Protein AF-0000000082832881 (afdb_homodimer)

Solvent-accessible surface area (backbone atoms only — not comparable to full-atom values): 31888 Å² total; per-residue (Å²): 130,83,64,66,64,83,44,44,61,34,40,45,51,42,44,39,23,59,73,52,47,21,56,64,55,22,14,63,74,67,73,42,55,43,70,56,51,51,48,43,40,51,47,45,24,59,74,68,71,44,64,37,58,49,84,86,52,101,51,66,38,67,27,77,62,18,51,54,48,44,30,50,29,45,29,49,47,45,52,51,48,46,53,49,47,44,61,63,42,73,48,96,60,48,50,48,76,44,34,30,34,22,32,51,56,52,32,40,75,48,42,16,48,53,52,20,56,49,30,71,76,30,75,51,34,29,42,38,45,36,47,39,64,61,91,70,59,48,61,53,69,48,40,59,35,32,46,40,75,39,78,66,83,82,81,54,81,63,44,42,74,42,79,50,40,78,37,55,42,40,38,32,22,12,45,77,62,49,73,74,49,56,90,46,76,80,53,50,74,81,45,50,33,40,37,84,36,91,61,99,58,76,41,75,51,56,34,34,36,84,87,65,50,76,48,75,47,73,45,70,53,50,31,32,16,49,37,66,51,26,46,50,34,20,12,44,60,55,55,23,35,29,76,39,50,46,70,81,41,47,66,42,43,74,72,55,50,27,33,78,47,49,84,64,47,39,42,77,52,32,30,33,29,43,35,26,63,64,61,93,72,71,43,60,39,57,52,52,47,50,55,49,46,50,66,47,47,54,66,72,58,101,133,78,68,64,65,84,42,45,62,34,40,44,52,43,43,38,23,60,74,52,45,20,57,63,55,23,14,62,74,66,72,44,56,44,69,54,50,52,48,43,40,50,47,45,24,59,74,67,71,42,65,38,58,48,82,86,52,100,50,63,38,66,27,77,61,17,51,54,49,43,29,50,30,47,29,49,47,43,52,50,46,44,52,50,46,43,61,62,42,72,49,98,59,49,50,48,76,47,34,33,34,22,31,51,56,52,32,39,75,49,42,16,46,52,51,22,59,49,30,71,75,29,77,52,35,29,44,38,46,36,48,40,64,60,93,71,58,48,60,52,71,49,40,58,33,33,46,41,76,40,78,66,82,81,82,52,82,62,44,41,74,43,81,49,41,78,36,54,41,40,38,32,21,12,44,78,61,50,73,74,49,56,91,47,76,78,53,50,73,81,46,51,32,41,39,84,36,90,61,98,55,78,41,74,48,56,34,34,35,83,87,65,50,76,50,74,45,74,45,70,54,48,32,31,17,48,36,68,52,27,45,49,33,18,11,44,59,56,55,23,36,29,77,39,48,45,69,81,40,47,66,41,43,74,71,56,50,28,32,79,47,49,83,65,48,39,43,77,52,32,31,35,29,45,35,26,64,64,59,94,73,72,43,61,40,57,52,51,46,51,53,49,47,49,66,47,46,54,65,71,60,101

Nearest PDB structures (foldseek):
  7trw-assembly1_A-2  TM=8.965E-01  e=2.542E-22  Yersinia pestis CO92
  3hhg-assembly1_D  TM=6.348E-01  e=1.518E-25  Neisseria meningitidis serogroup B
  3hhf-assembly1_A  TM=8.604E-01  e=1.642E-17  Neisseria meningitidis serogroup B
  8sbf-assembly1_D  TM=5.783E-01  e=1.456E-17  Acinetobacter baylyi ADP1
  5y2v-assembly1_C  TM=5.279E-01  e=1.251E-18  Synechocystis sp. PCC 6803 substr. Kazusa

Secondary structure (DSSP, 8-state):
--TTGGGHHHHHHHHHHHHTTSHHHHHHHHT--HHHHHHHHHHHHHHHTS--B-SS-SS--B-HHHHHHHHHHHHHHHHHHHHHHHHHTTSSS--EEEEEEE-HHHIIIIIHHHHHHHHHH-TTEEEEEEE-SS---TTTTT-SEEEEEESS----TTEEEEEEEEE-EEEEE-HHHHHT--SSGGGGGGS-BEEE-SS---EEEEEE-TTS-EEEEEE--SEEES-HHHHHHHHHTTS-BEEEEHHHHHHHHHHTSSEEE-TT-EEPPEEEEEEEE--SS--HHHHHHHHHHHHHHHHHH-/--TTGGGHHHHHHHHHHHHTTSHHHHHHHHT--HHHHHHHHHHHHHHHTS--B-SS-SS--B-HHHHHHHHHHHHHHHHHHHHHHHHHTTSSS--EEEEEEE-HHHIIIIIHHHHHHHHHH-TTEEEEEEE-SS---HHHHT-SEEEEEESS----TTEEEEEEEEE-EEEEE-HHHHHT--SSGGGGGGS-BEEE-SS---EEEEEE-TTS-EEEEEE--SEEES-HHHHHHHHHTTS-BEEEEHHHHHHHHHHTSSEEE-TT-EEPPEEEEEEEE--SS--HHHHHHHHHHHHHHHHHH-

Radius of gyration: 25.41 Å; Cα contacts (8 Å, |Δi|>4): 1128; chains: 2; bounding box: 63×68×72 Å

pLDDT: mean 82.54, std 15.26, range [25.16, 98.19]

Structure (mmCIF, N/CA/C/O backbone):
data_AF-0000000082832881-model_v1
#
loop_
_entity.id
_entity.type
_entity.pdbx_description
1 polymer 'HTH-type transcriptional regulator DmlR'
#
loop_
_atom_site.group_PDB
_atom_site.id
_atom_site.type_symbol
_atom_site.label_atom_id
_atom_site.label_alt_id
_atom_site.label_comp_id
_atom_site.label_asym_id
_atom_site.label_entity_id
_atom_site.label_seq_id
_atom_site.pdbx_PDB_ins_code
_atom_site.Cartn_x
_atom_site.Cartn_y
_atom_site.Cartn_z
_atom_site.occupancy
_atom_site.B_iso_or_equiv
_atom_site.auth_seq_id
_atom_site.auth_comp_id
_atom_site.auth_asym_id
_atom_site.auth_atom_id
_atom_site.pdbx_PDB_model_num
ATOM 1 N N . MET A 1 1 ? -5.125 5.594 45.656 1 25.16 1 MET A N 1
ATOM 2 C CA . MET A 1 1 ? -5.488 6.617 44.688 1 25.16 1 MET A CA 1
ATOM 3 C C . MET A 1 1 ? -4.582 6.551 43.469 1 25.16 1 MET A C 1
ATOM 5 O O . MET A 1 1 ? -3.449 6.074 43.562 1 25.16 1 MET A O 1
ATOM 9 N N . HIS A 1 2 ? -5.027 6.746 42.062 1 34.84 2 HIS A N 1
ATOM 10 C CA . HIS A 1 2 ? -4.781 6.141 40.75 1 34.84 2 HIS A CA 1
ATOM 11 C C . HIS A 1 2 ? -3.443 6.59 40.188 1 34.84 2 HIS A C 1
ATOM 13 O O . HIS A 1 2 ? -3.318 7.719 39.688 1 34.84 2 HIS A O 1
ATOM 19 N N . SER A 1 3 ? -2.314 6.215 40.75 1 40.16 3 SER A N 1
ATOM 20 C CA . SER A 1 3 ? -0.871 6.43 40.719 1 40.16 3 SER A CA 1
ATOM 21 C C . SER A 1 3 ? -0.35 6.426 39.281 1 40.16 3 SER A C 1
ATOM 23 O O . SER A 1 3 ? 0.758 6.895 39 1 40.16 3 SER A O 1
ATOM 25 N N . TYR A 1 4 ? -0.994 5.883 38.469 1 42.03 4 TYR A N 1
ATOM 26 C CA . TYR A 1 4 ? -0.517 5.852 37.094 1 42.03 4 TYR A CA 1
ATOM 27 C C . TYR A 1 4 ? -0.489 7.254 36.5 1 42.03 4 TYR A C 1
ATOM 29 O O . TYR A 1 4 ? 0.299 7.531 35.594 1 42.03 4 TYR A O 1
ATOM 37 N N . ILE A 1 5 ? -1.268 8.156 37.125 1 43.47 5 ILE A N 1
ATOM 38 C CA . ILE A 1 5 ? -1.474 9.5 36.625 1 43.47 5 ILE A CA 1
ATOM 39 C C . ILE A 1 5 ? -0.167 10.289 36.688 1 43.47 5 ILE A C 1
ATOM 41 O O . ILE A 1 5 ? 0.138 11.086 35.812 1 43.47 5 ILE A O 1
ATOM 45 N N . HIS A 1 6 ? 0.423 10.102 37.875 1 43.16 6 HIS A N 1
ATOM 46 C CA . HIS A 1 6 ? 1.567 10.953 38.188 1 43.16 6 HIS A CA 1
ATOM 47 C C . HIS A 1 6 ? 2.752 10.625 37.281 1 43.16 6 HIS A C 1
ATOM 49 O O . HIS A 1 6 ? 3.746 11.359 37.281 1 43.16 6 HIS A O 1
ATOM 55 N N . HIS A 1 7 ? 2.535 9.578 36.531 1 50.06 7 HIS A N 1
ATOM 56 C CA . HIS A 1 7 ? 3.756 9.211 35.812 1 50.06 7 HIS A CA 1
ATOM 57 C C . HIS A 1 7 ? 3.49 9.008 34.312 1 50.06 7 HIS A C 1
ATOM 59 O O . HIS A 1 7 ? 4.266 8.344 33.625 1 50.06 7 HIS A O 1
ATOM 65 N N . LEU A 1 8 ? 2.35 9.617 34 1 56.5 8 LEU A N 1
ATOM 66 C CA . LEU A 1 8 ? 2.021 9.508 32.594 1 56.5 8 LEU A CA 1
ATOM 67 C C . LEU A 1 8 ? 3.066 10.219 31.734 1 56.5 8 LEU A C 1
ATOM 69 O O . LEU A 1 8 ? 3.35 9.797 30.609 1 56.5 8 LEU A O 1
ATOM 73 N N . ASP A 1 9 ? 3.609 11.25 32.406 1 64.06 9 ASP A N 1
ATOM 74 C CA . ASP A 1 9 ? 4.652 12 31.703 1 64.06 9 ASP A CA 1
ATOM 75 C C . ASP A 1 9 ? 5.836 11.102 31.359 1 64.06 9 ASP A C 1
ATOM 77 O O . ASP A 1 9 ? 6.484 11.297 30.328 1 64.06 9 ASP A O 1
ATOM 81 N N . ASP A 1 10 ? 5.977 10.148 32.281 1 71.69 10 ASP A N 1
ATOM 82 C CA . ASP A 1 10 ? 7.121 9.273 32.031 1 71.69 10 ASP A CA 1
ATOM 83 C C . ASP A 1 10 ? 6.891 8.406 30.797 1 71.69 10 ASP A C 1
ATOM 85 O O . ASP A 1 10 ? 7.832 8.109 30.047 1 71.69 10 ASP A O 1
ATOM 89 N N . LEU A 1 11 ? 5.637 8.047 30.672 1 70.62 11 LEU A N 1
ATOM 90 C CA . LEU A 1 11 ? 5.316 7.297 29.453 1 70.62 11 LEU A CA 1
ATOM 91 C C . LEU A 1 11 ? 5.562 8.148 28.219 1 70.62 11 LEU A C 1
ATOM 93 O O . LEU A 1 11 ? 6.062 7.648 27.203 1 70.62 11 LEU A O 1
ATOM 97 N N . LEU A 1 12 ? 5.234 9.398 28.375 1 72.12 12 LEU A N 1
ATOM 98 C CA . LEU A 1 12 ? 5.461 10.312 27.25 1 72.12 12 LEU A CA 1
ATOM 99 C C . LEU A 1 12 ? 6.949 10.531 27.031 1 72.12 12 LEU A C 1
ATOM 101 O O . LEU A 1 12 ? 7.402 10.617 25.875 1 72.12 12 LEU A O 1
ATOM 105 N N . LEU A 1 13 ? 7.707 10.617 28.078 1 76.94 13 LEU A N 1
ATOM 106 C CA . LEU A 1 13 ? 9.156 10.727 27.969 1 76.94 13 LEU A CA 1
ATOM 107 C C . LEU A 1 13 ? 9.75 9.508 27.281 1 76.94 13 LEU A C 1
ATOM 109 O O . LEU A 1 13 ? 10.609 9.641 26.406 1 76.94 13 LEU A O 1
ATOM 113 N N . PHE A 1 14 ? 9.203 8.359 27.672 1 80.31 14 PHE A N 1
ATOM 114 C CA . PHE A 1 14 ? 9.602 7.105 27.047 1 80.31 14 PHE A CA 1
ATOM 115 C C . PHE A 1 14 ? 9.336 7.129 25.547 1 80.31 14 PHE A C 1
ATOM 117 O O . PHE A 1 14 ? 10.203 6.766 24.75 1 80.31 14 PHE A O 1
ATOM 124 N N . THR A 1 15 ? 8.172 7.555 25.281 1 77.38 15 THR A N 1
ATOM 125 C CA . THR A 1 15 ? 7.824 7.617 23.859 1 77.38 15 THR A CA 1
ATOM 126 C C . THR A 1 15 ? 8.781 8.539 23.109 1 77.38 15 THR A C 1
ATOM 128 O O . THR A 1 15 ? 9.156 8.25 21.969 1 77.38 15 THR A O 1
ATOM 131 N N . GLU A 1 16 ? 9.148 9.633 23.656 1 77.12 16 GLU A N 1
ATOM 132 C CA . GLU A 1 16 ? 10.07 10.578 23.031 1 77.12 16 GLU A CA 1
ATOM 133 C C . GLU A 1 16 ? 11.438 9.945 22.812 1 77.12 16 GLU A C 1
ATOM 135 O O . GLU A 1 16 ? 12.078 10.18 21.781 1 77.12 16 GLU A O 1
ATOM 140 N N . VAL A 1 17 ? 11.875 9.195 23.75 1 81.12 17 VAL A N 1
ATOM 141 C CA . VAL A 1 17 ? 13.164 8.523 23.625 1 81.12 17 VAL A CA 1
ATOM 142 C C . VAL A 1 17 ? 13.141 7.551 22.453 1 81.12 17 VAL A C 1
ATOM 144 O O . VAL A 1 17 ? 14.094 7.484 21.672 1 81.12 17 VAL A O 1
ATOM 147 N N . VAL A 1 18 ? 12.078 6.879 22.375 1 77.62 18 VAL A N 1
ATOM 148 C CA . VAL A 1 18 ? 11.945 5.895 21.312 1 77.62 18 VAL A CA 1
ATOM 149 C C . VAL A 1 18 ? 11.852 6.602 19.953 1 77.62 18 VAL A C 1
ATOM 151 O O . VAL A 1 18 ? 12.547 6.227 19 1 77.62 18 VAL A O 1
ATOM 154 N N . GLU A 1 19 ? 11.031 7.57 19.984 1 70.75 19 GLU A N 1
ATOM 155 C CA . GLU A 1 19 ? 10.773 8.305 18.75 1 70.75 19 GLU A CA 1
ATOM 156 C C . GLU A 1 19 ? 12.047 8.992 18.25 1 70.75 19 GLU A C 1
ATOM 158 O O . GLU A 1 19 ? 12.281 9.055 17.031 1 70.75 19 GLU A O 1
ATOM 163 N N . LYS A 1 20 ? 12.812 9.484 19.156 1 71.62 20 LYS A N 1
ATOM 164 C CA . LYS A 1 20 ? 14.016 10.234 18.797 1 71.62 20 LYS A CA 1
ATOM 165 C C . LYS A 1 20 ? 15.227 9.312 18.672 1 71.62 20 LYS A C 1
ATOM 167 O O . LYS A 1 20 ? 16.328 9.758 18.328 1 71.62 20 LYS A O 1
ATOM 172 N N . GLY A 1 21 ? 14.883 8.039 18.922 1 75.25 21 GLY A N 1
ATOM 173 C CA . GLY A 1 21 ? 15.891 7.008 18.719 1 75.25 21 GLY A CA 1
ATOM 174 C C . GLY A 1 21 ? 16.984 7.031 19.766 1 75.25 21 GLY A C 1
ATOM 175 O O . GLY A 1 21 ? 18.078 6.496 19.531 1 75.25 21 GLY A O 1
ATOM 176 N N . GLY A 1 22 ? 16.812 7.805 20.797 1 81 22 GLY A N 1
ATOM 177 C CA . GLY A 1 22 ? 17.844 7.848 21.812 1 81 22 GLY A CA 1
ATOM 178 C C . GLY A 1 22 ? 17.578 8.859 22.906 1 81 22 GLY A C 1
ATOM 179 O O . GLY A 1 22 ? 16.75 9.75 22.734 1 81 22 GLY A O 1
ATOM 180 N N . PHE A 1 23 ? 18.375 8.734 24 1 84.88 23 PHE A N 1
ATOM 181 C CA . PHE A 1 23 ? 18.172 9.562 25.188 1 84.88 23 PHE A CA 1
ATOM 182 C C . PHE A 1 23 ? 18.703 10.977 24.953 1 84.88 23 PHE A C 1
ATOM 184 O O . PHE A 1 23 ? 18.062 11.953 25.344 1 84.88 23 PHE A O 1
ATOM 191 N N . SER A 1 24 ? 19.797 10.961 24.234 1 84.56 24 SER A N 1
ATOM 192 C CA . SER A 1 24 ? 20.375 12.281 24.016 1 84.56 24 SER A CA 1
ATOM 193 C C . SER A 1 24 ? 19.516 13.133 23.094 1 84.56 24 SER A C 1
ATOM 195 O O . SER A 1 24 ? 19.25 14.297 23.391 1 84.56 24 SER A O 1
ATOM 197 N N . ALA A 1 25 ? 19.109 12.547 22.156 1 80.25 25 ALA A N 1
ATOM 198 C CA . ALA A 1 25 ? 18.266 13.258 21.188 1 80.25 25 ALA A CA 1
ATOM 199 C C . ALA A 1 25 ? 16.938 13.672 21.828 1 80.25 25 ALA A C 1
ATOM 201 O O . ALA A 1 25 ? 16.469 14.797 21.625 1 80.25 25 ALA A O 1
ATOM 202 N N . ALA A 1 26 ? 16.406 12.82 22.531 1 80.94 26 ALA A N 1
ATOM 203 C CA . ALA A 1 26 ? 15.141 13.102 23.203 1 80.94 26 ALA A CA 1
ATOM 204 C C . ALA A 1 26 ? 15.305 14.203 24.25 1 80.94 26 ALA A C 1
ATOM 206 O O . ALA A 1 26 ? 14.453 15.086 24.375 1 80.94 26 ALA A O 1
ATOM 207 N N . ALA A 1 27 ? 16.344 14.156 24.906 1 81.5 27 ALA A N 1
ATOM 208 C CA . ALA A 1 27 ? 16.594 15.148 25.953 1 81.5 27 ALA A CA 1
ATOM 209 C C . ALA A 1 27 ? 16.703 16.547 25.359 1 81.5 27 ALA A C 1
ATOM 211 O O . ALA A 1 27 ? 16.188 17.516 25.938 1 81.5 27 ALA A O 1
ATOM 212 N N . ARG A 1 28 ? 17.234 16.625 24.297 1 77.88 28 ARG A N 1
ATOM 213 C CA . ARG A 1 28 ? 17.359 17.906 23.625 1 77.88 28 ARG A CA 1
ATOM 214 C C . ARG A 1 28 ? 16 18.469 23.234 1 77.88 28 ARG A C 1
ATOM 216 O O . ARG A 1 28 ? 15.719 19.656 23.484 1 77.88 28 ARG A O 1
ATOM 223 N N . VAL A 1 29 ? 15.211 17.609 22.859 1 71.94 29 VAL A N 1
ATOM 224 C CA . VAL A 1 29 ? 13.891 18.016 22.391 1 71.94 29 VAL A CA 1
ATOM 225 C C . VAL A 1 29 ? 13.008 18.391 23.578 1 71.94 29 VAL A C 1
ATOM 227 O O . VAL A 1 29 ? 12.219 19.328 23.5 1 71.94 29 VAL A O 1
ATOM 230 N N . LEU A 1 30 ? 13.188 17.719 24.547 1 70.62 30 LEU A N 1
ATOM 231 C CA . LEU A 1 30 ? 12.359 17.891 25.734 1 70.62 30 LEU A CA 1
ATOM 232 C C . LEU A 1 30 ? 12.93 18.969 26.641 1 70.62 30 LEU A C 1
ATOM 234 O O . LEU A 1 30 ? 12.305 19.328 27.641 1 70.62 30 LEU A O 1
ATOM 238 N N . ASN A 1 31 ? 14.117 19.453 26.219 1 76.12 31 ASN A N 1
ATOM 239 C CA . ASN A 1 31 ? 14.828 20.406 27.062 1 76.12 31 ASN A CA 1
ATOM 240 C C . ASN A 1 31 ? 15.016 19.875 28.484 1 76.12 31 ASN A C 1
ATOM 242 O O . ASN A 1 31 ? 14.688 20.562 2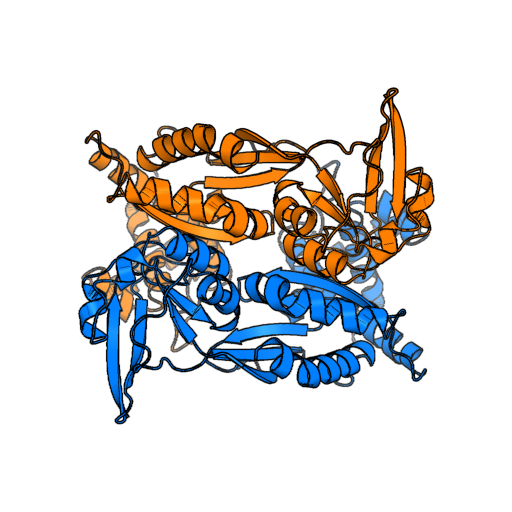9.453 1 76.12 31 ASN A O 1
ATOM 246 N N . MET A 1 32 ? 15.438 18.656 28.5 1 79.44 32 MET A N 1
ATOM 247 C CA . MET A 1 32 ? 15.719 17.969 29.766 1 79.44 32 MET A CA 1
ATOM 248 C C . MET A 1 32 ? 17.156 17.453 29.797 1 79.44 32 MET A C 1
ATOM 250 O O . MET A 1 32 ? 17.766 17.25 28.75 1 79.44 32 MET A O 1
ATOM 254 N N . GLN A 1 33 ? 17.719 17.422 30.953 1 83.25 33 GLN A N 1
ATOM 255 C CA . GLN A 1 33 ? 19 16.75 31.109 1 83.25 33 GLN A CA 1
ATOM 256 C C . GLN A 1 33 ? 18.891 15.266 30.797 1 83.25 33 GLN A C 1
ATOM 258 O O . GLN A 1 33 ? 17.922 14.609 31.188 1 83.25 33 GLN A O 1
ATOM 263 N N . ARG A 1 34 ? 19.812 14.844 30.016 1 87.62 34 ARG A N 1
ATOM 264 C CA . ARG A 1 34 ? 19.828 13.438 29.625 1 87.62 34 ARG A CA 1
ATOM 265 C C . ARG A 1 34 ? 19.781 12.523 30.844 1 87.62 34 ARG A C 1
ATOM 267 O O . ARG A 1 34 ? 19.094 11.5 30.828 1 87.62 34 ARG A O 1
ATOM 274 N N . SER A 1 35 ? 20.547 12.898 31.859 1 88.62 35 SER A N 1
ATOM 275 C CA . SER A 1 35 ? 20.594 12.109 33.094 1 88.62 35 SER A CA 1
ATOM 276 C C . SER A 1 35 ? 19.203 12.023 33.719 1 88.62 35 SER A C 1
ATOM 278 O O . SER A 1 35 ? 18.812 10.969 34.219 1 88.62 35 SER A O 1
ATOM 280 N N . LYS A 1 36 ? 18.516 13.094 33.688 1 83.56 36 LYS A N 1
ATOM 281 C CA . LYS A 1 36 ? 17.172 13.125 34.219 1 83.56 36 LYS A CA 1
ATOM 282 C C . LYS A 1 36 ? 16.219 12.258 33.406 1 83.56 36 LYS A C 1
ATOM 284 O O . LYS A 1 36 ? 15.422 11.5 33.969 1 83.56 36 LYS A O 1
ATOM 289 N N . LEU A 1 37 ? 16.312 12.461 32.156 1 85.62 37 LEU A N 1
ATOM 290 C CA . LEU A 1 37 ? 15.469 11.68 31.25 1 85.62 37 LEU A CA 1
ATOM 291 C C . LEU A 1 37 ? 15.719 10.188 31.438 1 85.62 37 LEU A C 1
ATOM 293 O O . LEU A 1 37 ? 14.781 9.398 31.5 1 85.62 37 LEU A O 1
ATOM 297 N N . SER A 1 38 ? 16.969 9.812 31.469 1 87.38 38 SER A N 1
ATOM 298 C CA . SER A 1 38 ? 17.344 8.414 31.656 1 87.38 38 SER A CA 1
ATOM 299 C C . SER A 1 38 ? 16.797 7.875 32.969 1 87.38 38 SER A C 1
ATOM 301 O O . SER A 1 38 ? 16.266 6.766 33.031 1 87.38 38 SER A O 1
ATOM 303 N N . ARG A 1 39 ? 16.922 8.641 33.969 1 84.44 39 ARG A N 1
ATOM 304 C CA . ARG A 1 39 ? 16.422 8.25 35.312 1 84.44 39 ARG A CA 1
ATOM 305 C C . ARG A 1 39 ? 14.914 8.062 35.281 1 84.44 39 ARG A C 1
ATOM 307 O O . ARG A 1 39 ? 14.406 7.094 35.844 1 84.44 39 ARG A O 1
ATOM 314 N N . ARG A 1 40 ? 14.281 8.992 34.656 1 81.88 40 ARG A N 1
ATOM 315 C CA . ARG A 1 40 ? 12.828 8.945 34.594 1 81.88 40 ARG A CA 1
ATOM 316 C C . ARG A 1 40 ? 12.352 7.711 33.844 1 81.88 40 ARG A C 1
ATOM 318 O O . ARG A 1 40 ? 11.383 7.062 34.25 1 81.88 40 ARG A O 1
ATOM 325 N N . VAL A 1 41 ? 13.016 7.41 32.781 1 84.44 41 VAL A N 1
ATOM 326 C CA . VAL A 1 41 ? 12.664 6.227 32 1 84.44 41 VAL A CA 1
ATOM 327 C C . VAL A 1 41 ? 12.961 4.969 32.812 1 84.44 41 VAL A C 1
ATOM 329 O O . VAL A 1 41 ? 12.18 4.016 32.781 1 84.44 41 VAL A O 1
ATOM 332 N N . ALA A 1 42 ? 14.102 4.977 33.5 1 84.12 42 ALA A N 1
ATOM 333 C CA . ALA A 1 42 ? 14.445 3.861 34.375 1 84.12 42 ALA A CA 1
ATOM 334 C C . ALA A 1 42 ? 13.414 3.689 35.469 1 84.12 42 ALA A C 1
ATOM 336 O O . ALA A 1 42 ? 13.039 2.562 35.812 1 84.12 42 ALA A O 1
ATOM 337 N N . GLU A 1 43 ? 13 4.758 36 1 79.81 43 GLU A N 1
ATOM 338 C CA . GLU A 1 43 ? 11.961 4.73 37.031 1 79.81 43 GLU A CA 1
ATOM 339 C C . GLU A 1 43 ? 10.656 4.164 36.469 1 79.81 43 GLU A C 1
ATOM 341 O O . GLU A 1 43 ? 9.961 3.416 37.156 1 79.81 43 GLU A O 1
ATOM 346 N N . LEU A 1 44 ? 10.32 4.625 35.281 1 79.06 44 LEU A N 1
ATOM 347 C CA . LEU A 1 44 ? 9.148 4.07 34.594 1 79.06 44 LEU A CA 1
ATOM 348 C C . LEU A 1 44 ? 9.25 2.555 34.5 1 79.06 44 LEU A C 1
ATOM 350 O O . LEU A 1 44 ? 8.297 1.838 34.812 1 79.06 44 LEU A O 1
ATOM 354 N N . GLU A 1 45 ? 10.43 2.053 34 1 81.56 45 GLU A N 1
ATOM 355 C CA . GLU A 1 45 ? 10.664 0.618 33.875 1 81.56 45 GLU A CA 1
ATOM 356 C C . GLU A 1 45 ? 10.539 -0.088 35.219 1 81.56 45 GLU A C 1
ATOM 358 O O . GLU A 1 45 ? 9.945 -1.166 35.312 1 81.56 45 GLU A O 1
ATOM 363 N N . THR A 1 46 ? 11.078 0.531 36.281 1 77.44 46 THR A N 1
ATOM 364 C CA . THR A 1 46 ? 11 -0.012 37.625 1 77.44 46 THR A CA 1
ATOM 365 C C . THR A 1 46 ? 9.555 -0.085 38.094 1 77.44 46 THR A C 1
ATOM 367 O O . THR A 1 46 ? 9.125 -1.104 38.656 1 77.44 46 THR A O 1
ATOM 370 N N . ARG A 1 47 ? 8.875 0.945 37.844 1 70.88 47 ARG A N 1
ATOM 371 C CA . ARG A 1 47 ? 7.484 1.001 38.281 1 70.88 47 ARG A CA 1
ATOM 372 C C . ARG A 1 47 ? 6.645 -0.045 37.562 1 70.88 47 ARG A C 1
ATOM 374 O O . ARG A 1 47 ? 5.734 -0.634 38.156 1 70.88 47 ARG A O 1
ATOM 381 N N . LEU A 1 48 ? 6.996 -0.137 36.25 1 69.81 48 LEU A N 1
ATOM 382 C CA . LEU A 1 48 ? 6.258 -1.092 35.438 1 69.81 48 LEU A CA 1
ATOM 383 C C . LEU A 1 48 ? 6.742 -2.516 35.688 1 69.81 48 LEU A C 1
ATOM 385 O O . LEU A 1 48 ? 6.055 -3.48 35.344 1 69.81 48 LEU A O 1
ATOM 389 N N . GLY A 1 49 ? 7.914 -2.637 36.312 1 71 49 GLY A N 1
ATOM 390 C CA . GLY A 1 49 ? 8.5 -3.936 36.594 1 71 49 GLY A CA 1
ATOM 391 C C . GLY A 1 49 ? 9.039 -4.625 35.375 1 71 49 GLY A C 1
ATOM 392 O O . GLY A 1 49 ? 9.141 -5.852 35.312 1 71 49 GLY A O 1
ATOM 393 N N . LEU A 1 50 ? 9.125 -3.895 34.312 1 72.44 50 LEU A N 1
ATOM 394 C CA . LEU A 1 50 ? 9.641 -4.469 33.062 1 72.44 50 LEU A CA 1
ATOM 395 C C . LEU A 1 50 ? 10.602 -3.504 32.375 1 72.44 50 LEU A C 1
ATOM 397 O O . LEU A 1 50 ? 10.547 -2.295 32.625 1 72.44 50 LEU A O 1
ATOM 401 N N . ARG A 1 51 ? 11.484 -4.102 31.594 1 78.12 51 ARG A N 1
ATOM 402 C CA . ARG A 1 51 ? 12.375 -3.305 30.766 1 78.12 51 ARG A CA 1
ATOM 403 C C . ARG A 1 51 ? 11.703 -2.945 29.438 1 78.12 51 ARG A C 1
ATOM 405 O O . ARG A 1 51 ? 11.062 -3.791 28.812 1 78.12 51 ARG A O 1
ATOM 412 N N . LEU A 1 52 ? 11.75 -1.646 29.203 1 80.38 52 LEU A N 1
ATOM 413 C CA . LEU A 1 52 ? 11.156 -1.173 27.953 1 80.38 52 LEU A CA 1
ATOM 414 C C . LEU A 1 52 ? 12.203 -1.069 26.859 1 80.38 52 LEU A C 1
ATOM 416 O O . LEU A 1 52 ? 11.898 -1.289 25.672 1 80.38 52 LEU A O 1
ATOM 420 N N . LEU A 1 53 ? 13.453 -0.701 27.203 1 81.81 53 LEU A N 1
ATOM 421 C CA . LEU A 1 53 ? 14.539 -0.463 26.266 1 81.81 53 LEU A CA 1
ATOM 422 C C . LEU A 1 53 ? 15.672 -1.463 26.469 1 81.81 53 LEU A C 1
ATOM 424 O O . LEU A 1 53 ? 15.945 -1.874 27.594 1 81.81 53 LEU A O 1
ATOM 428 N N . GLN A 1 54 ? 16.234 -1.924 25.328 1 76 54 GLN A N 1
ATOM 429 C CA . GLN A 1 54 ? 17.344 -2.855 25.422 1 76 54 GLN A CA 1
ATOM 430 C C . GLN A 1 54 ? 18.594 -2.164 25.969 1 76 54 GLN A C 1
ATOM 432 O O . GLN A 1 54 ? 18.859 -1.001 25.656 1 76 54 GLN A O 1
ATOM 437 N N . ARG A 1 55 ? 19.359 -2.801 26.922 1 62.31 55 ARG A N 1
ATOM 438 C CA . ARG A 1 55 ? 20.484 -2.256 27.656 1 62.31 55 ARG A CA 1
ATOM 439 C C . ARG A 1 55 ? 21.734 -2.193 26.781 1 62.31 55 ARG A C 1
ATOM 441 O O . ARG A 1 55 ? 22.625 -1.37 27.016 1 62.31 55 ARG A O 1
ATOM 448 N N . ASN A 1 56 ? 21.969 -3.076 25.984 1 55.38 56 ASN A N 1
ATOM 449 C CA . ASN A 1 56 ? 23.344 -3.311 25.531 1 55.38 56 ASN A CA 1
ATOM 450 C C . ASN A 1 56 ? 23.656 -2.545 24.25 1 55.38 56 ASN A C 1
ATOM 452 O O . ASN A 1 56 ? 24.766 -2.641 23.719 1 55.38 56 ASN A O 1
ATOM 456 N N . THR A 1 57 ? 22.688 -1.853 23.594 1 53.31 57 THR A N 1
ATOM 457 C CA . THR A 1 57 ? 23.109 -1.455 22.266 1 53.31 57 THR A CA 1
ATOM 458 C C . THR A 1 57 ? 23.312 0.057 22.188 1 53.31 57 THR A C 1
ATOM 460 O O . THR A 1 57 ? 22.797 0.799 23.016 1 53.31 57 THR A O 1
ATOM 463 N N . ARG A 1 58 ? 24.219 0.532 21.359 1 55.75 58 ARG A N 1
ATOM 464 C CA . ARG A 1 58 ? 24.516 1.915 21 1 55.75 58 ARG A CA 1
ATOM 465 C C . ARG A 1 58 ? 23.281 2.637 20.469 1 55.75 58 ARG A C 1
ATOM 467 O O . ARG A 1 58 ? 23.281 3.865 20.375 1 55.75 58 ARG A O 1
ATOM 474 N N . ARG A 1 59 ? 22.312 1.914 20.094 1 58.66 59 ARG A N 1
ATOM 475 C CA . ARG A 1 59 ? 21.047 2.482 19.641 1 58.66 59 ARG A CA 1
ATOM 476 C C . ARG A 1 59 ? 19.891 2.016 20.5 1 58.66 59 ARG A C 1
ATOM 478 O O . ARG A 1 59 ? 19.891 0.888 21 1 58.66 59 ARG A O 1
ATOM 485 N N . VAL A 1 60 ? 19.016 2.893 20.969 1 67.62 60 VAL A N 1
ATOM 486 C CA . VAL A 1 60 ? 17.844 2.596 21.781 1 67.62 60 VAL A CA 1
ATOM 487 C C . VAL A 1 60 ? 16.875 1.707 21.016 1 67.62 60 VAL A C 1
ATOM 489 O O . VAL A 1 60 ? 16.469 2.049 19.891 1 67.62 60 VAL A O 1
ATOM 492 N N . SER A 1 61 ? 16.844 0.416 21.438 1 75.88 61 SER A N 1
ATOM 493 C CA . SER A 1 61 ? 15.859 -0.495 20.859 1 75.88 61 SER A CA 1
ATOM 494 C C . SER A 1 61 ? 14.852 -0.958 21.906 1 75.88 61 SER A C 1
ATOM 496 O O . SER A 1 61 ? 15.164 -1.001 23.094 1 75.88 61 SER A O 1
ATOM 498 N N . LEU A 1 62 ? 13.648 -1.196 21.438 1 76.38 62 LEU A N 1
ATOM 499 C CA . LEU A 1 62 ? 12.555 -1.582 22.328 1 76.38 62 LEU A CA 1
ATOM 500 C C . LEU A 1 62 ? 12.617 -3.068 22.656 1 76.38 62 LEU A C 1
ATOM 502 O O . LEU A 1 62 ? 12.977 -3.885 21.812 1 76.38 62 LEU A O 1
ATOM 506 N N . THR A 1 63 ? 12.422 -3.404 23.953 1 70.31 63 THR A N 1
ATOM 507 C CA . THR A 1 63 ? 12.086 -4.777 24.312 1 70.31 63 THR A CA 1
ATOM 508 C C . THR A 1 63 ? 10.719 -5.164 23.75 1 70.31 63 THR A C 1
ATOM 510 O O . THR A 1 63 ? 9.945 -4.297 23.344 1 70.31 63 THR A O 1
ATOM 513 N N . PRO A 1 64 ? 10.453 -6.41 23.656 1 60.56 64 PRO A N 1
ATOM 514 C CA . PRO A 1 64 ? 9.117 -6.809 23.203 1 60.56 64 PRO A CA 1
ATOM 515 C C . PRO A 1 64 ? 8 -6.152 24.016 1 60.56 64 PRO A C 1
ATOM 517 O O . PRO A 1 64 ? 7.012 -5.676 23.453 1 60.56 64 PRO A O 1
ATOM 520 N N . MET A 1 65 ? 8.148 -6.113 25.312 1 63.31 65 MET A N 1
ATOM 521 C CA . MET A 1 65 ? 7.184 -5.422 26.156 1 63.31 65 MET A CA 1
ATOM 522 C C . MET A 1 65 ? 7.23 -3.914 25.922 1 63.31 65 MET A C 1
ATOM 524 O O . MET A 1 65 ? 6.195 -3.244 25.953 1 63.31 65 MET A O 1
ATOM 528 N N . GLY A 1 66 ? 8.406 -3.471 25.625 1 73.44 66 GLY A N 1
ATOM 529 C CA . GLY A 1 66 ? 8.562 -2.068 25.281 1 73.44 66 GLY A CA 1
ATOM 530 C C . GLY A 1 66 ? 7.777 -1.67 24.047 1 73.44 66 GLY A C 1
ATOM 531 O O . GLY A 1 66 ? 7.184 -0.592 24 1 73.44 66 GLY A O 1
ATOM 532 N N . GLU A 1 67 ? 7.715 -2.531 23.141 1 68.69 67 GLU A N 1
ATOM 533 C CA . GLU A 1 67 ? 6.957 -2.277 21.922 1 68.69 67 GLU A CA 1
ATOM 534 C C . GLU A 1 67 ? 5.465 -2.168 22.219 1 68.69 67 GLU A C 1
ATOM 536 O O . GLU A 1 67 ? 4.785 -1.285 21.688 1 68.69 67 GLU A O 1
ATOM 541 N N . GLN A 1 68 ? 5.055 -3.016 23.078 1 61.41 68 GLN A N 1
ATOM 542 C CA . GLN A 1 68 ? 3.641 -3.012 23.438 1 61.41 68 GLN A CA 1
ATOM 543 C C . GLN A 1 68 ? 3.275 -1.757 24.219 1 61.41 68 GLN A C 1
ATOM 545 O O . GLN A 1 68 ? 2.25 -1.127 23.953 1 61.41 68 GLN A O 1
ATOM 550 N N . ILE A 1 69 ? 4.125 -1.496 25.156 1 66.12 69 ILE A N 1
ATOM 551 C CA . ILE A 1 69 ? 3.861 -0.331 26 1 66.12 69 ILE A CA 1
ATOM 552 C C . ILE A 1 69 ? 3.965 0.941 25.156 1 66.12 69 ILE A C 1
ATOM 554 O O . ILE A 1 69 ? 3.203 1.89 25.359 1 66.12 69 ILE A O 1
ATOM 558 N N . TYR A 1 70 ? 4.883 0.897 24.266 1 74.31 70 TYR A N 1
ATOM 559 C CA . TYR A 1 70 ? 5.07 2.041 23.375 1 74.31 70 TYR A CA 1
ATOM 560 C C . TYR A 1 70 ? 3.797 2.336 22.594 1 74.31 70 TYR A C 1
ATOM 562 O O . TYR A 1 70 ? 3.396 3.494 22.453 1 74.31 70 TYR A O 1
ATOM 570 N N . VAL A 1 71 ? 3.162 1.379 22.281 1 63.09 71 VAL A N 1
ATOM 571 C CA . VAL A 1 71 ? 1.91 1.529 21.547 1 63.09 71 VAL A CA 1
ATOM 572 C C . VAL A 1 71 ? 0.871 2.213 22.422 1 63.09 71 VAL A C 1
ATOM 574 O O . VAL A 1 71 ? 0.195 3.148 21.984 1 63.09 71 VAL A O 1
ATOM 577 N N . HIS A 1 72 ? 0.816 1.778 23.594 1 61.38 72 HIS A N 1
ATOM 578 C CA . HIS A 1 72 ? -0.139 2.359 24.531 1 61.38 72 HIS A CA 1
ATOM 579 C C . HIS A 1 72 ? 0.256 3.781 24.906 1 61.38 72 HIS A C 1
ATOM 581 O O . HIS A 1 72 ? -0.605 4.652 25.047 1 61.38 72 HIS A O 1
ATOM 587 N N . ALA A 1 73 ? 1.535 3.955 25.078 1 66.81 73 ALA A N 1
ATOM 588 C CA . ALA A 1 73 ? 2.021 5.289 25.422 1 66.81 73 ALA A CA 1
ATOM 589 C C . ALA A 1 73 ? 1.737 6.281 24.297 1 66.81 73 ALA A C 1
ATOM 591 O O . ALA A 1 73 ? 1.357 7.426 24.547 1 66.81 73 ALA A O 1
ATOM 592 N N . LEU A 1 74 ? 1.85 5.797 23.188 1 64.69 74 LEU A N 1
ATOM 593 C CA . LEU A 1 74 ? 1.541 6.637 22.047 1 64.69 74 LEU A CA 1
ATOM 594 C C . LEU A 1 74 ? 0.061 7.004 22.016 1 64.69 74 LEU A C 1
ATOM 596 O O . LEU A 1 74 ? -0.295 8.148 21.719 1 64.69 74 LEU A O 1
ATOM 600 N N . ALA A 1 75 ? -0.686 6.102 22.375 1 60.5 75 ALA A N 1
ATOM 601 C CA . ALA A 1 75 ? -2.123 6.352 22.438 1 60.5 75 ALA A CA 1
ATOM 602 C C . ALA A 1 75 ? -2.453 7.391 23.5 1 60.5 75 ALA A C 1
ATOM 604 O O . ALA A 1 75 ? -3.283 8.273 23.281 1 60.5 75 ALA A O 1
ATOM 605 N N . MET A 1 76 ? -1.799 7.203 24.578 1 57.31 76 MET A N 1
ATOM 606 C CA . MET A 1 76 ? -1.979 8.164 25.656 1 57.31 76 MET A CA 1
ATOM 607 C C . MET A 1 76 ? -1.553 9.562 25.219 1 57.31 76 MET A C 1
ATOM 609 O O . MET A 1 76 ? -2.25 10.539 25.5 1 57.31 76 MET A O 1
ATOM 613 N N . ALA A 1 77 ? -0.401 9.602 24.641 1 60.5 77 ALA A N 1
ATOM 614 C CA . ALA A 1 77 ? 0.095 10.891 24.172 1 60.5 77 ALA A CA 1
ATOM 615 C C . ALA A 1 77 ? -0.878 11.523 23.188 1 60.5 77 ALA A C 1
ATOM 617 O O . ALA A 1 77 ? -1.103 12.734 23.219 1 60.5 77 ALA A O 1
ATOM 618 N N . ARG A 1 78 ? -1.413 10.773 22.578 1 57.59 78 ARG A N 1
ATOM 619 C CA . ARG A 1 78 ? -2.387 11.234 21.594 1 57.59 78 ARG A CA 1
ATOM 620 C C . ARG A 1 78 ? -3.623 11.812 22.281 1 57.59 78 ARG A C 1
ATOM 622 O O . ARG A 1 78 ? -4.133 12.859 21.875 1 57.59 78 ARG A O 1
ATOM 629 N N . GLU A 1 79 ? -4.043 11.055 23.188 1 53.91 79 GLU A N 1
ATOM 630 C CA . GLU A 1 79 ? -5.199 11.539 23.938 1 53.91 79 GLU A CA 1
ATOM 631 C C . GLU A 1 79 ? -4.891 12.859 24.641 1 53.91 79 GLU A C 1
ATOM 633 O O . GLU A 1 79 ? -5.727 13.766 24.672 1 53.91 79 GLU A O 1
ATOM 638 N N . ALA A 1 80 ? -3.707 12.828 25.094 1 52.91 80 ALA A N 1
ATOM 639 C CA . ALA A 1 80 ? -3.297 14.07 25.75 1 52.91 80 ALA A CA 1
ATOM 640 C C . ALA A 1 80 ? -3.248 15.227 24.75 1 52.91 80 ALA A C 1
ATOM 642 O O . ALA A 1 80 ? -3.742 16.328 25.047 1 52.91 80 ALA A O 1
ATOM 643 N N . ARG A 1 81 ? -2.66 14.914 23.656 1 52.56 81 ARG A N 1
ATOM 644 C CA . ARG A 1 81 ? -2.58 15.945 22.625 1 52.56 81 ARG A CA 1
ATOM 645 C C . ARG A 1 81 ? -3.973 16.375 22.172 1 52.56 81 ARG A C 1
ATOM 647 O O . ARG A 1 81 ? -4.227 17.562 21.984 1 52.56 81 ARG A O 1
ATOM 654 N N . SER A 1 82 ? -4.719 15.422 22.016 1 52.72 82 SER A N 1
ATOM 655 C CA . SER A 1 82 ? -6.09 15.711 21.594 1 52.72 82 SER A CA 1
ATOM 656 C C . SER A 1 82 ? -6.789 16.609 22.609 1 52.72 82 SER A C 1
ATOM 658 O O . SER A 1 82 ? -7.543 17.516 22.219 1 52.72 82 SER A O 1
ATOM 660 N N . ALA A 1 83 ? -6.555 16.344 23.797 1 48.69 83 ALA A N 1
ATOM 661 C CA . ALA A 1 83 ? -7.133 17.188 24.844 1 48.69 83 ALA A CA 1
ATOM 662 C C . ALA A 1 83 ? -6.633 18.625 24.719 1 48.69 83 ALA A C 1
ATOM 664 O O . ALA A 1 83 ? -7.414 19.578 24.844 1 48.69 83 ALA A O 1
ATOM 665 N N . PHE A 1 84 ? -5.402 18.688 24.469 1 47.62 84 PHE A N 1
ATOM 666 C CA . PHE A 1 84 ? -4.84 20.031 24.344 1 47.62 84 PHE A CA 1
ATOM 667 C C . PHE A 1 84 ? -5.316 20.703 23.062 1 47.62 84 PHE A C 1
ATOM 669 O O . PHE A 1 84 ? -5.59 21.906 23.047 1 47.62 84 PHE A O 1
ATOM 676 N N . ASP A 1 85 ? -5.324 19.891 22.078 1 48.69 85 ASP A N 1
ATOM 677 C CA . ASP A 1 85 ? -5.805 20.438 20.812 1 48.69 85 ASP A CA 1
ATOM 678 C C . ASP A 1 85 ? -7.258 20.906 20.938 1 48.69 85 ASP A C 1
ATOM 680 O O . ASP A 1 85 ? -7.641 21.922 20.359 1 48.69 85 ASP A O 1
ATOM 684 N N . LEU A 1 86 ? -7.984 20.125 21.625 1 45.81 86 LEU A N 1
ATOM 685 C CA . LEU A 1 86 ? -9.352 20.547 21.891 1 45.81 86 LEU A CA 1
ATOM 686 C C . LEU A 1 86 ? -9.383 21.891 22.594 1 45.81 86 LEU A C 1
ATOM 688 O O . LEU A 1 86 ? -10.219 22.734 22.281 1 45.81 86 LEU A O 1
ATOM 692 N N . ALA A 1 87 ? -8.555 21.969 23.531 1 44.75 87 ALA A N 1
ATOM 693 C CA . ALA A 1 87 ? -8.5 23.234 24.234 1 44.75 87 ALA A CA 1
ATOM 694 C C . ALA A 1 87 ? -8.07 24.375 23.312 1 44.75 87 ALA A C 1
ATOM 696 O O . ALA A 1 87 ? -8.586 25.484 23.406 1 44.75 87 ALA A O 1
ATOM 697 N N . ALA A 1 88 ? -7.141 24.062 22.547 1 42.97 88 ALA A N 1
ATOM 698 C CA . ALA A 1 88 ? -6.707 25.094 21.609 1 42.97 88 ALA A CA 1
ATOM 699 C C . ALA A 1 88 ? -7.773 25.375 20.547 1 42.97 88 ALA A C 1
ATOM 701 O O . ALA A 1 88 ? -7.863 26.484 20.016 1 42.97 88 ALA A O 1
ATOM 702 N N . ALA A 1 89 ? -8.406 24.344 20.234 1 45.62 89 ALA A N 1
ATOM 703 C CA . ALA A 1 89 ? -9.445 24.453 19.219 1 45.62 89 ALA A CA 1
ATOM 704 C C . ALA A 1 89 ? -10.578 25.359 19.688 1 45.62 89 ALA A C 1
ATOM 706 O O . ALA A 1 89 ? -11.609 25.469 19.016 1 45.62 89 ALA A O 1
ATOM 707 N N . MET A 1 90 ? -10.484 25.844 20.828 1 44 90 MET A N 1
ATOM 708 C CA . MET A 1 90 ? -11.547 26.812 21.109 1 44 90 MET A CA 1
ATOM 709 C C . MET A 1 90 ? -11.68 27.812 19.969 1 44 90 MET A C 1
ATOM 711 O O . MET A 1 90 ? -12.633 28.594 19.938 1 44 90 MET A O 1
ATOM 715 N N . GLY A 1 91 ? -10.742 27.906 19.141 1 52.41 91 GLY A N 1
ATOM 716 C CA . GLY A 1 91 ? -11.016 28.766 18 1 52.41 91 GLY A CA 1
ATOM 717 C C . GLY A 1 91 ? -11.688 28.031 16.859 1 52.41 91 GLY A C 1
ATOM 718 O O . GLY A 1 91 ? -11.781 26.812 16.859 1 52.41 91 GLY A O 1
ATOM 719 N N . ASP A 1 92 ? -12.531 28.641 16.031 1 64.19 92 ASP A N 1
ATOM 720 C CA . ASP A 1 92 ? -13.383 28.219 14.93 1 64.19 92 ASP A CA 1
ATOM 721 C C . ASP A 1 92 ? -12.555 27.703 13.75 1 64.19 92 ASP A C 1
ATOM 723 O O . ASP A 1 92 ? -13.102 27.312 12.719 1 64.19 92 ASP A O 1
ATOM 727 N N . THR A 1 93 ? -11.164 27.672 13.969 1 79.19 93 THR A N 1
ATOM 728 C CA . THR A 1 93 ? -10.375 27.266 12.805 1 79.19 93 THR A CA 1
ATOM 729 C C . THR A 1 93 ? -9.672 25.938 13.062 1 79.19 93 THR A C 1
ATOM 731 O O . THR A 1 93 ? -8.922 25.812 14.031 1 79.19 93 THR A O 1
ATOM 734 N N . PRO A 1 94 ? -9.938 24.891 12.281 1 85.75 94 PRO A N 1
ATOM 735 C CA . PRO A 1 94 ? -9.297 23.594 12.461 1 85.75 94 PRO A CA 1
ATOM 736 C C . PRO A 1 94 ? -7.777 23.656 12.352 1 85.75 94 PRO A C 1
ATOM 738 O O . PRO A 1 94 ? -7.25 24.422 11.531 1 85.75 94 PRO A O 1
ATOM 741 N N . SER A 1 95 ? -7.098 22.984 13.25 1 85.25 95 SER A N 1
ATOM 742 C CA . SER A 1 95 ? -5.641 22.922 13.227 1 85.25 95 SER A CA 1
ATOM 743 C C . SER A 1 95 ? -5.141 21.609 13.836 1 85.25 95 SER A C 1
ATOM 745 O O . SER A 1 95 ? -5.914 20.859 14.438 1 85.25 95 SER A O 1
ATOM 747 N N . GLY A 1 96 ? -3.799 21.297 13.555 1 87.25 96 GLY A N 1
ATOM 748 C CA . GLY A 1 96 ? -3.176 20.125 14.141 1 87.25 96 GLY A CA 1
ATOM 749 C C . GLY A 1 96 ? -2.885 19.031 13.125 1 87.25 96 GLY A C 1
ATOM 750 O O . GLY A 1 96 ? -3.07 19.234 11.922 1 87.25 96 GLY A O 1
ATOM 751 N N . LEU A 1 97 ? -2.354 17.938 13.648 1 89.69 97 LEU A N 1
ATOM 752 C CA . LEU A 1 97 ? -1.982 16.812 12.797 1 89.69 97 LEU A CA 1
ATOM 753 C C . LEU A 1 97 ? -3.033 15.703 12.867 1 89.69 97 LEU A C 1
ATOM 755 O O . LEU A 1 97 ? -3.348 15.211 13.953 1 89.69 97 LEU A O 1
ATOM 759 N N . LEU A 1 98 ? -3.611 15.406 11.742 1 92.5 98 LEU A N 1
ATOM 760 C CA . LEU A 1 98 ? -4.508 14.258 11.633 1 92.5 98 LEU A CA 1
ATOM 761 C C . LEU A 1 98 ? -3.754 13.023 11.172 1 92.5 98 LEU A C 1
ATOM 763 O O . LEU A 1 98 ? -3.1 13.039 10.125 1 92.5 98 LEU A O 1
ATOM 767 N N . ARG A 1 99 ? -3.816 12.016 11.977 1 92.31 99 ARG A N 1
ATOM 768 C CA . ARG A 1 99 ? -3.211 10.742 11.609 1 92.31 99 ARG A CA 1
ATOM 769 C C . ARG A 1 99 ? -4.25 9.789 11.023 1 92.31 99 ARG A C 1
ATOM 771 O O . ARG A 1 99 ? -5.148 9.328 11.727 1 92.31 99 ARG A O 1
ATOM 778 N N . MET A 1 100 ? -4.016 9.516 9.758 1 95.12 100 MET A N 1
ATOM 779 C CA . MET A 1 100 ? -4.996 8.695 9.047 1 95.12 100 MET A CA 1
ATOM 780 C C . MET A 1 100 ? -4.332 7.473 8.422 1 95.12 100 MET A C 1
ATOM 782 O O . MET A 1 100 ? -3.139 7.496 8.125 1 95.12 100 MET A O 1
ATOM 786 N N . THR A 1 101 ? -5.121 6.438 8.273 1 93.44 101 THR A N 1
ATOM 787 C CA . THR A 1 101 ? -4.648 5.246 7.578 1 93.44 101 THR A CA 1
ATOM 788 C C . THR A 1 101 ? -5.695 4.742 6.59 1 93.44 101 THR A C 1
ATOM 790 O O . THR A 1 101 ? -6.887 5 6.758 1 93.44 101 THR A O 1
ATOM 793 N N . ALA A 1 102 ? -5.242 4.164 5.543 1 93.94 102 ALA A N 1
ATOM 794 C CA . ALA A 1 102 ? -6.098 3.602 4.5 1 93.94 102 ALA A CA 1
ATOM 795 C C . ALA A 1 102 ? -5.34 2.572 3.664 1 93.94 102 ALA A C 1
ATOM 797 O O . ALA A 1 102 ? -4.105 2.564 3.646 1 93.94 102 ALA A O 1
ATOM 798 N N . PRO A 1 103 ? -6.133 1.688 3.021 1 92.69 103 PRO A N 1
ATOM 799 C CA . PRO A 1 103 ? -5.461 0.891 1.995 1 92.69 103 PRO A CA 1
ATOM 800 C C . PRO A 1 103 ? -4.785 1.75 0.927 1 92.69 103 PRO A C 1
ATOM 802 O O . PRO A 1 103 ? -5.266 2.842 0.616 1 92.69 103 PRO A O 1
ATOM 805 N N . SER A 1 104 ? -3.697 1.225 0.387 1 93.44 104 SER A N 1
ATOM 806 C CA . SER A 1 104 ? -2.881 1.982 -0.556 1 93.44 104 SER A CA 1
ATOM 807 C C . SER A 1 104 ? -3.699 2.422 -1.765 1 93.44 104 SER A C 1
ATOM 809 O O . SER A 1 104 ? -3.566 3.557 -2.232 1 93.44 104 SER A O 1
ATOM 811 N N . ALA A 1 105 ? -4.492 1.565 -2.291 1 92.94 105 ALA A N 1
ATOM 812 C CA . ALA A 1 105 ? -5.266 1.888 -3.486 1 92.94 105 ALA A CA 1
ATOM 813 C C . ALA A 1 105 ? -6.191 3.076 -3.238 1 92.94 105 ALA A C 1
ATOM 815 O O . ALA A 1 105 ? -6.324 3.957 -4.09 1 92.94 105 ALA A O 1
ATOM 816 N N . LEU A 1 106 ? -6.809 3.141 -2.102 1 92.88 106 LEU A N 1
ATOM 817 C CA . LEU A 1 106 ? -7.688 4.246 -1.74 1 92.88 106 LEU A CA 1
ATOM 818 C C . LEU A 1 106 ? -6.891 5.527 -1.522 1 92.88 106 LEU A C 1
ATOM 820 O O . LEU A 1 106 ? -7.297 6.602 -1.972 1 92.88 106 LEU A O 1
ATOM 824 N N . ALA A 1 107 ? -5.832 5.375 -0.814 1 94.75 107 ALA A N 1
ATOM 825 C CA . ALA A 1 107 ? -4.98 6.523 -0.503 1 94.75 107 ALA A CA 1
ATOM 826 C C . ALA A 1 107 ? -4.5 7.207 -1.778 1 94.75 107 ALA A C 1
ATOM 828 O O . ALA A 1 107 ? -4.566 8.438 -1.894 1 94.75 107 ALA A O 1
ATOM 829 N N . VAL A 1 108 ? -4.086 6.422 -2.73 1 94.38 108 VAL A N 1
ATOM 830 C CA . VAL A 1 108 ? -3.463 6.953 -3.939 1 94.38 108 VAL A CA 1
ATOM 831 C C . VAL A 1 108 ? -4.539 7.465 -4.895 1 94.38 108 VAL A C 1
ATOM 833 O O . VAL A 1 108 ? -4.41 8.555 -5.457 1 94.38 108 VAL A O 1
ATOM 836 N N . SER A 1 109 ? -5.598 6.801 -4.996 1 92.5 109 SER A N 1
ATOM 837 C CA . SER A 1 109 ? -6.582 7.109 -6.031 1 92.5 109 SER A CA 1
ATOM 838 C C . SER A 1 109 ? -7.539 8.211 -5.574 1 92.5 109 SER A C 1
ATOM 840 O O . SER A 1 109 ? -8.07 8.953 -6.395 1 92.5 109 SER A O 1
ATOM 842 N N . LEU A 1 110 ? -7.766 8.289 -4.242 1 92.56 110 LEU A N 1
ATOM 843 C CA . LEU A 1 110 ? -8.836 9.18 -3.801 1 92.56 110 LEU A CA 1
ATOM 844 C C . LEU A 1 110 ? -8.344 10.109 -2.695 1 92.56 110 LEU A C 1
ATOM 846 O O . LEU A 1 110 ? -8.516 11.32 -2.783 1 92.56 110 LEU A O 1
ATOM 850 N N . LEU A 1 111 ? -7.664 9.594 -1.714 1 94.81 111 LEU A N 1
ATOM 851 C CA . LEU A 1 111 ? -7.43 10.336 -0.481 1 94.81 111 LEU A CA 1
ATOM 852 C C . LEU A 1 111 ? -6.328 11.375 -0.673 1 94.81 111 LEU A C 1
ATOM 854 O O . LEU A 1 111 ? -6.336 12.422 -0.024 1 94.81 111 LEU A O 1
ATOM 858 N N . GLY A 1 112 ? -5.355 11.078 -1.519 1 94.06 112 GLY A N 1
ATOM 859 C CA . GLY A 1 112 ? -4.328 12.07 -1.784 1 94.06 112 GLY A CA 1
ATOM 860 C C . GLY A 1 112 ? -4.887 13.422 -2.186 1 94.06 112 GLY A C 1
ATOM 861 O O . GLY A 1 112 ? -4.52 14.445 -1.61 1 94.06 112 GLY A O 1
ATOM 862 N N . GLU A 1 113 ? -5.766 13.367 -3.113 1 92.62 113 GLU A N 1
ATOM 863 C CA . GLU A 1 113 ? -6.414 14.586 -3.596 1 92.62 113 GLU A CA 1
ATOM 864 C C . GLU A 1 113 ? -7.324 15.188 -2.531 1 92.62 113 GLU A C 1
ATOM 866 O O . GLU A 1 113 ? -7.32 16.406 -2.318 1 92.62 113 GLU A O 1
ATOM 871 N N . LEU A 1 114 ? -8.055 14.344 -1.919 1 94.69 114 LEU A N 1
ATOM 872 C CA . LEU A 1 114 ? -8.992 14.789 -0.896 1 94.69 114 LEU A CA 1
ATOM 873 C C . LEU A 1 114 ? -8.258 15.5 0.24 1 94.69 114 LEU A C 1
ATOM 875 O O . LEU A 1 114 ? -8.656 16.578 0.664 1 94.69 114 LEU A O 1
ATOM 879 N N . VAL A 1 115 ? -7.195 14.898 0.726 1 96.88 115 VAL A N 1
ATOM 880 C CA . VAL A 1 115 ? -6.375 15.461 1.794 1 96.88 115 VAL A CA 1
ATOM 881 C C . VAL A 1 115 ? -5.797 16.797 1.349 1 96.88 115 VAL A C 1
ATOM 883 O O . VAL A 1 115 ? -5.805 17.766 2.111 1 96.88 115 VAL A O 1
ATOM 886 N N . SER A 1 116 ? -5.336 16.844 0.135 1 96.19 116 SER A N 1
ATOM 887 C CA . SER A 1 116 ? -4.727 18.062 -0.386 1 96.19 116 SER A CA 1
ATOM 888 C C . SER A 1 116 ? -5.73 19.219 -0.413 1 96.19 116 SER A C 1
ATOM 890 O O . SER A 1 116 ? -5.445 20.312 0.088 1 96.19 116 SER A O 1
ATOM 892 N N . ARG A 1 117 ? -6.918 18.969 -0.954 1 95.38 117 ARG A N 1
ATOM 893 C CA . ARG A 1 117 ? -7.957 19.984 -1.033 1 95.38 117 ARG A CA 1
ATOM 894 C C . ARG A 1 117 ? -8.336 20.484 0.355 1 95.38 117 ARG A C 1
ATOM 896 O O . ARG A 1 117 ? -8.523 21.688 0.555 1 95.38 117 ARG A O 1
ATOM 903 N N . PHE A 1 118 ? -8.43 19.625 1.271 1 97 118 PHE A N 1
ATOM 904 C CA . PHE A 1 118 ? -8.812 20 2.629 1 97 118 PHE A CA 1
ATOM 905 C C . PHE A 1 118 ? -7.719 20.844 3.285 1 97 118 PHE A C 1
ATOM 907 O O . PHE A 1 118 ? -8 21.891 3.873 1 97 118 PHE A O 1
ATOM 914 N N . CYS A 1 119 ? -6.449 20.359 3.162 1 96.25 119 CYS A N 1
ATOM 915 C CA . CYS A 1 119 ? -5.332 21.031 3.803 1 96.25 119 CYS A CA 1
ATOM 916 C C . CYS A 1 119 ? -5.102 22.406 3.184 1 96.25 119 CYS A C 1
ATOM 918 O O . CYS A 1 119 ? -4.668 23.344 3.867 1 96.25 119 CYS A O 1
ATOM 920 N N . LEU A 1 120 ? -5.316 22.547 1.904 1 94.81 120 LEU A N 1
ATOM 921 C CA . LEU A 1 120 ? -5.184 23.844 1.246 1 94.81 120 LEU A CA 1
ATOM 922 C C . LEU A 1 120 ? -6.238 24.812 1.757 1 94.81 120 LEU A C 1
ATOM 924 O O . LEU A 1 120 ? -5.973 26.016 1.886 1 94.81 120 LEU A O 1
ATOM 928 N N . LYS A 1 121 ? -7.473 24.312 2.102 1 94 121 LYS A N 1
ATOM 929 C CA . LYS A 1 121 ? -8.555 25.125 2.66 1 94 121 LYS A CA 1
ATOM 930 C C . LYS A 1 121 ? -8.312 25.422 4.137 1 94 121 LYS A C 1
ATOM 932 O O . LYS A 1 121 ? -8.812 26.422 4.664 1 94 121 LYS A O 1
ATOM 937 N N . HIS A 1 122 ? -7.605 24.547 4.77 1 94.06 122 HIS A N 1
ATOM 938 C CA . HIS A 1 122 ? -7.309 24.672 6.191 1 94.06 122 HIS A CA 1
ATOM 939 C C . HIS A 1 122 ? -5.809 24.609 6.449 1 94.06 122 HIS A C 1
ATOM 941 O O . HIS A 1 122 ? -5.305 23.594 6.941 1 94.06 122 HIS A O 1
ATOM 947 N N . PRO A 1 123 ? -5.109 25.672 6.301 1 92 123 PRO A N 1
ATOM 948 C CA . PRO A 1 123 ? -3.645 25.672 6.34 1 92 123 PRO A CA 1
ATOM 949 C C . PRO A 1 123 ? -3.086 25.234 7.691 1 92 123 PRO A C 1
ATOM 951 O O . PRO A 1 123 ? -1.913 24.875 7.789 1 92 123 PRO A O 1
ATOM 954 N N . GLY A 1 124 ? -3.889 25.266 8.688 1 90.62 124 GLY A N 1
ATOM 955 C CA . GLY A 1 124 ? -3.438 24.859 10.008 1 90.62 124 GLY A CA 1
ATOM 956 C C . GLY A 1 124 ? -3.469 23.359 10.219 1 90.62 124 GLY A C 1
ATOM 957 O O . GLY A 1 124 ? -2.975 22.859 11.227 1 90.62 124 GLY A O 1
ATOM 958 N N . VAL A 1 125 ? -4.051 22.672 9.297 1 92.69 125 VAL A N 1
ATOM 959 C CA . VAL A 1 125 ? -4.199 21.219 9.43 1 92.69 125 VAL A CA 1
ATOM 960 C C . VAL A 1 125 ? -3.107 20.516 8.625 1 92.69 125 VAL A C 1
ATOM 962 O O . VAL A 1 125 ? -2.85 20.859 7.473 1 92.69 125 VAL A O 1
ATOM 965 N N . ARG A 1 126 ? -2.426 19.625 9.273 1 95.44 126 ARG A N 1
ATOM 966 C CA . ARG A 1 126 ? -1.5 18.703 8.617 1 95.44 126 ARG A CA 1
ATOM 967 C C . ARG A 1 126 ? -2.018 17.266 8.68 1 95.44 126 ARG A C 1
ATOM 969 O O . ARG A 1 126 ? -2.852 16.938 9.523 1 95.44 126 ARG A O 1
ATOM 976 N N . VAL A 1 127 ? -1.532 16.453 7.711 1 96.5 127 VAL A N 1
ATOM 977 C CA . VAL A 1 127 ? -2.025 15.078 7.664 1 96.5 127 VAL A CA 1
ATOM 978 C C . VAL A 1 127 ? -0.853 14.109 7.531 1 96.5 127 VAL A C 1
ATOM 980 O O . VAL A 1 127 ? 0.079 14.359 6.762 1 96.5 127 VAL A O 1
ATOM 983 N N . LEU A 1 128 ? -0.845 13.125 8.352 1 95.38 128 LEU A N 1
ATOM 984 C CA . LEU A 1 128 ? -0.082 11.906 8.125 1 95.38 128 LEU A CA 1
ATOM 985 C C . LEU A 1 128 ? -0.971 10.812 7.543 1 95.38 128 LEU A C 1
ATOM 987 O O . LEU A 1 128 ? -1.87 10.312 8.219 1 95.38 128 LEU A O 1
ATOM 991 N N . LEU A 1 129 ? -0.74 10.477 6.32 1 96.12 129 LEU A N 1
ATOM 992 C CA . LEU A 1 129 ? -1.48 9.414 5.648 1 96.12 129 LEU A CA 1
ATOM 993 C C . LEU A 1 129 ? -0.639 8.148 5.543 1 96.12 129 LEU A C 1
ATOM 995 O O . LEU A 1 129 ? 0.194 8.016 4.645 1 96.12 129 LEU A O 1
ATOM 999 N N . ASP A 1 130 ? -0.911 7.23 6.402 1 93.5 130 ASP A N 1
ATOM 1000 C CA . ASP A 1 130 ? -0.207 5.953 6.441 1 93.5 130 ASP A CA 1
ATOM 1001 C C . ASP A 1 130 ? -1.007 4.859 5.734 1 93.5 130 ASP A C 1
ATOM 1003 O O . ASP A 1 130 ? -2.166 4.617 6.07 1 93.5 130 ASP A O 1
ATOM 1007 N N . THR A 1 131 ? -0.395 4.219 4.766 1 92.5 131 THR A N 1
ATOM 1008 C CA . THR A 1 131 ? -1.127 3.205 4.016 1 92.5 131 THR A CA 1
ATOM 1009 C C . THR A 1 131 ? -0.869 1.815 4.594 1 92.5 131 THR A C 1
ATOM 1011 O O . THR A 1 131 ? 0.284 1.419 4.777 1 92.5 131 THR A O 1
ATOM 1014 N N . ARG A 1 132 ? -1.956 1.167 4.879 1 85.56 132 ARG A N 1
ATOM 1015 C CA . ARG A 1 132 ? -1.959 -0.203 5.383 1 85.56 132 ARG A CA 1
ATOM 1016 C C . ARG A 1 132 ? -3.008 -1.047 4.668 1 85.56 132 ARG A C 1
ATOM 1018 O O . ARG A 1 132 ? -4.203 -0.748 4.73 1 85.56 132 ARG A O 1
ATOM 1025 N N . ASP A 1 133 ? -2.498 -2.059 4.062 1 81 133 ASP A N 1
ATOM 1026 C CA . ASP A 1 133 ? -3.455 -2.92 3.375 1 81 133 ASP A CA 1
ATOM 1027 C C . ASP A 1 133 ? -4.027 -3.971 4.324 1 81 133 ASP A C 1
ATOM 1029 O O . ASP A 1 133 ? -4.996 -4.656 3.986 1 81 133 ASP A O 1
ATOM 1033 N N . GLN A 1 134 ? -3.506 -3.992 5.531 1 72 134 GLN A N 1
ATOM 1034 C CA . GLN A 1 134 ? -3.961 -4.922 6.559 1 72 134 GLN A CA 1
ATOM 1035 C C . GLN A 1 134 ? -4.867 -4.227 7.57 1 72 134 GLN A C 1
ATOM 1037 O O . GLN A 1 134 ? -4.871 -3 7.664 1 72 134 GLN A O 1
ATOM 1042 N N . ILE A 1 135 ? -5.703 -5.051 8.172 1 66.81 135 ILE A N 1
ATOM 1043 C CA . ILE A 1 135 ? -6.48 -4.523 9.289 1 66.81 135 ILE A CA 1
ATOM 1044 C C . ILE A 1 135 ? -5.562 -4.289 10.492 1 66.81 135 ILE A C 1
ATOM 1046 O O . ILE A 1 135 ? -4.738 -5.141 10.828 1 66.81 135 ILE A O 1
ATOM 1050 N N . ILE A 1 136 ? -5.727 -3.098 11.031 1 68.31 136 ILE A N 1
ATOM 1051 C CA . ILE A 1 136 ? -4.801 -2.758 12.109 1 68.31 136 ILE A CA 1
ATOM 1052 C C . ILE A 1 136 ? -5.582 -2.344 13.352 1 68.31 136 ILE A C 1
ATOM 1054 O O . ILE A 1 136 ? -6.797 -2.148 13.297 1 68.31 136 ILE A O 1
ATOM 1058 N N . ASP A 1 137 ? -4.824 -2.287 14.43 1 67.88 137 ASP A N 1
ATOM 1059 C CA . ASP A 1 137 ? -5.375 -1.727 15.656 1 67.88 137 ASP A CA 1
ATOM 1060 C C . ASP A 1 137 ? -5.332 -0.201 15.633 1 67.88 137 ASP A C 1
ATOM 1062 O O . ASP A 1 137 ? -4.344 0.404 16.047 1 67.88 137 ASP A O 1
ATOM 1066 N N . LEU A 1 138 ? -6.461 0.33 15.258 1 74.19 138 LEU A N 1
ATOM 1067 C CA . LEU A 1 138 ? -6.543 1.771 15.047 1 74.19 138 LEU A CA 1
ATOM 1068 C C . LEU A 1 138 ? -6.211 2.527 16.328 1 74.19 138 LEU A C 1
ATOM 1070 O O . LEU A 1 138 ? -5.465 3.51 16.297 1 74.19 138 LEU A O 1
ATOM 1074 N N . VAL A 1 139 ? -6.836 2.035 17.375 1 65.56 139 VAL A N 1
ATOM 1075 C CA . VAL A 1 139 ? -6.676 2.715 18.656 1 65.56 139 VAL A CA 1
ATOM 1076 C C . VAL A 1 139 ? -5.254 2.514 19.172 1 65.56 139 VAL A C 1
ATOM 1078 O O . VAL A 1 139 ? -4.574 3.477 19.531 1 65.56 139 VAL A O 1
ATOM 1081 N N . GLY A 1 140 ? -4.836 1.305 19.094 1 67.5 140 GLY A N 1
ATOM 1082 C CA . GLY A 1 140 ? -3.518 0.972 19.625 1 67.5 140 GLY A CA 1
ATOM 1083 C C . GLY A 1 140 ? -2.389 1.627 18.844 1 67.5 140 GLY A C 1
ATOM 1084 O O . GLY A 1 140 ? -1.347 1.954 19.422 1 67.5 140 GLY A O 1
ATOM 1085 N N . GLU A 1 141 ? -2.635 1.874 17.625 1 73.81 141 GLU A N 1
ATOM 1086 C CA . GLU A 1 141 ? -1.564 2.4 16.781 1 73.81 141 GLU A CA 1
ATOM 1087 C C . GLU A 1 141 ? -1.67 3.916 16.641 1 73.81 141 GLU A C 1
ATOM 1089 O O . GLU A 1 141 ? -0.837 4.543 15.977 1 73.81 141 GLU A O 1
ATOM 1094 N N . GLY A 1 142 ? -2.678 4.523 17.203 1 76.94 142 GLY A N 1
ATOM 1095 C CA . GLY A 1 142 ? -2.738 5.969 17.359 1 76.94 142 GLY A CA 1
ATOM 1096 C C . GLY A 1 142 ? -3.277 6.688 16.141 1 76.94 142 GLY A C 1
ATOM 1097 O O . GLY A 1 142 ? -2.908 7.832 15.875 1 76.94 142 GLY A O 1
ATOM 1098 N N . TYR A 1 143 ? -4.016 6.031 15.414 1 87.38 143 TYR A N 1
ATOM 1099 C CA . TYR A 1 143 ? -4.648 6.688 14.281 1 87.38 143 TYR A CA 1
ATOM 1100 C C . TYR A 1 143 ? -5.934 7.391 14.703 1 87.38 143 TYR A C 1
ATOM 1102 O O . TYR A 1 143 ? -6.66 6.898 15.57 1 87.38 143 TYR A O 1
ATOM 1110 N N . ASP A 1 144 ? -6.148 8.555 14.094 1 87.38 144 ASP A N 1
ATOM 1111 C CA . ASP A 1 144 ? -7.379 9.305 14.352 1 87.38 144 ASP A CA 1
ATOM 1112 C C . ASP A 1 144 ? -8.523 8.797 13.477 1 87.38 144 ASP A C 1
ATOM 1114 O O . ASP A 1 144 ? -9.688 8.883 13.859 1 87.38 144 ASP A O 1
ATOM 1118 N N . LEU A 1 145 ? -8.156 8.312 12.328 1 91.56 145 LEU A N 1
ATOM 1119 C CA . LEU A 1 145 ? -9.156 7.957 11.328 1 91.56 145 LEU A CA 1
ATOM 1120 C C . LEU A 1 145 ? -8.625 6.875 10.391 1 91.56 145 LEU A C 1
ATOM 1122 O O . LEU A 1 145 ? -7.473 6.941 9.945 1 91.56 145 LEU A O 1
ATOM 1126 N N . ALA A 1 146 ? -9.398 5.902 10.18 1 92.62 146 ALA A N 1
ATOM 1127 C CA . ALA A 1 146 ? -9.086 4.879 9.18 1 92.62 146 ALA A CA 1
ATOM 1128 C C . ALA A 1 146 ? -10.164 4.824 8.102 1 92.62 146 ALA A C 1
ATOM 1130 O O . ALA A 1 146 ? -11.359 4.871 8.406 1 92.62 146 ALA A O 1
ATOM 1131 N N . PHE A 1 147 ? -9.688 4.824 6.867 1 92.69 147 PHE A N 1
ATOM 1132 C CA . PHE A 1 147 ? -10.594 4.484 5.777 1 92.69 147 PHE A CA 1
ATOM 1133 C C . PHE A 1 147 ? -10.516 2.996 5.453 1 92.69 147 PHE A C 1
ATOM 1135 O O . PHE A 1 147 ? -9.422 2.428 5.379 1 92.69 147 PHE A O 1
ATOM 1142 N N . ARG A 1 148 ? -11.695 2.451 5.301 1 87.88 148 ARG A N 1
ATOM 1143 C CA . ARG A 1 148 ? -11.773 1.029 4.98 1 87.88 148 ARG A CA 1
ATOM 1144 C C . ARG A 1 148 ? -12.836 0.766 3.914 1 87.88 148 ARG A C 1
ATOM 1146 O O . ARG A 1 148 ? -13.852 1.457 3.859 1 87.88 148 ARG A O 1
ATOM 1153 N N . ALA A 1 149 ? -12.414 -0.113 3.055 1 82.5 149 ALA A N 1
ATOM 1154 C CA . ALA A 1 149 ? -13.398 -0.581 2.08 1 82.5 149 ALA A CA 1
ATOM 1155 C C . ALA A 1 149 ? -13.805 -2.025 2.361 1 82.5 149 ALA A C 1
ATOM 1157 O O . ALA A 1 149 ? -12.992 -2.943 2.217 1 82.5 149 ALA A O 1
ATOM 1158 N N . GLN A 1 150 ? -14.844 -2.252 2.988 1 70.69 150 GLN A N 1
ATOM 1159 C CA . GLN A 1 150 ? -15.227 -3.613 3.354 1 70.69 150 GLN A CA 1
ATOM 1160 C C . GLN A 1 150 ? -16.719 -3.846 3.123 1 70.69 150 GLN A C 1
ATOM 1162 O O . GLN A 1 150 ? -17.484 -2.893 2.949 1 70.69 150 GLN A O 1
ATOM 1167 N N . GLY A 1 151 ? -16.969 -5.109 2.855 1 58.97 151 GLY A N 1
ATOM 1168 C CA . GLY A 1 151 ? -18.375 -5.492 2.707 1 58.97 151 GLY A CA 1
ATOM 1169 C C . GLY A 1 151 ? -19.156 -5.375 3.994 1 58.97 151 GLY A C 1
ATOM 1170 O O . GLY A 1 151 ? -20.344 -5.043 3.971 1 58.97 151 GLY A O 1
ATOM 1171 N N . ALA A 1 152 ? -18.562 -5.801 5.125 1 55.06 152 ALA A N 1
ATOM 1172 C CA . ALA A 1 152 ? -19.344 -5.801 6.359 1 55.06 152 ALA A CA 1
ATOM 1173 C C . ALA A 1 152 ? -18.766 -4.828 7.379 1 55.06 152 ALA A C 1
ATOM 1175 O O . ALA A 1 152 ? -17.562 -4.539 7.355 1 55.06 152 ALA A O 1
ATOM 1176 N N . SER A 1 153 ? -19.688 -4.199 8.133 1 56.25 153 SER A N 1
ATOM 1177 C CA . SER A 1 153 ? -19.328 -3.189 9.125 1 56.25 153 SER A CA 1
ATOM 1178 C C . SER A 1 153 ? -18.438 -3.768 10.211 1 56.25 153 SER A C 1
ATOM 1180 O O . SER A 1 153 ? -18.516 -4.961 10.516 1 56.25 153 SER A O 1
ATOM 1182 N N . LEU A 1 154 ? -17.438 -2.994 10.641 1 57.75 154 LEU A N 1
ATOM 1183 C CA . LEU A 1 154 ? -16.547 -3.338 11.742 1 57.75 154 LEU A CA 1
ATOM 1184 C C . LEU A 1 154 ? -17.312 -3.377 13.062 1 57.75 154 LEU A C 1
ATOM 1186 O O . LEU A 1 154 ? -18.109 -2.48 13.352 1 57.75 154 LEU A O 1
ATOM 1190 N N . THR A 1 155 ? -17.344 -4.527 13.758 1 55.72 155 THR A N 1
ATOM 1191 C CA . THR A 1 155 ? -18.156 -4.742 14.953 1 55.72 155 THR A CA 1
ATOM 1192 C C . THR A 1 155 ? -17.359 -4.379 16.203 1 55.72 155 THR A C 1
ATOM 1194 O O . THR A 1 155 ? -17.781 -4.672 17.328 1 55.72 155 THR A O 1
ATOM 1197 N N . ASP A 1 156 ? -16.328 -3.76 16.078 1 60.56 156 ASP A N 1
ATOM 1198 C CA . ASP A 1 156 ? -15.609 -3.436 17.297 1 60.56 156 ASP A CA 1
ATOM 1199 C C . ASP A 1 156 ? -16.234 -2.234 18 1 60.56 156 ASP A C 1
ATOM 1201 O O . ASP A 1 156 ? -16.344 -1.151 17.422 1 60.56 156 ASP A O 1
ATOM 1205 N N . SER A 1 157 ? -16.844 -2.375 19.188 1 58.97 157 SER A N 1
ATOM 1206 C CA . SER A 1 157 ? -17.547 -1.357 19.953 1 58.97 157 SER A CA 1
ATOM 1207 C C . SER A 1 157 ? -16.656 -0.146 20.219 1 58.97 157 SER A C 1
ATOM 1209 O O . SER A 1 157 ? -17.156 0.94 20.531 1 58.97 157 SER A O 1
ATOM 1211 N N . ARG A 1 158 ? -15.461 -0.324 20.219 1 69.62 158 ARG A N 1
ATOM 1212 C CA . ARG A 1 158 ? -14.547 0.777 20.5 1 69.62 158 ARG A CA 1
ATOM 1213 C C . ARG A 1 158 ? -14.398 1.688 19.297 1 69.62 158 ARG A C 1
ATOM 1215 O O . ARG A 1 158 ? -13.75 2.734 19.375 1 69.62 158 ARG A O 1
ATOM 1222 N N . LEU A 1 159 ? -15.078 1.256 18.234 1 75.5 159 LEU A N 1
ATOM 1223 C CA . LEU A 1 159 ? -14.938 1.983 16.969 1 75.5 159 LEU A CA 1
ATOM 1224 C C . LEU A 1 159 ? -16.297 2.443 16.453 1 75.5 159 LEU A C 1
ATOM 1226 O O . LEU A 1 159 ? -17.312 1.799 16.719 1 75.5 159 LEU A O 1
ATOM 1230 N N . VAL A 1 160 ? -16.297 3.633 15.977 1 82.06 160 VAL A N 1
ATOM 1231 C CA . VAL A 1 160 ? -17.453 4.16 15.258 1 82.06 160 VAL A CA 1
ATOM 1232 C C . VAL A 1 160 ? -17.156 4.207 13.758 1 82.06 160 VAL A C 1
ATOM 1234 O O . VAL A 1 160 ? -16.078 4.641 13.352 1 82.06 160 VAL A O 1
ATOM 1237 N N . ALA A 1 161 ? -18.078 3.684 13.031 1 87.75 161 ALA A N 1
ATOM 1238 C CA . ALA A 1 161 ? -17.922 3.658 11.578 1 87.75 161 ALA A CA 1
ATOM 1239 C C . ALA A 1 161 ? -18.984 4.5 10.891 1 87.75 161 ALA A C 1
ATOM 1241 O O . ALA A 1 161 ? -20.172 4.438 11.258 1 87.75 161 ALA A O 1
ATOM 1242 N N . ARG A 1 162 ? -18.562 5.355 9.984 1 87.94 162 ARG A N 1
ATOM 1243 C CA . ARG A 1 162 ? -19.453 6.121 9.125 1 87.94 162 ARG A CA 1
ATOM 1244 C C . ARG A 1 162 ? -19.312 5.707 7.668 1 87.94 162 ARG A C 1
ATOM 1246 O O . ARG A 1 162 ? -18.203 5.727 7.117 1 87.94 162 ARG A O 1
ATOM 1253 N N . GLU A 1 163 ? -20.438 5.32 7.109 1 89.25 163 GLU A N 1
ATOM 1254 C CA . GLU A 1 163 ? -20.406 4.988 5.688 1 89.25 163 GLU A CA 1
ATOM 1255 C C . GLU A 1 163 ? -20.281 6.242 4.828 1 89.25 163 GLU A C 1
ATOM 1257 O O . GLU A 1 163 ? -20.969 7.234 5.059 1 89.25 163 GLU A O 1
ATOM 1262 N N . LEU A 1 164 ? -19.391 6.168 3.887 1 91.56 164 LEU A N 1
ATOM 1263 C CA . LEU A 1 164 ? -19.156 7.348 3.062 1 91.56 164 LEU A CA 1
ATOM 1264 C C . LEU A 1 164 ? -19.734 7.16 1.664 1 91.56 164 LEU A C 1
ATOM 1266 O O . LEU A 1 164 ? -20.312 8.086 1.103 1 91.56 164 LEU A O 1
ATOM 1270 N N . ALA A 1 165 ? -19.562 5.957 1.085 1 90.56 165 ALA A N 1
ATOM 1271 C CA . ALA A 1 165 ? -20.016 5.758 -0.29 1 90.56 165 ALA A CA 1
ATOM 1272 C C . ALA A 1 165 ? -19.969 4.281 -0.671 1 90.56 165 ALA A C 1
ATOM 1274 O O . ALA A 1 165 ? -19.078 3.543 -0.215 1 90.56 165 ALA A O 1
ATOM 1275 N N . PRO A 1 166 ? -20.906 3.863 -1.523 1 89.94 166 PRO A N 1
ATOM 1276 C CA . PRO A 1 166 ? -20.781 2.533 -2.125 1 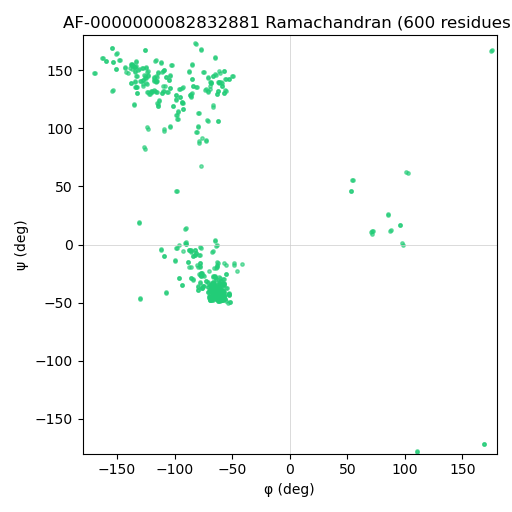89.94 166 PRO A CA 1
ATOM 1277 C C . PRO A 1 166 ? -19.703 2.48 -3.217 1 89.94 166 PRO A C 1
ATOM 1279 O O . PRO A 1 166 ? -19.453 3.488 -3.881 1 89.94 166 PRO A O 1
ATOM 1282 N N . VAL A 1 167 ? -19.109 1.366 -3.328 1 92.19 167 VAL A N 1
ATOM 1283 C CA . VAL A 1 167 ? -18.078 1.154 -4.336 1 92.19 167 VAL A CA 1
ATOM 1284 C C . VAL A 1 167 ? -18.453 -0.035 -5.215 1 92.19 167 VAL A C 1
ATOM 1286 O O . VAL A 1 167 ? -18.203 -1.188 -4.855 1 92.19 167 VAL A O 1
ATOM 1289 N N . PRO A 1 168 ? -18.984 0.257 -6.418 1 93.06 168 PRO A N 1
ATOM 1290 C CA . PRO A 1 168 ? -19.281 -0.854 -7.32 1 93.06 168 PRO A CA 1
ATOM 1291 C C . PRO A 1 168 ? -18.047 -1.656 -7.711 1 93.06 168 PRO A C 1
ATOM 1293 O O . PRO A 1 168 ? -16.969 -1.081 -7.918 1 93.06 168 PRO A O 1
ATOM 1296 N N . LEU A 1 169 ? -18.25 -2.975 -7.738 1 95.81 169 LEU A N 1
ATOM 1297 C CA . LEU A 1 169 ? -17.203 -3.883 -8.195 1 95.81 169 LEU A CA 1
ATOM 1298 C C . LEU A 1 169 ? -17.516 -4.406 -9.594 1 95.81 169 LEU A C 1
ATOM 1300 O O . LEU A 1 169 ? -18.672 -4.703 -9.914 1 95.81 169 LEU A O 1
ATOM 1304 N N . ILE A 1 170 ? -16.469 -4.512 -10.359 1 96.69 170 ILE A N 1
ATOM 1305 C CA . ILE A 1 170 ? -16.641 -4.996 -11.727 1 96.69 170 ILE A CA 1
ATOM 1306 C C . ILE A 1 170 ? -15.586 -6.047 -12.039 1 96.69 170 ILE A C 1
ATOM 1308 O O . ILE A 1 170 ? -14.484 -6.016 -11.477 1 96.69 170 ILE A O 1
ATOM 1312 N N . LEU A 1 171 ? -15.93 -6.91 -12.945 1 97.62 171 LEU A N 1
ATOM 1313 C CA . LEU A 1 171 ? -14.969 -7.863 -13.484 1 97.62 171 LEU A CA 1
ATOM 1314 C C . LEU A 1 171 ? -14.188 -7.25 -14.641 1 97.62 171 LEU A C 1
ATOM 1316 O O . LEU A 1 171 ? -14.773 -6.719 -15.586 1 97.62 171 LEU A O 1
ATOM 1320 N N . VAL A 1 172 ? -12.836 -7.375 -14.555 1 97.94 172 VAL A N 1
ATOM 1321 C CA . VAL A 1 172 ? -12.023 -6.781 -15.617 1 97.94 172 VAL A CA 1
ATOM 1322 C C . VAL A 1 172 ? -10.945 -7.77 -16.062 1 97.94 172 VAL A C 1
ATOM 1324 O O . VAL A 1 172 ? -10.531 -8.625 -15.281 1 97.94 172 VAL A O 1
ATOM 1327 N N . ALA A 1 173 ? -10.531 -7.656 -17.25 1 97.75 173 ALA A N 1
ATOM 1328 C CA . ALA A 1 173 ? -9.445 -8.414 -17.859 1 97.75 173 ALA A CA 1
ATOM 1329 C C . ALA A 1 173 ? -8.812 -7.645 -19.016 1 97.75 173 ALA A C 1
ATOM 1331 O O . ALA A 1 173 ? -9.312 -6.586 -19.406 1 97.75 173 ALA A O 1
ATOM 1332 N N . ALA A 1 174 ? -7.672 -8.156 -19.484 1 97.19 174 ALA A N 1
ATOM 1333 C CA . ALA A 1 174 ? -7.09 -7.59 -20.688 1 97.19 174 ALA A CA 1
ATOM 1334 C C . ALA A 1 174 ? -8.039 -7.738 -21.875 1 97.19 174 ALA A C 1
ATOM 1336 O O . ALA A 1 174 ? -8.805 -8.703 -21.953 1 97.19 174 ALA A O 1
ATOM 1337 N N . PRO A 1 175 ? -8.016 -6.828 -22.812 1 95.56 175 PRO A N 1
ATOM 1338 C CA . PRO A 1 175 ? -8.93 -6.844 -23.953 1 95.56 175 PRO A CA 1
ATOM 1339 C C . PRO A 1 175 ? -8.875 -8.156 -24.734 1 95.56 175 PRO A C 1
ATOM 1341 O O . PRO A 1 175 ? -9.914 -8.648 -25.188 1 95.56 175 PRO A O 1
ATOM 1344 N N . GLU A 1 176 ? -7.738 -8.711 -24.859 1 91.94 176 GLU A N 1
ATOM 1345 C CA . GLU A 1 176 ? -7.59 -9.961 -25.594 1 91.94 176 GLU A CA 1
ATOM 1346 C C . GLU A 1 176 ? -8.383 -11.094 -24.938 1 91.94 176 GLU A C 1
ATOM 1348 O O . GLU A 1 176 ? -8.953 -11.938 -25.625 1 91.94 176 GLU A O 1
ATOM 1353 N N . MET A 1 177 ? -8.398 -11.078 -23.703 1 90.75 177 MET A N 1
ATOM 1354 C CA . MET A 1 177 ? -9.141 -12.086 -22.953 1 90.75 177 MET A CA 1
ATOM 1355 C C . MET A 1 177 ? -10.641 -11.828 -23.016 1 90.75 177 MET A C 1
ATOM 1357 O O . MET A 1 177 ? -11.438 -12.758 -22.953 1 90.75 177 MET A O 1
ATOM 1361 N N . ALA A 1 178 ? -11.031 -10.641 -23.188 1 88.06 178 ALA A N 1
ATOM 1362 C CA . ALA A 1 178 ? -12.43 -10.234 -23.219 1 88.06 178 ALA A CA 1
ATOM 1363 C C . ALA A 1 178 ? -13.078 -10.594 -24.562 1 88.06 178 ALA A C 1
ATOM 1365 O O . ALA A 1 178 ? -14.305 -10.695 -24.656 1 88.06 178 ALA A O 1
ATOM 1366 N N . ARG A 1 179 ? -12.281 -10.719 -25.578 1 83.81 179 ARG A N 1
ATOM 1367 C CA . ARG A 1 179 ? -12.797 -11.047 -26.891 1 83.81 179 ARG A CA 1
ATOM 1368 C C . ARG A 1 179 ? -13.539 -12.383 -26.875 1 83.81 179 ARG A C 1
ATOM 1370 O O . ARG A 1 179 ? -14.547 -12.555 -27.562 1 83.81 179 ARG A O 1
ATOM 1377 N N . ALA A 1 180 ? -13.047 -13.344 -26.172 1 79.75 180 ALA A N 1
ATOM 1378 C CA . ALA A 1 180 ? -13.734 -14.617 -26 1 79.75 180 ALA A CA 1
ATOM 1379 C C . ALA A 1 180 ? -14.484 -14.648 -24.672 1 79.75 180 ALA A C 1
ATOM 1381 O O . ALA A 1 180 ? -14.523 -15.688 -24 1 79.75 180 ALA A O 1
ATOM 1382 N N . ALA A 1 181 ? -15.164 -13.664 -24.375 1 75.56 181 ALA A N 1
ATOM 1383 C CA . ALA A 1 181 ? -15.672 -13.367 -23.047 1 75.56 181 ALA A CA 1
ATOM 1384 C C . ALA A 1 181 ? -16.781 -14.336 -22.656 1 75.56 181 ALA A C 1
ATOM 1386 O O . ALA A 1 181 ? -17.594 -14.742 -23.5 1 75.56 181 ALA A O 1
ATOM 1387 N N . PRO A 1 182 ? -16.781 -14.648 -21.438 1 87.12 182 PRO A N 1
ATOM 1388 C CA . PRO A 1 182 ? -17.859 -15.469 -20.891 1 87.12 182 PRO A CA 1
ATOM 1389 C C . PRO A 1 182 ? -19.219 -14.75 -20.938 1 87.12 182 PRO A C 1
ATOM 1391 O O . PRO A 1 182 ? -19.266 -13.523 -20.875 1 87.12 182 PRO A O 1
ATOM 1394 N N . ARG A 1 183 ? -20.266 -15.539 -21.141 1 88.38 183 ARG A N 1
ATOM 1395 C CA . ARG A 1 183 ? -21.609 -14.977 -21.141 1 88.38 183 ARG A CA 1
ATOM 1396 C C . ARG A 1 183 ? -22.312 -15.211 -19.812 1 88.38 183 ARG A C 1
ATOM 1398 O O . ARG A 1 183 ? -23.344 -14.594 -19.531 1 88.38 183 ARG A O 1
ATOM 1405 N N . HIS A 1 184 ? -21.703 -16.094 -19.094 1 93.81 184 HIS A N 1
ATOM 1406 C CA . HIS A 1 184 ? -22.234 -16.453 -17.797 1 93.81 184 HIS A CA 1
ATOM 1407 C C . HIS A 1 184 ? -21.125 -16.641 -16.766 1 93.81 184 HIS A C 1
ATOM 1409 O O . HIS A 1 184 ? -20.047 -17.109 -17.094 1 93.81 184 HIS A O 1
ATOM 1415 N N . PRO A 1 185 ? -21.422 -16.297 -15.445 1 95.06 185 PRO A N 1
ATOM 1416 C CA . PRO A 1 185 ? -20.391 -16.406 -14.414 1 95.06 185 PRO A CA 1
ATOM 1417 C C . PRO A 1 185 ? -19.812 -17.812 -14.297 1 95.06 185 PRO A C 1
ATOM 1419 O O . PRO A 1 185 ? -18.641 -17.984 -13.953 1 95.06 185 PRO A O 1
ATOM 1422 N N . ARG A 1 186 ? -20.531 -18.781 -14.586 1 92.25 186 ARG A N 1
ATOM 1423 C CA . ARG A 1 186 ? -20.078 -20.172 -14.492 1 92.25 186 ARG A CA 1
ATOM 1424 C C . ARG A 1 186 ? -18.891 -20.406 -15.414 1 92.25 186 ARG A C 1
ATOM 1426 O O . ARG A 1 186 ? -18.062 -21.281 -15.156 1 92.25 186 ARG A O 1
ATOM 1433 N N . GLU A 1 187 ? -18.812 -19.672 -16.484 1 93.62 187 GLU A N 1
ATOM 1434 C CA . GLU A 1 187 ? -17.766 -19.844 -17.469 1 93.62 187 GLU A CA 1
ATOM 1435 C C . GLU A 1 187 ? -16.453 -19.219 -17 1 93.62 187 GLU A C 1
ATOM 1437 O O . GLU A 1 187 ? -15.398 -19.438 -17.609 1 93.62 187 GLU A O 1
ATOM 1442 N N . LEU A 1 188 ? -16.469 -18.453 -15.891 1 94.25 188 LEU A N 1
ATOM 1443 C CA . LEU A 1 188 ? -15.266 -17.828 -15.352 1 94.25 188 LEU A CA 1
ATOM 1444 C C . LEU A 1 188 ? -14.273 -18.875 -14.859 1 94.25 188 LEU A C 1
ATOM 1446 O O . LEU A 1 188 ? -13.062 -18.641 -14.844 1 94.25 188 LEU A O 1
ATOM 1450 N N . SER A 1 189 ? -14.805 -19.984 -14.484 1 89.06 189 SER A N 1
ATOM 1451 C CA . SER A 1 189 ? -13.969 -21.031 -13.914 1 89.06 189 SER A CA 1
ATOM 1452 C C . SER A 1 189 ? -12.953 -21.547 -14.938 1 89.06 189 SER A C 1
ATOM 1454 O O . SER A 1 189 ? -11.961 -22.172 -14.57 1 89.06 189 SER A O 1
ATOM 1456 N N . ALA A 1 190 ? -13.219 -21.312 -16.219 1 90.31 190 ALA A N 1
ATOM 1457 C CA . ALA A 1 190 ? -12.336 -21.781 -17.281 1 90.31 190 ALA A CA 1
ATOM 1458 C C . ALA A 1 190 ? -11.203 -20.781 -17.531 1 90.31 190 ALA A C 1
ATOM 1460 O O . ALA A 1 190 ? -10.297 -21.047 -18.312 1 90.31 190 ALA A O 1
ATOM 1461 N N . LEU A 1 191 ? -11.273 -19.641 -16.859 1 93.75 191 LEU A N 1
ATOM 1462 C CA . LEU A 1 191 ? -10.289 -18.578 -17.031 1 93.75 191 LEU A CA 1
ATOM 1463 C C . LEU A 1 191 ? -9.391 -18.453 -15.797 1 93.75 191 LEU A C 1
ATOM 1465 O O . LEU A 1 191 ? -9.797 -18.828 -14.695 1 93.75 191 LEU A O 1
ATOM 1469 N N . PRO A 1 192 ? -8.117 -18 -16.016 1 95.94 192 PRO A N 1
ATOM 1470 C CA . PRO A 1 192 ? -7.348 -17.641 -14.82 1 95.94 192 PRO A CA 1
ATOM 1471 C C . PRO A 1 192 ? -7.965 -16.484 -14.047 1 95.94 192 PRO A C 1
ATOM 1473 O O . PRO A 1 192 ? -8.352 -15.469 -14.648 1 95.94 192 PRO A O 1
ATOM 1476 N N . LEU A 1 193 ? -8.117 -16.703 -12.773 1 97.44 193 LEU A N 1
ATOM 1477 C CA . LEU A 1 193 ? -8.727 -15.68 -11.93 1 97.44 193 LEU A CA 1
ATOM 1478 C C . LEU A 1 193 ? -7.738 -15.164 -10.898 1 97.44 193 LEU A C 1
ATOM 1480 O O . LEU A 1 193 ? -6.918 -15.922 -10.383 1 97.44 193 LEU A O 1
ATOM 1484 N N . LEU A 1 194 ? -7.797 -13.867 -10.672 1 98.19 194 LEU A N 1
ATOM 1485 C CA . LEU A 1 194 ? -6.957 -13.188 -9.695 1 98.19 194 LEU A CA 1
ATOM 1486 C C . LEU A 1 194 ? -7.754 -12.852 -8.438 1 98.19 194 LEU A C 1
ATOM 1488 O O . LEU A 1 194 ? -8.938 -12.508 -8.516 1 98.19 194 LEU A O 1
ATOM 1492 N N . ALA A 1 195 ? -7.074 -12.914 -7.27 1 96.69 195 ALA A N 1
ATOM 1493 C CA . ALA A 1 195 ? -7.832 -12.711 -6.039 1 96.69 195 ALA A CA 1
ATOM 1494 C C . ALA A 1 195 ? -7.164 -11.68 -5.141 1 96.69 195 ALA A C 1
ATOM 1496 O O . ALA A 1 195 ? -5.934 -11.641 -5.035 1 96.69 195 ALA A O 1
ATOM 1497 N N . HIS A 1 196 ? -7.988 -10.883 -4.547 1 94.81 196 HIS A N 1
ATOM 1498 C CA . HIS A 1 196 ? -7.559 -10.039 -3.441 1 94.81 196 HIS A CA 1
ATOM 1499 C C . HIS A 1 196 ? -7.484 -10.828 -2.139 1 94.81 196 HIS A C 1
ATOM 1501 O O . HIS A 1 196 ? -8.508 -11.07 -1.494 1 94.81 196 HIS A O 1
ATOM 1507 N N . ALA A 1 197 ? -6.289 -11.188 -1.754 1 90.62 197 ALA A N 1
ATOM 1508 C CA . ALA A 1 197 ? -6.098 -12.031 -0.579 1 90.62 197 ALA A CA 1
ATOM 1509 C C . ALA A 1 197 ? -4.656 -11.969 -0.087 1 90.62 197 ALA A C 1
ATOM 1511 O O . ALA A 1 197 ? -3.76 -11.539 -0.819 1 90.62 197 ALA A O 1
ATOM 1512 N N . THR A 1 198 ? -4.477 -12.367 1.187 1 85.31 198 THR A N 1
ATOM 1513 C CA . THR A 1 198 ? -3.141 -12.422 1.769 1 85.31 198 THR A CA 1
ATOM 1514 C C . THR A 1 198 ? -2.73 -13.867 2.033 1 85.31 198 THR A C 1
ATOM 1516 O O . THR A 1 198 ? -1.614 -14.133 2.484 1 85.31 198 THR A O 1
ATOM 1519 N N . GLN A 1 199 ? -3.627 -14.703 1.796 1 80.62 199 GLN A N 1
ATOM 1520 C CA . GLN A 1 199 ? -3.373 -16.125 1.982 1 80.62 199 GLN A CA 1
ATOM 1521 C C . GLN A 1 199 ? -3.846 -16.938 0.775 1 80.62 199 GLN A C 1
ATOM 1523 O O . GLN A 1 199 ? -4.852 -16.594 0.148 1 80.62 199 GLN A O 1
ATOM 1528 N N . ASP A 1 200 ? -3.08 -17.906 0.565 1 83.75 200 ASP A N 1
ATOM 1529 C CA . ASP A 1 200 ? -3.432 -18.781 -0.551 1 83.75 200 ASP A CA 1
ATOM 1530 C C . ASP A 1 200 ? -4.547 -19.75 -0.16 1 83.75 200 ASP A C 1
ATOM 1532 O O . ASP A 1 200 ? -4.273 -20.875 0.285 1 83.75 200 ASP A O 1
ATOM 1536 N N . SER A 1 201 ? -5.734 -19.406 -0.291 1 82.06 201 SER A N 1
ATOM 1537 C CA . SER A 1 201 ? -6.918 -20.219 -0.006 1 82.06 201 SER A CA 1
ATOM 1538 C C . SER A 1 201 ? -7.969 -20.062 -1.103 1 82.06 201 SER A C 1
ATOM 1540 O O . SER A 1 201 ? -7.922 -19.109 -1.886 1 82.06 201 SER A O 1
ATOM 1542 N N . PRO A 1 202 ? -8.797 -21.062 -1.229 1 87.12 202 PRO A N 1
ATOM 1543 C CA . PRO A 1 202 ? -9.891 -20.906 -2.199 1 87.12 202 PRO A CA 1
ATOM 1544 C C . PRO A 1 202 ? -10.695 -19.625 -1.982 1 87.12 202 PRO A C 1
ATOM 1546 O O . PRO A 1 202 ? -10.922 -19.234 -0.839 1 87.12 202 PRO A O 1
ATOM 1549 N N . GLN A 1 203 ? -11.047 -19.109 -3.104 1 92.12 203 GLN A N 1
ATOM 1550 C CA . GLN A 1 203 ? -11.812 -17.859 -3.094 1 92.12 203 GLN A CA 1
ATOM 1551 C C . GLN A 1 203 ? -13.195 -18.078 -3.699 1 92.12 203 GLN A C 1
ATOM 1553 O O . GLN A 1 203 ? -13.43 -19.047 -4.418 1 92.12 203 GLN A O 1
ATOM 1558 N N . SER A 1 204 ? -14.086 -17.156 -3.32 1 93.75 204 SER A N 1
ATOM 1559 C CA . SER A 1 204 ? -15.438 -17.219 -3.875 1 93.75 204 SER A CA 1
ATOM 1560 C C . SER A 1 204 ? -15.914 -15.844 -4.324 1 93.75 204 SER A C 1
ATOM 1562 O O . SER A 1 204 ? -15.633 -14.836 -3.672 1 93.75 204 SER A O 1
ATOM 1564 N N . TRP A 1 205 ? -16.594 -15.812 -5.426 1 95.62 205 TRP A N 1
ATOM 1565 C CA . TRP A 1 205 ? -17.312 -14.633 -5.902 1 95.62 205 TRP A CA 1
ATOM 1566 C C . TRP A 1 205 ? -18.797 -14.914 -6 1 95.62 205 TRP A C 1
ATOM 1568 O O . TRP A 1 205 ? -19.219 -16.031 -6.316 1 95.62 205 TRP A O 1
ATOM 1578 N N . HIS A 1 206 ? -19.578 -13.883 -5.676 1 95.38 206 HIS A N 1
ATOM 1579 C CA . HIS A 1 206 ? -21.031 -13.977 -5.742 1 95.38 206 HIS A CA 1
ATOM 1580 C C . HIS A 1 206 ? -21.609 -12.891 -6.652 1 95.38 206 HIS A C 1
ATOM 1582 O O . HIS A 1 206 ? -21.266 -11.719 -6.52 1 95.38 206 HIS A O 1
ATOM 1588 N N . PHE A 1 207 ? -22.469 -13.352 -7.535 1 96.38 207 PHE A N 1
ATOM 1589 C CA . PHE A 1 207 ? -23.047 -12.422 -8.5 1 96.38 207 PHE A CA 1
ATOM 1590 C C . PHE A 1 207 ? -24.578 -12.531 -8.5 1 96.38 207 PHE A C 1
ATOM 1592 O O . PHE A 1 207 ? -25.125 -13.57 -8.156 1 96.38 207 PHE A O 1
ATOM 1599 N N . THR A 1 208 ? -25.156 -11.406 -8.852 1 96 208 THR A N 1
ATOM 1600 C CA . THR A 1 208 ? -26.594 -11.344 -9.094 1 96 208 THR A CA 1
ATOM 1601 C C . THR A 1 208 ? -26.875 -10.859 -10.508 1 96 208 THR A C 1
ATOM 1603 O O . THR A 1 208 ? -26.359 -9.836 -10.945 1 96 208 THR A O 1
ATOM 1606 N N . GLY A 1 209 ? -27.734 -11.648 -11.188 1 94.19 209 GLY A N 1
ATOM 1607 C CA . GLY A 1 209 ? -28.125 -11.289 -12.547 1 94.19 209 GLY A CA 1
ATOM 1608 C C . GLY A 1 209 ? -29.234 -10.25 -12.594 1 94.19 209 GLY A C 1
ATOM 1609 O O . GLY A 1 209 ? -29.766 -9.852 -11.555 1 94.19 209 GLY A O 1
ATOM 1610 N N . THR A 1 210 ? -29.484 -9.812 -13.852 1 90.44 210 THR A N 1
ATOM 1611 C CA . THR A 1 210 ? -30.469 -8.758 -14.07 1 90.44 210 THR A CA 1
ATOM 1612 C C . THR A 1 210 ? -31.844 -9.203 -13.602 1 90.44 210 THR A C 1
ATOM 1614 O O . THR A 1 210 ? -32.656 -8.383 -13.172 1 90.44 210 THR A O 1
ATOM 1617 N N . ALA A 1 211 ? -32.094 -10.414 -13.727 1 91.25 211 ALA A N 1
ATOM 1618 C CA . ALA A 1 211 ? -33.406 -10.945 -13.336 1 91.25 211 ALA A CA 1
ATOM 1619 C C . ALA A 1 211 ? -33.406 -11.375 -11.875 1 91.25 211 ALA A C 1
ATOM 1621 O O . ALA A 1 211 ? -34.375 -11.961 -11.398 1 91.25 211 ALA A O 1
ATOM 1622 N N . GLY A 1 212 ? -32.344 -11.211 -11.156 1 90.62 212 GLY A N 1
ATOM 1623 C CA . GLY A 1 212 ? -32.281 -11.539 -9.734 1 90.62 212 GLY A CA 1
ATOM 1624 C C . GLY A 1 212 ? -31.641 -12.898 -9.469 1 90.62 212 GLY A C 1
ATOM 1625 O O . GLY A 1 212 ? -31.547 -13.328 -8.32 1 90.62 212 GLY A O 1
ATOM 1626 N N . GLU A 1 213 ? -31.234 -13.609 -10.484 1 92.12 213 GLU A N 1
ATOM 1627 C CA . GLU A 1 213 ? -30.625 -14.914 -10.32 1 92.12 213 GLU A CA 1
ATOM 1628 C C . GLU A 1 213 ? -29.25 -14.797 -9.656 1 92.12 213 GLU A C 1
ATOM 1630 O O . GLU A 1 213 ? -28.516 -13.836 -9.906 1 92.12 213 GLU A O 1
ATOM 1635 N N . ALA A 1 214 ? -29.016 -15.75 -8.75 1 94.31 214 ALA A N 1
ATOM 1636 C CA . ALA A 1 214 ? -27.75 -15.75 -8.008 1 94.31 214 ALA A CA 1
ATOM 1637 C C . ALA A 1 214 ? -26.812 -16.812 -8.539 1 94.31 214 ALA A C 1
ATOM 1639 O O . ALA A 1 214 ? -27.234 -17.938 -8.859 1 94.31 214 ALA A O 1
ATOM 1640 N N . GLU A 1 215 ? -25.547 -16.391 -8.711 1 94.94 215 GLU A N 1
ATOM 1641 C CA . GLU A 1 215 ? -24.484 -17.328 -9.117 1 94.94 215 GLU A CA 1
ATOM 1642 C C . GLU A 1 215 ? -23.234 -17.141 -8.273 1 94.94 215 GLU A C 1
ATOM 1644 O O . GLU A 1 215 ? -22.844 -16 -7.961 1 94.94 215 GLU A O 1
ATOM 1649 N N . SER A 1 216 ? -22.703 -18.266 -7.879 1 95.44 216 SER A N 1
ATOM 1650 C CA . SER A 1 216 ? -21.453 -18.234 -7.125 1 95.44 216 SER A CA 1
ATOM 1651 C C . SER A 1 216 ? -20.391 -19.094 -7.785 1 95.44 216 SER A C 1
ATOM 1653 O O . SER A 1 216 ? -20.688 -20.172 -8.305 1 95.44 216 SER A O 1
ATOM 1655 N N . ILE A 1 217 ? -19.203 -18.594 -7.695 1 93.44 217 ILE A N 1
ATOM 1656 C CA . ILE A 1 217 ? -18.094 -19.391 -8.211 1 93.44 217 ILE A CA 1
ATOM 1657 C C . ILE A 1 217 ? -17.016 -19.516 -7.137 1 93.44 217 ILE A C 1
ATOM 1659 O O . ILE A 1 217 ? -16.75 -18.562 -6.395 1 93.44 217 ILE A O 1
ATOM 1663 N N . GLU A 1 218 ? -16.484 -20.703 -7.02 1 93.94 218 GLU A N 1
ATOM 1664 C CA . GLU A 1 218 ? -15.305 -20.984 -6.203 1 93.94 218 GLU A CA 1
ATOM 1665 C C . GLU A 1 218 ? -14.094 -21.312 -7.07 1 93.94 218 GLU A C 1
ATOM 1667 O O . GLU A 1 218 ? -14.219 -22.016 -8.078 1 93.94 218 GLU A O 1
ATOM 1672 N N . PHE A 1 219 ? -12.992 -20.734 -6.676 1 92.94 219 PHE A N 1
ATOM 1673 C CA . PHE A 1 219 ? -11.828 -20.938 -7.531 1 92.94 219 PHE A CA 1
ATOM 1674 C C . PHE A 1 219 ? -10.539 -20.828 -6.723 1 92.94 219 PHE A C 1
ATOM 1676 O O . PHE A 1 219 ? -10.531 -20.266 -5.629 1 92.94 219 PHE A O 1
ATOM 1683 N N . ARG A 1 220 ? -9.531 -21.438 -7.258 1 91.06 220 ARG A N 1
ATOM 1684 C CA . ARG A 1 220 ? -8.164 -21.188 -6.809 1 91.06 220 ARG A CA 1
ATOM 1685 C C . ARG A 1 220 ? -7.496 -20.109 -7.652 1 91.06 220 ARG A C 1
ATOM 1687 O O . ARG A 1 220 ? -7.387 -20.234 -8.875 1 91.06 220 ARG A O 1
ATOM 1694 N N . PRO A 1 221 ? -7.051 -19.062 -7.012 1 95.56 221 PRO A N 1
ATOM 1695 C CA . PRO A 1 221 ? -6.527 -17.938 -7.801 1 95.56 221 PRO A CA 1
ATOM 1696 C C . PRO A 1 221 ? -5.219 -18.281 -8.508 1 95.56 221 PRO A C 1
ATOM 1698 O O . PRO A 1 221 ? -4.375 -18.984 -7.953 1 95.56 221 PRO A O 1
ATOM 1701 N N . ARG A 1 222 ? -5.105 -17.812 -9.766 1 96 222 ARG A N 1
ATOM 1702 C CA . ARG A 1 222 ? -3.85 -17.859 -10.508 1 96 222 ARG A CA 1
ATOM 1703 C C . ARG A 1 222 ? -2.754 -17.078 -9.781 1 96 222 ARG A C 1
ATOM 1705 O O . ARG A 1 222 ? -1.621 -17.562 -9.672 1 96 222 ARG A O 1
ATOM 1712 N N . CYS A 1 223 ? -3.066 -15.938 -9.32 1 96.94 223 CYS A N 1
ATOM 1713 C CA . CYS A 1 223 ? -2.236 -15.078 -8.484 1 96.94 223 CYS A CA 1
ATOM 1714 C C . CYS A 1 223 ? -3.092 -14.266 -7.523 1 96.94 223 CYS A C 1
ATOM 1716 O O . CYS A 1 223 ? -4.309 -14.156 -7.703 1 96.94 223 CYS A O 1
ATOM 1718 N N . LEU A 1 224 ? -2.445 -13.828 -6.496 1 96.12 224 LEU A N 1
ATOM 1719 C CA . LEU A 1 224 ? -3.148 -13.086 -5.461 1 96.12 224 LEU A CA 1
ATOM 1720 C C . LEU A 1 224 ? -2.324 -11.883 -5 1 96.12 224 LEU A C 1
ATOM 1722 O O . LEU A 1 224 ? -1.097 -11.891 -5.109 1 96.12 224 LEU A O 1
A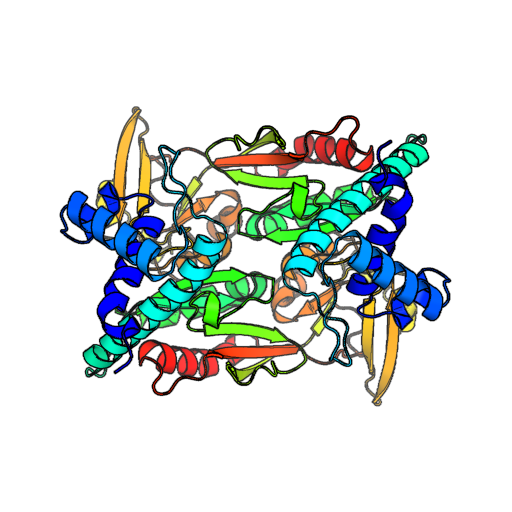TOM 1726 N N . SER A 1 225 ? -3.01 -10.906 -4.512 1 96.69 225 SER A N 1
ATOM 1727 C CA . SER A 1 225 ? -2.359 -9.734 -3.934 1 96.69 225 SER A CA 1
ATOM 1728 C C . SER A 1 225 ? -3.225 -9.102 -2.848 1 96.69 225 SER A C 1
ATOM 1730 O O . SER A 1 225 ? -4.453 -9.164 -2.912 1 96.69 225 SER A O 1
ATOM 1732 N N . SER A 1 226 ? -2.561 -8.484 -1.916 1 93.12 226 SER A N 1
ATOM 1733 C CA . SER A 1 226 ? -3.26 -7.691 -0.909 1 93.12 226 SER A CA 1
ATOM 1734 C C . SER A 1 226 ? -3.607 -6.305 -1.439 1 93.12 226 SER A C 1
ATOM 1736 O O . SER A 1 226 ? -4.328 -5.547 -0.787 1 93.12 226 SER A O 1
ATOM 1738 N N . ASN A 1 227 ? -3.125 -6.008 -2.58 1 94.56 227 ASN A N 1
ATOM 1739 C CA . ASN A 1 227 ? -3.279 -4.684 -3.176 1 94.56 227 ASN A CA 1
ATOM 1740 C C . ASN A 1 227 ? -4.125 -4.738 -4.445 1 94.56 227 ASN A C 1
ATOM 1742 O O . ASN A 1 227 ? -3.721 -5.336 -5.441 1 94.56 227 ASN A O 1
ATOM 1746 N N . LEU A 1 228 ? -5.215 -3.998 -4.441 1 95.81 228 LEU A N 1
ATOM 1747 C CA . LEU A 1 228 ? -6.172 -4.059 -5.543 1 95.81 228 LEU A CA 1
ATOM 1748 C C . LEU A 1 228 ? -5.594 -3.42 -6.801 1 95.81 228 LEU A C 1
ATOM 1750 O O . LEU A 1 228 ? -5.891 -3.854 -7.918 1 95.81 228 LEU A O 1
ATOM 1754 N N . ALA A 1 229 ? -4.797 -2.436 -6.609 1 96.5 229 ALA A N 1
ATOM 1755 C CA . ALA A 1 229 ? -4.195 -1.788 -7.77 1 96.5 229 ALA A CA 1
ATOM 1756 C C . ALA A 1 229 ? -3.16 -2.697 -8.43 1 96.5 229 ALA A C 1
ATOM 1758 O O . ALA A 1 229 ? -3 -2.68 -9.648 1 96.5 229 ALA A O 1
ATOM 1759 N N . ALA A 1 230 ? -2.463 -3.426 -7.625 1 96.38 230 ALA A N 1
ATOM 1760 C CA . ALA A 1 230 ? -1.549 -4.414 -8.195 1 96.38 230 ALA A CA 1
ATOM 1761 C C . ALA A 1 230 ? -2.307 -5.453 -9.016 1 96.38 230 ALA A C 1
ATOM 1763 O O . ALA A 1 230 ? -1.854 -5.852 -10.094 1 96.38 230 ALA A O 1
ATOM 1764 N N . LEU A 1 231 ? -3.41 -5.863 -8.531 1 97.75 231 LEU A N 1
ATOM 1765 C CA . LEU A 1 231 ? -4.246 -6.809 -9.266 1 97.75 231 LEU A CA 1
ATOM 1766 C C . LEU A 1 231 ? -4.703 -6.215 -10.594 1 97.75 231 LEU A C 1
ATOM 1768 O O . LEU A 1 231 ? -4.781 -6.922 -11.602 1 97.75 231 LEU A O 1
ATOM 1772 N N . ARG A 1 232 ? -5.043 -4.941 -10.523 1 97.75 232 ARG A N 1
ATOM 1773 C CA . ARG A 1 232 ? -5.43 -4.27 -11.766 1 97.75 232 ARG A CA 1
ATOM 1774 C C . ARG A 1 232 ? -4.324 -4.371 -12.805 1 97.75 232 ARG A C 1
ATOM 1776 O O . ARG A 1 232 ? -4.586 -4.691 -13.969 1 97.75 232 ARG A O 1
ATOM 1783 N N . GLU A 1 233 ? -3.104 -4.145 -12.383 1 96.69 233 GLU A N 1
ATOM 1784 C CA . GLU A 1 233 ? -1.975 -4.203 -13.312 1 96.69 233 GLU A CA 1
ATOM 1785 C C . GLU A 1 233 ? -1.758 -5.621 -13.828 1 96.69 233 GLU A C 1
ATOM 1787 O O . GLU A 1 233 ? -1.42 -5.812 -15 1 96.69 233 GLU A O 1
ATOM 1792 N N . MET A 1 234 ? -1.957 -6.59 -12.977 1 97.62 234 MET A N 1
ATOM 1793 C CA . MET A 1 234 ? -1.831 -7.984 -13.391 1 97.62 234 MET A CA 1
ATOM 1794 C C . MET A 1 234 ? -2.895 -8.344 -14.43 1 97.62 234 MET A C 1
ATOM 1796 O O . MET A 1 234 ? -2.604 -9.016 -15.414 1 97.62 234 MET A O 1
ATOM 1800 N N . ALA A 1 235 ? -4.109 -7.867 -14.18 1 97.88 235 ALA A N 1
ATOM 1801 C CA . ALA A 1 235 ? -5.195 -8.117 -15.117 1 97.88 235 ALA A CA 1
ATOM 1802 C C . ALA A 1 235 ? -4.918 -7.445 -16.469 1 97.88 235 ALA A C 1
ATOM 1804 O O . ALA A 1 235 ? -5.098 -8.062 -17.516 1 97.88 235 ALA A O 1
ATOM 1805 N N . ARG A 1 236 ? -4.496 -6.23 -16.406 1 96.81 236 ARG A N 1
ATOM 1806 C CA . ARG A 1 236 ? -4.168 -5.469 -17.609 1 96.81 236 ARG A CA 1
ATOM 1807 C C . ARG A 1 236 ? -3.1 -6.18 -18.438 1 96.81 236 ARG A C 1
ATOM 1809 O O . ARG A 1 236 ? -3.139 -6.156 -19.656 1 96.81 236 ARG A O 1
ATOM 1816 N N . ALA A 1 237 ? -2.221 -6.832 -17.734 1 95.44 237 ALA A N 1
ATOM 1817 C CA . ALA A 1 237 ? -1.099 -7.508 -18.391 1 95.44 237 ALA A CA 1
ATOM 1818 C C . ALA A 1 237 ? -1.515 -8.875 -18.922 1 95.44 237 ALA A C 1
ATOM 1820 O O . ALA A 1 237 ? -0.698 -9.602 -19.5 1 95.44 237 ALA A O 1
ATOM 1821 N N . GLY A 1 238 ? -2.697 -9.234 -18.641 1 95.5 238 GLY A N 1
ATOM 1822 C CA . GLY A 1 238 ? -3.24 -10.438 -19.25 1 95.5 238 GLY A CA 1
ATOM 1823 C C . GLY A 1 238 ? -3.098 -11.672 -18.375 1 95.5 238 GLY A C 1
ATOM 1824 O O . GLY A 1 238 ? -3.229 -12.797 -18.859 1 95.5 238 GLY A O 1
ATOM 1825 N N . LEU A 1 239 ? -2.838 -11.5 -17.109 1 97.19 239 LEU A N 1
ATOM 1826 C CA . LEU A 1 239 ? -2.574 -12.633 -16.234 1 97.19 239 LEU A CA 1
ATOM 1827 C C . LEU A 1 239 ? -3.873 -13.336 -15.844 1 97.19 239 LEU A C 1
ATOM 1829 O O . LEU A 1 239 ? -3.863 -14.523 -15.492 1 97.19 239 LEU A O 1
ATOM 1833 N N . GLY A 1 240 ? -4.953 -12.562 -15.875 1 97.12 240 GLY A N 1
ATOM 1834 C CA . GLY A 1 240 ? -6.23 -13.148 -15.508 1 97.12 240 GLY A CA 1
ATOM 1835 C C . GLY A 1 240 ? -7.332 -12.117 -15.32 1 97.12 240 GLY A C 1
ATOM 1836 O O . GLY A 1 240 ? -7.152 -10.945 -15.664 1 97.12 240 GLY A O 1
ATOM 1837 N N . VAL A 1 241 ? -8.477 -12.625 -14.812 1 97.62 241 VAL A N 1
ATOM 1838 C CA . VAL A 1 241 ? -9.656 -11.805 -14.539 1 97.62 241 VAL A CA 1
ATOM 1839 C C . VAL A 1 241 ? -9.656 -11.391 -13.07 1 97.62 241 VAL A C 1
ATOM 1841 O O . VAL A 1 241 ? -9.367 -12.195 -12.188 1 97.62 241 VAL A O 1
ATOM 1844 N N . ALA A 1 242 ? -9.914 -10.141 -12.859 1 98.12 242 ALA A N 1
ATOM 1845 C CA . ALA A 1 242 ? -9.977 -9.633 -11.492 1 98.12 242 ALA A CA 1
ATOM 1846 C C . ALA A 1 242 ? -11.32 -8.969 -11.211 1 98.12 242 ALA A C 1
ATOM 1848 O O . ALA A 1 242 ? -11.945 -8.414 -12.117 1 98.12 242 ALA A O 1
ATOM 1849 N N . LEU A 1 243 ? -11.828 -9.07 -10.008 1 97.62 243 LEU A N 1
ATOM 1850 C CA . LEU A 1 243 ? -12.977 -8.328 -9.5 1 97.62 243 LEU A CA 1
ATOM 1851 C C . LEU A 1 243 ? -12.516 -7.113 -8.695 1 97.62 243 LEU A C 1
ATOM 1853 O O . LEU A 1 243 ? -11.992 -7.258 -7.59 1 97.62 243 LEU A O 1
ATOM 1857 N N . LEU A 1 244 ? -12.719 -5.934 -9.289 1 97.25 244 LEU A N 1
ATOM 1858 C CA . LEU A 1 244 ? -12.102 -4.73 -8.734 1 97.25 244 LEU A CA 1
ATOM 1859 C C . LEU A 1 244 ? -13.109 -3.59 -8.656 1 97.25 244 LEU A C 1
ATOM 1861 O O . LEU A 1 244 ? -14.102 -3.578 -9.383 1 97.25 244 LEU A O 1
ATOM 1865 N N . PRO A 1 245 ? -12.836 -2.592 -7.746 1 95.62 245 PRO A N 1
ATOM 1866 C CA . PRO A 1 245 ? -13.648 -1.377 -7.75 1 95.62 245 PRO A CA 1
ATOM 1867 C C . PRO A 1 245 ? -13.602 -0.641 -9.086 1 95.62 245 PRO A C 1
ATOM 1869 O O . PRO A 1 245 ? -12.531 -0.484 -9.672 1 95.62 245 PRO A O 1
ATOM 1872 N N . HIS A 1 246 ? -14.766 -0.168 -9.484 1 94.94 246 HIS A N 1
ATOM 1873 C CA . HIS A 1 246 ? -14.875 0.536 -10.758 1 94.94 246 HIS A CA 1
ATOM 1874 C C . HIS A 1 246 ? -13.938 1.739 -10.805 1 94.94 246 HIS A C 1
ATOM 1876 O O . HIS A 1 246 ? -13.289 1.982 -11.82 1 94.94 246 HIS A O 1
ATOM 1882 N N . TYR A 1 247 ? -13.805 2.463 -9.719 1 92.06 247 TYR A N 1
ATOM 1883 C CA . TYR A 1 247 ? -13.031 3.699 -9.703 1 92.06 247 TYR A CA 1
ATOM 1884 C C . TYR A 1 247 ? -11.555 3.422 -9.977 1 92.06 247 TYR A C 1
ATOM 1886 O O . TYR A 1 247 ? -10.844 4.277 -10.508 1 92.06 247 TYR A O 1
ATOM 1894 N N . LEU A 1 248 ? -11.109 2.252 -9.633 1 94.56 248 LEU A N 1
ATOM 1895 C CA . LEU A 1 248 ? -9.711 1.888 -9.836 1 94.56 248 LEU A CA 1
ATOM 1896 C C . LEU A 1 248 ? -9.445 1.531 -11.297 1 94.56 248 LEU A C 1
ATOM 1898 O O . LEU A 1 248 ? -8.289 1.513 -11.734 1 94.56 248 LEU A O 1
ATOM 1902 N N . CYS A 1 249 ? -10.484 1.229 -12.023 1 96.62 249 CYS A N 1
ATOM 1903 C CA . CYS A 1 249 ? -10.344 0.699 -13.375 1 96.62 249 CYS A CA 1
ATOM 1904 C C . CYS A 1 249 ? -10.781 1.727 -14.406 1 96.62 249 CYS A C 1
ATOM 1906 O O . CYS A 1 249 ? -10.531 1.552 -15.602 1 96.62 249 CYS A O 1
ATOM 1908 N N . ALA A 1 250 ? -11.398 2.848 -14.023 1 94.06 250 ALA A N 1
ATOM 1909 C CA . ALA A 1 250 ? -12.055 3.795 -14.914 1 94.06 250 ALA A CA 1
ATOM 1910 C C . ALA A 1 250 ? -11.102 4.297 -15.992 1 94.06 250 ALA A C 1
ATOM 1912 O O . ALA A 1 250 ? -11.43 4.297 -17.172 1 94.06 250 ALA A O 1
ATOM 1913 N N . GLY A 1 251 ? -9.938 4.66 -15.586 1 91.94 251 GLY A N 1
ATOM 1914 C CA . GLY A 1 251 ? -8.969 5.164 -16.547 1 91.94 251 GLY A CA 1
ATOM 1915 C C . GLY A 1 251 ? -8.547 4.121 -17.562 1 91.94 251 GLY A C 1
ATOM 1916 O O . GLY A 1 251 ? -8.484 4.41 -18.766 1 91.94 251 GLY A O 1
ATOM 1917 N N . SER A 1 252 ? -8.242 2.967 -17.078 1 95.06 252 SER A N 1
ATOM 1918 C CA . SER A 1 252 ? -7.805 1.89 -17.969 1 95.06 252 SER A CA 1
ATOM 1919 C C . SER A 1 252 ? -8.922 1.443 -18.891 1 95.06 252 SER A C 1
ATOM 1921 O O . SER A 1 252 ? -8.672 1.044 -20.031 1 95.06 252 SER A O 1
ATOM 1923 N N . LEU A 1 253 ? -10.133 1.502 -18.391 1 96.38 253 LEU A N 1
ATOM 1924 C CA . LEU A 1 253 ? -11.281 1.173 -19.219 1 96.38 253 LEU A CA 1
ATOM 1925 C C . LEU A 1 253 ? -11.453 2.201 -20.344 1 96.38 253 LEU A C 1
ATOM 1927 O O . LEU A 1 253 ? -11.68 1.837 -21.5 1 96.38 253 LEU A O 1
ATOM 1931 N N . ALA A 1 254 ? -11.273 3.439 -20.047 1 94.62 254 ALA A N 1
ATOM 1932 C CA . ALA A 1 254 ? -11.438 4.531 -21 1 94.62 254 ALA A CA 1
ATOM 1933 C C . ALA A 1 254 ? -10.383 4.457 -22.094 1 94.62 254 ALA A C 1
ATOM 1935 O O . ALA A 1 254 ? -10.664 4.75 -23.266 1 94.62 254 ALA A O 1
ATOM 1936 N N . ARG A 1 255 ? -9.203 3.971 -21.766 1 94.31 255 ARG A N 1
ATOM 1937 C CA . ARG A 1 255 ? -8.094 3.898 -22.719 1 94.31 255 ARG A CA 1
ATOM 1938 C C . ARG A 1 255 ? -8.125 2.59 -23.5 1 94.31 255 ARG A C 1
ATOM 1940 O O . ARG A 1 255 ? -7.348 2.398 -24.422 1 94.31 255 ARG A O 1
ATOM 1947 N N . GLY A 1 256 ? -8.883 1.68 -23 1 95.06 256 GLY A N 1
ATOM 1948 C CA . GLY A 1 256 ? -9.016 0.407 -23.688 1 95.06 256 GLY A CA 1
ATOM 1949 C C . GLY A 1 256 ? -7.957 -0.603 -23.281 1 95.06 256 GLY A C 1
ATOM 1950 O O . GLY A 1 256 ? -7.785 -1.629 -23.938 1 95.06 256 GLY A O 1
ATOM 1951 N N . ASP A 1 257 ? -7.25 -0.28 -22.203 1 94.81 257 ASP A N 1
ATOM 1952 C CA . ASP A 1 257 ? -6.227 -1.187 -21.703 1 94.81 257 ASP A CA 1
ATOM 1953 C C . ASP A 1 257 ? -6.848 -2.307 -20.859 1 94.81 257 ASP A C 1
ATOM 1955 O O . ASP A 1 257 ? -6.195 -3.316 -20.594 1 94.81 257 ASP A O 1
ATOM 1959 N N . LEU A 1 258 ? -8.055 -2.088 -20.438 1 96.88 258 LEU A N 1
ATOM 1960 C CA . LEU A 1 258 ? -8.867 -3.041 -19.672 1 96.88 258 LEU A CA 1
ATOM 1961 C C . LEU A 1 258 ? -10.266 -3.15 -20.266 1 96.88 258 LEU A C 1
ATOM 1963 O O . LEU A 1 258 ? -10.773 -2.191 -20.859 1 96.88 258 LEU A O 1
ATOM 1967 N N . ALA A 1 259 ? -10.828 -4.266 -20.125 1 97.56 259 ALA A N 1
ATOM 1968 C CA . ALA A 1 259 ? -12.203 -4.488 -20.562 1 97.56 259 ALA A CA 1
ATOM 1969 C C . ALA A 1 259 ? -13.047 -5.066 -19.438 1 97.56 259 ALA A C 1
ATOM 1971 O O . ALA A 1 259 ? -12.586 -5.918 -18.672 1 97.56 259 ALA A O 1
ATOM 1972 N N . GLN A 1 260 ? -14.289 -4.613 -19.375 1 97.06 260 GLN A N 1
ATOM 1973 C CA . GLN A 1 260 ? -15.227 -5.152 -18.391 1 97.06 260 GLN A CA 1
ATOM 1974 C C . GLN A 1 260 ? -15.875 -6.434 -18.906 1 97.06 260 GLN A C 1
ATOM 1976 O O . GLN A 1 260 ? -16.25 -6.527 -20.078 1 97.06 260 GLN A O 1
ATOM 1981 N N . LEU A 1 261 ? -15.961 -7.395 -18.031 1 96.69 261 LEU A N 1
ATOM 1982 C CA . LEU A 1 261 ? -16.625 -8.648 -18.359 1 96.69 261 LEU A CA 1
ATOM 1983 C C . LEU A 1 261 ? -17.969 -8.75 -17.641 1 96.69 261 LEU A C 1
ATOM 1985 O O . LEU A 1 261 ? -18.141 -8.195 -16.562 1 96.69 261 LEU A O 1
ATOM 1989 N N . LEU A 1 262 ? -18.969 -9.375 -18.359 1 95.31 262 LEU A N 1
ATOM 1990 C CA . LEU A 1 262 ? -20.25 -9.742 -17.797 1 95.31 262 LEU A CA 1
ATOM 1991 C C . LEU A 1 262 ? -20.938 -8.531 -17.156 1 95.31 262 LEU A C 1
ATOM 1993 O O . LEU A 1 262 ? -21.344 -8.594 -15.992 1 95.31 262 LEU A O 1
ATOM 1997 N N . PRO A 1 263 ? -21.109 -7.508 -17.906 1 93.94 263 PRO A N 1
ATOM 1998 C CA . PRO A 1 263 ? -21.688 -6.293 -17.328 1 93.94 263 PRO A CA 1
ATOM 1999 C C . PRO A 1 263 ? -23.125 -6.504 -16.828 1 93.94 263 PRO A C 1
ATOM 2001 O O . PRO A 1 263 ? -23.609 -5.707 -16.016 1 93.94 263 PRO A O 1
ATOM 2004 N N . ALA A 1 264 ? -23.75 -7.598 -17.234 1 93.81 264 ALA A N 1
ATOM 2005 C CA . ALA A 1 264 ? -25.125 -7.863 -16.828 1 93.81 264 ALA A CA 1
ATOM 2006 C C . ALA A 1 264 ? -25.172 -8.539 -15.453 1 93.81 264 ALA A C 1
ATOM 2008 O O . ALA A 1 264 ? -26.25 -8.711 -14.875 1 93.81 264 ALA A O 1
ATOM 2009 N N . TRP A 1 265 ? -24.047 -8.93 -14.977 1 95.12 265 TRP A N 1
ATOM 2010 C CA . TRP A 1 265 ? -23.938 -9.578 -13.672 1 95.12 265 TRP A CA 1
A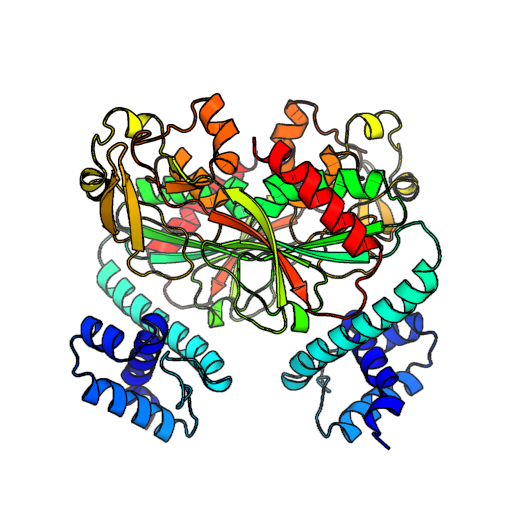TOM 2011 C C . TRP A 1 265 ? -23.25 -8.656 -12.664 1 95.12 265 TRP A C 1
ATOM 2013 O O . TRP A 1 265 ? -22.172 -8.102 -12.953 1 95.12 265 TRP A O 1
ATOM 2023 N N . ARG A 1 266 ? -23.891 -8.555 -11.469 1 94.19 266 ARG A N 1
ATOM 2024 C CA . ARG A 1 266 ? -23.375 -7.602 -10.484 1 94.19 266 ARG A CA 1
ATOM 2025 C C . ARG A 1 266 ? -22.906 -8.312 -9.219 1 94.19 266 ARG A C 1
ATOM 2027 O O . ARG A 1 266 ? -23.562 -9.242 -8.742 1 94.19 266 ARG A O 1
ATOM 2034 N N . ALA A 1 267 ? -21.703 -7.926 -8.789 1 94 267 ALA A N 1
ATOM 2035 C CA . ALA A 1 267 ? -21.297 -8.328 -7.445 1 94 267 ALA A CA 1
ATOM 2036 C C . ALA A 1 267 ? -21.828 -7.363 -6.395 1 94 267 ALA A C 1
ATOM 2038 O O . ALA A 1 267 ? -22.125 -6.207 -6.699 1 94 267 ALA A O 1
ATOM 2039 N N . ALA A 1 268 ? -21.984 -7.871 -5.117 1 89 268 ALA A N 1
ATOM 2040 C CA . ALA A 1 268 ? -22.328 -6.949 -4.039 1 89 268 ALA A CA 1
ATOM 2041 C C . ALA A 1 268 ? -21.297 -5.828 -3.92 1 89 268 ALA A C 1
ATOM 2043 O O . ALA A 1 268 ? -20.094 -6.086 -3.916 1 89 268 ALA A O 1
ATOM 2044 N N . PRO A 1 269 ? -21.844 -4.625 -3.883 1 88.94 269 PRO A N 1
ATOM 2045 C CA . PRO A 1 269 ? -20.891 -3.525 -3.785 1 88.94 269 PRO A CA 1
ATOM 2046 C C . PRO A 1 269 ? -20.141 -3.506 -2.449 1 88.94 269 PRO A C 1
ATOM 2048 O O . PRO A 1 269 ? -20.688 -3.939 -1.431 1 88.94 269 PRO A O 1
ATOM 2051 N N . ALA A 1 270 ? -18.906 -3.096 -2.561 1 90 270 ALA A N 1
ATOM 2052 C CA . ALA A 1 270 ? -18.219 -2.721 -1.329 1 90 270 ALA A CA 1
ATOM 2053 C C . ALA A 1 270 ? -18.672 -1.349 -0.841 1 90 270 ALA A C 1
ATOM 2055 O O . ALA A 1 270 ? -19.453 -0.672 -1.513 1 90 270 ALA A O 1
ATOM 2056 N N . ARG A 1 271 ? -18.297 -1.049 0.377 1 89.88 271 ARG A N 1
ATOM 2057 C CA . ARG A 1 271 ? -18.594 0.259 0.954 1 89.88 271 ARG A CA 1
ATOM 2058 C C . ARG A 1 271 ? -17.359 0.853 1.623 1 89.88 271 ARG A C 1
ATOM 2060 O O . ARG A 1 271 ? -16.609 0.144 2.297 1 89.88 271 ARG A O 1
ATOM 2067 N N . ILE A 1 272 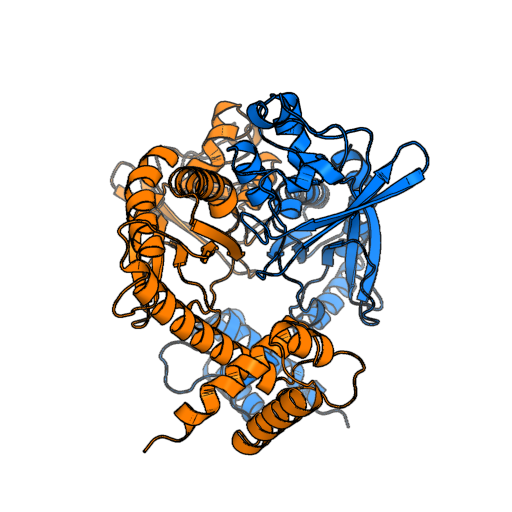? -17.188 2.1 1.34 1 92.25 272 ILE A N 1
ATOM 2068 C CA . ILE A 1 272 ? -16.109 2.799 2.029 1 92.25 272 ILE A CA 1
ATOM 2069 C C . ILE A 1 272 ? -16.609 3.336 3.367 1 92.25 272 ILE A C 1
ATOM 2071 O O . ILE A 1 272 ? -17.656 3.992 3.426 1 92.25 272 ILE A O 1
ATOM 2075 N N . TYR A 1 273 ? -15.867 3.01 4.383 1 90.81 273 TYR A N 1
ATOM 2076 C CA . TYR A 1 273 ? -16.188 3.496 5.723 1 90.81 273 TYR A CA 1
ATOM 2077 C C . TYR A 1 273 ? -15.055 4.363 6.266 1 90.81 273 TYR A C 1
ATOM 2079 O O . TYR A 1 273 ? -13.875 4.098 6.012 1 90.81 273 TYR A O 1
ATOM 2087 N N . ALA A 1 274 ? -15.438 5.391 6.934 1 92.38 274 ALA A N 1
ATOM 2088 C CA . ALA A 1 274 ? -14.547 6.082 7.859 1 92.38 274 ALA A CA 1
ATOM 2089 C C . ALA A 1 274 ? -14.695 5.535 9.281 1 92.38 274 ALA A C 1
ATOM 2091 O O . ALA A 1 274 ? -15.789 5.566 9.852 1 92.38 274 ALA A O 1
ATOM 2092 N N . VAL A 1 275 ? -13.633 4.957 9.781 1 90.12 275 VAL A N 1
ATOM 2093 C CA . VAL A 1 275 ? -13.648 4.332 11.094 1 90.12 275 VAL A CA 1
ATOM 2094 C C . VAL A 1 275 ? -12.789 5.141 12.062 1 90.12 275 VAL A C 1
ATOM 2096 O O . VAL A 1 275 ? -11.664 5.523 11.727 1 90.12 275 VAL A O 1
ATOM 2099 N N . MET A 1 276 ? -13.328 5.434 13.188 1 87.44 276 MET A N 1
ATOM 2100 C CA . MET A 1 276 ? -12.578 6.227 14.156 1 87.44 276 MET A CA 1
ATOM 2101 C C . MET A 1 276 ? -12.859 5.746 15.578 1 87.44 276 MET A C 1
ATOM 2103 O O . MET A 1 276 ? -13.875 5.105 15.836 1 87.44 276 MET A O 1
ATOM 2107 N N . PRO A 1 277 ? -11.906 5.934 16.453 1 77.81 277 PRO A N 1
ATOM 2108 C CA . PRO A 1 277 ? -12.18 5.59 17.859 1 77.81 277 PRO A CA 1
ATOM 2109 C C . PRO A 1 277 ? -13.414 6.293 18.406 1 77.81 277 PRO A C 1
ATOM 2111 O O . PRO A 1 277 ? -13.672 7.449 18.062 1 77.81 277 PRO A O 1
ATOM 2114 N N . ALA A 1 278 ? -14.109 5.434 19.25 1 73.62 278 ALA A N 1
ATOM 2115 C CA . ALA A 1 278 ? -15.273 6.004 19.922 1 73.62 278 ALA A CA 1
ATOM 2116 C C . ALA A 1 278 ? -14.852 6.965 21.031 1 73.62 278 ALA A C 1
ATOM 2118 O O . ALA A 1 278 ? -14.156 6.574 21.969 1 73.62 278 ALA A O 1
ATOM 2119 N N . ARG A 1 279 ? -14.703 8.141 20.75 1 63.34 279 ARG A N 1
ATOM 2120 C CA . ARG A 1 279 ? -14.336 9.07 21.812 1 63.34 279 ARG A CA 1
ATOM 2121 C C . ARG A 1 279 ? -15.305 10.25 21.875 1 63.34 279 ARG A C 1
ATOM 2123 O O . ARG A 1 279 ? -15.945 10.586 20.875 1 63.34 279 ARG A O 1
ATOM 2130 N N . ARG A 1 280 ? -15.461 10.656 23.203 1 54.69 280 ARG A N 1
ATOM 2131 C CA . ARG A 1 280 ? -16.188 11.906 23.422 1 54.69 280 ARG A CA 1
ATOM 2132 C C . ARG A 1 280 ? -15.359 13.109 23 1 54.69 280 ARG A C 1
ATOM 2134 O O . ARG A 1 280 ? -14.195 13.234 23.391 1 54.69 280 ARG A O 1
ATOM 2141 N N . GLY A 1 281 ? -15.727 13.773 21.844 1 62.72 281 GLY A N 1
ATOM 2142 C CA . GLY A 1 281 ? -15.156 15.055 21.469 1 62.72 281 GLY A CA 1
ATOM 2143 C C . GLY A 1 281 ? -14.086 14.945 20.406 1 62.72 281 GLY A C 1
ATOM 2144 O O . GLY A 1 281 ? -12.945 15.367 20.609 1 62.72 281 GLY A O 1
ATOM 2145 N N . ALA A 1 282 ? -14.312 14.547 19.391 1 74.69 282 ALA A N 1
ATOM 2146 C CA . ALA A 1 282 ? -13.367 14.508 18.266 1 74.69 282 ALA A CA 1
ATOM 2147 C C . ALA A 1 282 ? -12.812 15.906 17.984 1 74.69 282 ALA A C 1
ATOM 2149 O O . ALA A 1 282 ? -13.555 16.891 17.984 1 74.69 282 ALA A O 1
ATOM 2150 N N . PRO A 1 283 ? -11.43 15.992 17.828 1 75.38 283 PRO A N 1
ATOM 2151 C CA . PRO A 1 283 ? -10.859 17.281 17.453 1 75.38 283 PRO A CA 1
ATOM 2152 C C . PRO A 1 283 ? -11.57 17.922 16.25 1 75.38 283 PRO A C 1
ATOM 2154 O O . PRO A 1 283 ? -12.086 17.203 15.391 1 75.38 283 PRO A O 1
ATOM 2157 N N . LEU A 1 284 ? -11.672 19.203 16.266 1 80.31 284 LEU A N 1
ATOM 2158 C CA . LEU A 1 284 ? -12.367 19.953 15.219 1 80.31 284 LEU A CA 1
ATOM 2159 C C . LEU A 1 284 ? -11.844 19.578 13.836 1 80.31 284 LEU A C 1
ATOM 2161 O O . LEU A 1 284 ? -12.625 19.422 12.891 1 80.31 284 LEU A O 1
ATOM 2165 N N . ALA A 1 285 ? -10.508 19.453 13.711 1 88.81 285 ALA A N 1
ATOM 2166 C CA . ALA A 1 285 ? -9.906 19.094 12.43 1 88.81 285 ALA A CA 1
ATOM 2167 C C . ALA A 1 285 ? -10.461 17.766 11.914 1 88.81 285 ALA A C 1
ATOM 2169 O O . ALA A 1 285 ? -10.742 17.641 10.719 1 88.81 285 ALA A O 1
ATOM 2170 N N . LEU A 1 286 ? -10.625 16.844 12.805 1 90.12 286 LEU A N 1
ATOM 2171 C CA . LEU A 1 286 ? -11.133 15.531 12.43 1 90.12 286 LEU A CA 1
ATOM 2172 C C . LEU A 1 286 ? -12.594 15.625 12 1 90.12 286 LEU A C 1
ATOM 2174 O O . LEU A 1 286 ? -12.977 15.07 10.969 1 90.12 286 LEU A O 1
ATOM 2178 N N . ARG A 1 287 ? -13.391 16.344 12.75 1 87.31 287 ARG A N 1
ATOM 2179 C CA . ARG A 1 287 ? -14.805 16.5 12.43 1 87.31 287 ARG A CA 1
ATOM 2180 C C . ARG A 1 287 ? -14.984 17.203 11.078 1 87.31 287 ARG A C 1
ATOM 2182 O O . ARG A 1 287 ? -15.789 16.766 10.258 1 87.31 287 ARG A O 1
ATOM 2189 N N . ARG A 1 288 ? -14.227 18.219 10.914 1 91.75 288 ARG A N 1
ATOM 2190 C CA . ARG A 1 288 ? -14.328 18.969 9.664 1 91.75 288 ARG A CA 1
ATOM 2191 C C . ARG A 1 288 ? -13.844 18.125 8.484 1 91.75 288 ARG A C 1
ATOM 2193 O O . ARG A 1 288 ? -14.406 18.203 7.387 1 91.75 288 ARG A O 1
ATOM 2200 N N . PHE A 1 289 ? -12.805 17.375 8.742 1 95.06 289 PHE A N 1
ATOM 2201 C CA . PHE A 1 289 ? -12.312 16.531 7.66 1 95.06 289 PHE A CA 1
ATOM 2202 C C . PHE A 1 289 ? -13.344 15.469 7.297 1 95.06 289 PHE A C 1
ATOM 2204 O O . PHE A 1 289 ? -13.562 15.188 6.117 1 95.06 289 PHE A O 1
ATOM 2211 N N . LEU A 1 290 ? -13.953 14.906 8.273 1 92.88 290 LEU A N 1
ATOM 2212 C CA . LEU A 1 290 ? -14.945 13.867 8.031 1 92.88 290 LEU A CA 1
ATOM 2213 C C . LEU A 1 290 ? -16.125 14.422 7.242 1 92.88 290 LEU A C 1
ATOM 2215 O O . LEU A 1 290 ? -16.625 13.773 6.32 1 92.88 290 LEU A O 1
ATOM 2219 N N . ASP A 1 291 ? -16.578 15.602 7.633 1 92.88 291 ASP A N 1
ATOM 2220 C CA . ASP A 1 291 ? -17.656 16.25 6.902 1 92.88 291 ASP A CA 1
ATOM 2221 C C . ASP A 1 291 ? -17.25 16.531 5.457 1 92.88 291 ASP A C 1
ATOM 2223 O O . ASP A 1 291 ? -18.031 16.297 4.531 1 92.88 291 ASP A O 1
ATOM 2227 N N . PHE A 1 292 ? -16.078 16.984 5.312 1 95 292 PHE A N 1
ATOM 2228 C CA . PHE A 1 292 ? -15.547 17.297 3.988 1 95 292 PHE A CA 1
ATOM 2229 C C . PHE A 1 292 ? -15.469 16.031 3.139 1 95 292 PHE A C 1
ATOM 2231 O O . PHE A 1 292 ? -15.883 16.031 1.979 1 95 292 PHE A O 1
ATOM 2238 N N . ALA A 1 293 ? -14.93 14.945 3.686 1 94.81 293 ALA A N 1
ATOM 2239 C CA . ALA A 1 293 ? -14.797 13.672 2.988 1 94.81 293 ALA A CA 1
ATOM 2240 C C . ALA A 1 293 ? -16.156 13.117 2.584 1 94.81 293 ALA A C 1
ATOM 2242 O O . ALA A 1 293 ? -16.328 12.633 1.464 1 94.81 293 ALA A O 1
ATOM 2243 N N . ALA A 1 294 ? -17.078 13.195 3.467 1 92.94 294 ALA A N 1
ATOM 2244 C CA . ALA A 1 294 ? -18.438 12.695 3.191 1 92.94 294 ALA A CA 1
ATOM 2245 C C . ALA A 1 294 ? -19.078 13.453 2.033 1 92.94 294 ALA A C 1
ATOM 2247 O O . ALA A 1 294 ? -19.797 12.867 1.224 1 92.94 294 ALA A O 1
ATOM 2248 N N . ALA A 1 295 ? -18.766 14.68 1.931 1 93.19 295 ALA A N 1
ATOM 2249 C CA . ALA A 1 295 ? -19.359 15.531 0.906 1 93.19 295 ALA A CA 1
ATOM 2250 C C . ALA A 1 295 ? -18.688 15.32 -0.446 1 93.19 295 ALA A C 1
ATOM 2252 O O . ALA A 1 295 ? -19.359 15.312 -1.485 1 93.19 295 ALA A O 1
ATOM 2253 N N . GLU A 1 296 ? -17.391 15.102 -0.441 1 93.31 296 GLU A N 1
ATOM 2254 C CA . GLU A 1 296 ? -16.609 15.141 -1.676 1 93.31 296 GLU A CA 1
ATOM 2255 C C . GLU A 1 296 ? -16.406 13.742 -2.256 1 93.31 296 GLU A C 1
ATOM 2257 O O . GLU A 1 296 ? -16.266 13.586 -3.469 1 93.31 296 GLU A O 1
ATOM 2262 N N . MET A 1 297 ? -16.391 12.75 -1.466 1 90.19 297 MET A N 1
ATOM 2263 C CA . MET A 1 297 ? -15.977 11.414 -1.88 1 90.19 297 MET A CA 1
ATOM 2264 C C . MET A 1 297 ? -16.906 10.867 -2.955 1 90.19 297 MET A C 1
ATOM 2266 O O . MET A 1 297 ? -16.453 10.305 -3.953 1 90.19 297 MET A O 1
ATOM 2270 N N . PRO A 1 298 ? -18.266 11.039 -2.807 1 87.25 298 PRO A N 1
ATOM 2271 C CA . PRO A 1 298 ? -19.156 10.523 -3.854 1 87.25 298 PRO A CA 1
ATOM 2272 C C . PRO A 1 298 ? -18.844 11.102 -5.23 1 87.25 298 PRO A C 1
ATOM 2274 O O . PRO A 1 298 ? -18.891 10.383 -6.23 1 87.25 298 PRO A O 1
ATOM 2277 N N . ALA A 1 299 ? -18.453 12.312 -5.262 1 86.75 299 ALA A N 1
ATOM 2278 C CA . ALA A 1 299 ? -18.141 12.961 -6.531 1 86.75 299 ALA A CA 1
ATOM 2279 C C . ALA A 1 299 ? -16.828 12.438 -7.105 1 86.75 299 ALA A C 1
ATOM 2281 O O . ALA A 1 299 ? -16.672 12.328 -8.32 1 86.75 299 ALA A O 1
ATOM 2282 N N . LEU A 1 300 ? -15.922 12.07 -6.215 1 85.62 300 LEU A N 1
ATOM 2283 C CA . LEU A 1 300 ? -14.617 11.578 -6.652 1 85.62 300 LEU A CA 1
ATOM 2284 C C . LEU A 1 300 ? -14.734 10.141 -7.164 1 85.62 300 LEU A C 1
ATOM 2286 O O . LEU A 1 300 ? -13.898 9.695 -7.957 1 85.62 300 LEU A O 1
ATOM 2290 N N . LEU A 1 301 ? -15.734 9.453 -6.703 1 87 301 LEU A N 1
ATOM 2291 C CA . LEU A 1 301 ? -15.93 8.062 -7.098 1 87 301 LEU A CA 1
ATOM 2292 C C . LEU A 1 301 ? -16.75 7.969 -8.383 1 87 301 LEU A C 1
ATOM 2294 O O . LEU A 1 301 ? -16.781 6.918 -9.023 1 87 301 LEU A O 1
ATOM 2298 N N . ALA A 1 302 ? -17.531 9.016 -8.797 1 78.44 302 ALA A N 1
ATOM 2299 C CA . ALA A 1 302 ? -18.375 9.016 -9.984 1 78.44 302 ALA A CA 1
ATOM 2300 C C . ALA A 1 302 ? -17.531 9.094 -11.258 1 78.44 302 ALA A C 1
ATOM 2302 O O . ALA A 1 302 ? -16.453 9.68 -11.258 1 78.44 302 ALA A O 1
ATOM 2303 N N . MET B 1 1 ? 18.062 -37.188 21.016 1 27.22 1 MET B N 1
ATOM 2304 C CA . MET B 1 1 ? 17.719 -37.125 19.594 1 27.22 1 MET B CA 1
ATOM 2305 C C . MET B 1 1 ? 16.469 -36.312 19.359 1 27.22 1 MET B C 1
ATOM 2307 O O . MET B 1 1 ? 15.461 -36.469 20.047 1 27.22 1 MET B O 1
ATOM 2311 N N . HIS B 1 2 ? 16.406 -35.031 18.844 1 35.53 2 HIS B N 1
ATOM 2312 C CA . HIS B 1 2 ? 15.758 -33.75 19.156 1 35.53 2 HIS B CA 1
ATOM 2313 C C . HIS B 1 2 ? 14.281 -33.781 18.766 1 35.53 2 HIS B C 1
ATOM 2315 O O . HIS B 1 2 ? 13.945 -34.031 17.625 1 35.53 2 HIS B O 1
ATOM 2321 N N . SER B 1 3 ? 13.359 -34.156 19.672 1 40.66 3 SER B N 1
ATOM 2322 C CA . SER B 1 3 ? 11.938 -34.438 19.828 1 40.66 3 SER B CA 1
ATOM 2323 C C . SER B 1 3 ? 11.078 -33.438 19.094 1 40.66 3 SER B C 1
ATOM 2325 O O . SER B 1 3 ? 9.891 -33.656 18.875 1 40.66 3 SER B O 1
ATOM 2327 N N . TYR B 1 4 ? 11.578 -32.438 18.766 1 42.28 4 TYR B N 1
ATOM 2328 C CA . TYR B 1 4 ? 10.75 -31.438 18.094 1 42.28 4 TYR B CA 1
ATOM 2329 C C . TYR B 1 4 ? 10.375 -31.906 16.688 1 42.28 4 TYR B C 1
ATOM 2331 O O . TYR B 1 4 ? 9.344 -31.5 16.141 1 42.28 4 TYR B O 1
ATOM 2339 N N . ILE B 1 5 ? 11.172 -32.812 16.156 1 43.81 5 ILE B N 1
ATOM 2340 C CA . ILE B 1 5 ? 11.047 -33.281 14.773 1 43.81 5 ILE B CA 1
ATOM 2341 C C . ILE B 1 5 ? 9.727 -34.031 14.609 1 43.81 5 ILE B C 1
ATOM 2343 O O . ILE B 1 5 ? 9.078 -33.938 13.562 1 43.81 5 ILE B O 1
ATOM 2347 N N . HIS B 1 6 ? 9.547 -34.906 15.633 1 43.25 6 HIS B N 1
ATOM 2348 C CA . HIS B 1 6 ? 8.438 -35.844 15.508 1 43.25 6 HIS B CA 1
ATOM 2349 C C . HIS B 1 6 ? 7.098 -35.094 15.555 1 43.25 6 HIS B C 1
ATOM 2351 O O . HIS B 1 6 ? 6.051 -35.688 15.281 1 43.25 6 HIS B O 1
ATOM 2357 N N . HIS B 1 7 ? 7.215 -33.812 15.812 1 50.16 7 HIS B N 1
ATOM 2358 C CA . HIS B 1 7 ? 5.906 -33.188 16.016 1 50.16 7 HIS B CA 1
ATOM 2359 C C . HIS B 1 7 ? 5.754 -31.922 15.188 1 50.16 7 HIS B C 1
ATOM 2361 O O . HIS B 1 7 ? 4.898 -31.094 15.484 1 50.16 7 HIS B O 1
ATOM 2367 N N . LEU B 1 8 ? 6.66 -31.938 14.219 1 56.47 8 LEU B N 1
ATOM 2368 C CA . LEU B 1 8 ? 6.578 -30.781 13.352 1 56.47 8 LEU B CA 1
ATOM 2369 C C . LEU B 1 8 ? 5.25 -30.75 12.602 1 56.47 8 LEU B C 1
ATOM 2371 O O . LEU B 1 8 ? 4.711 -29.672 12.328 1 56.47 8 LEU B O 1
ATOM 2375 N N . ASP B 1 9 ? 4.789 -31.969 12.383 1 63.94 9 ASP B N 1
ATOM 2376 C CA . ASP B 1 9 ? 3.502 -32.094 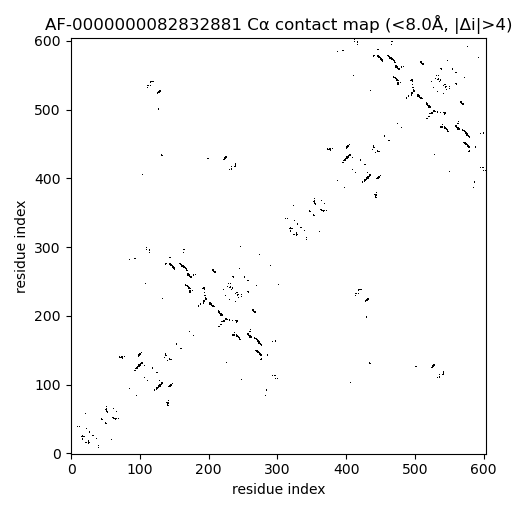11.703 1 63.94 9 ASP B CA 1
ATOM 2377 C C . ASP B 1 9 ? 2.396 -31.406 12.5 1 63.94 9 ASP B C 1
ATOM 2379 O O . ASP B 1 9 ? 1.458 -30.859 11.922 1 63.94 9 ASP B O 1
ATOM 2383 N N . ASP B 1 10 ? 2.662 -31.484 13.805 1 71.31 10 ASP B N 1
ATOM 2384 C CA . ASP B 1 10 ? 1.62 -30.891 14.633 1 71.31 10 ASP B CA 1
ATOM 2385 C C . ASP B 1 10 ? 1.595 -29.375 14.461 1 71.31 10 ASP B C 1
ATOM 2387 O O . ASP B 1 10 ? 0.528 -28.75 14.5 1 71.31 10 ASP B O 1
ATOM 2391 N N . LEU B 1 11 ? 2.791 -28.875 14.289 1 70.5 11 LEU B N 1
ATOM 2392 C CA . LEU B 1 11 ? 2.844 -27.438 14.016 1 70.5 11 LEU B CA 1
ATOM 2393 C C . LEU B 1 11 ? 2.137 -27.109 12.711 1 70.5 11 LEU B C 1
ATOM 2395 O O . LEU B 1 11 ? 1.437 -26.094 12.609 1 70.5 11 LEU B O 1
ATOM 2399 N N . LEU B 1 12 ? 2.326 -28 11.781 1 72.06 12 LEU B N 1
ATOM 2400 C CA . LEU B 1 12 ? 1.666 -27.812 10.492 1 72.06 12 LEU B CA 1
ATOM 2401 C C . LEU B 1 12 ? 0.157 -27.984 10.625 1 72.06 12 LEU B C 1
ATOM 2403 O O . LEU B 1 12 ? -0.615 -27.25 10 1 72.06 12 LEU B O 1
ATOM 2407 N N . LEU B 1 13 ? -0.264 -28.938 11.406 1 76.94 13 LEU B N 1
ATOM 2408 C CA . LEU B 1 13 ? -1.684 -29.125 11.68 1 76.94 13 LEU B CA 1
ATOM 2409 C C . LEU B 1 13 ? -2.283 -27.875 12.336 1 76.94 13 LEU B C 1
ATOM 2411 O O . LEU B 1 13 ? -3.373 -27.438 11.961 1 76.94 13 LEU B O 1
ATOM 2415 N N . PHE B 1 14 ? -1.501 -27.328 13.258 1 80 14 PHE B N 1
ATOM 2416 C CA . PHE B 1 14 ? -1.895 -26.094 13.93 1 80 14 PHE B CA 1
ATOM 2417 C C . PHE B 1 14 ? -2.078 -24.969 12.93 1 80 14 PHE B C 1
ATOM 2419 O O . PHE B 1 14 ? -3.084 -24.266 12.961 1 80 14 PHE B O 1
ATOM 2426 N N . THR B 1 15 ? -1.119 -24.906 12.117 1 77.44 15 THR B N 1
ATOM 2427 C CA . THR B 1 15 ? -1.204 -23.844 11.109 1 77.44 15 THR B CA 1
ATOM 2428 C C . THR B 1 15 ? -2.451 -24.016 10.25 1 77.44 15 THR B C 1
ATOM 2430 O O . THR B 1 15 ? -3.102 -23.031 9.883 1 77.44 15 THR B O 1
ATOM 2433 N N . GLU B 1 16 ? -2.779 -25.203 9.875 1 77 16 GLU B N 1
ATOM 2434 C CA . GLU B 1 16 ? -3.959 -25.484 9.062 1 77 16 GLU B CA 1
ATOM 2435 C C . GLU B 1 16 ? -5.238 -25.078 9.789 1 77 16 GLU B C 1
ATOM 2437 O O . GLU B 1 16 ? -6.176 -24.562 9.18 1 77 16 GLU B O 1
ATOM 2442 N N . VAL B 1 17 ? -5.277 -25.344 11.039 1 81 17 VAL B N 1
ATOM 2443 C CA . VAL B 1 17 ? -6.445 -25 11.836 1 81 17 VAL B CA 1
ATOM 2444 C C . VAL B 1 17 ? -6.637 -23.484 11.844 1 81 17 VAL B C 1
ATOM 2446 O O . VAL B 1 17 ? -7.762 -22.984 11.695 1 81 17 VAL B O 1
ATOM 2449 N N . VAL B 1 18 ? -5.562 -22.828 11.992 1 77.62 18 VAL B N 1
ATOM 2450 C CA . VAL B 1 18 ? -5.613 -21.375 12.039 1 77.62 18 VAL B CA 1
ATOM 2451 C C . VAL B 1 18 ? -6.02 -20.828 10.672 1 77.62 18 VAL B C 1
ATOM 2453 O O . VAL B 1 18 ? -6.902 -19.969 10.578 1 77.62 18 VAL B O 1
ATOM 2456 N N . GLU B 1 19 ? -5.367 -21.375 9.734 1 70.62 19 GLU B N 1
ATOM 2457 C CA . GLU B 1 19 ? -5.586 -20.891 8.375 1 70.62 19 GLU B CA 1
ATOM 2458 C C . GLU B 1 19 ? -7.023 -21.156 7.926 1 70.62 19 GLU B C 1
ATOM 2460 O O . GLU B 1 19 ? -7.609 -20.328 7.219 1 70.62 19 GLU B O 1
ATOM 2465 N N . LYS B 1 20 ? -7.543 -22.25 8.336 1 71.56 20 LYS B N 1
ATOM 2466 C CA . LYS B 1 20 ? -8.883 -22.641 7.906 1 71.56 20 LYS B CA 1
ATOM 2467 C C . LYS B 1 20 ? -9.945 -22.109 8.867 1 71.56 20 LYS B C 1
ATOM 2469 O O . LYS B 1 20 ? -11.141 -22.297 8.641 1 71.56 20 LYS B O 1
ATOM 2474 N N . GLY B 1 21 ? -9.383 -21.406 9.859 1 75 21 GLY B N 1
ATOM 2475 C CA . GLY B 1 21 ? -10.258 -20.719 10.797 1 75 21 GLY B CA 1
ATOM 2476 C C . GLY B 1 21 ? -11.008 -21.656 11.719 1 75 21 GLY B C 1
ATOM 2477 O O . GLY B 1 21 ? -12.039 -21.297 12.289 1 75 21 GLY B O 1
ATOM 2478 N N . GLY B 1 22 ? -10.633 -22.906 11.719 1 80.81 22 GLY B N 1
ATOM 2479 C CA . GLY B 1 22 ? -11.336 -23.828 12.602 1 80.81 22 GLY B CA 1
ATOM 2480 C C . GLY B 1 22 ? -10.891 -25.266 12.43 1 80.81 22 GLY B C 1
ATOM 2481 O O . GLY B 1 22 ? -10.266 -25.625 11.43 1 80.81 22 GLY B O 1
ATOM 2482 N N . PHE B 1 23 ? -11.312 -26.109 13.43 1 84.56 23 PHE B N 1
ATOM 2483 C CA . PHE B 1 23 ? -10.883 -27.516 13.469 1 84.56 23 PHE B CA 1
ATOM 2484 C C . PHE B 1 23 ? -11.641 -28.328 12.43 1 84.56 23 PHE B C 1
ATOM 2486 O O . PHE B 1 23 ? -11.055 -29.188 11.758 1 84.56 23 PHE B O 1
ATOM 2493 N N . SER B 1 24 ? -12.875 -27.938 12.32 1 84.31 24 SER B N 1
ATOM 2494 C CA . SER B 1 24 ? -13.672 -28.734 11.383 1 84.31 24 SER B CA 1
ATOM 2495 C C . SER B 1 24 ? -13.227 -28.484 9.945 1 84.31 24 SER B C 1
ATOM 2497 O O . SER B 1 24 ? -13.047 -29.438 9.18 1 84.31 24 SER B O 1
ATOM 2499 N N . ALA B 1 25 ? -13.055 -27.359 9.688 1 80.19 25 ALA B N 1
ATOM 2500 C CA . ALA B 1 25 ? -12.625 -26.984 8.336 1 80.19 25 ALA B CA 1
ATOM 2501 C C . ALA B 1 25 ? -11.242 -27.547 8.031 1 80.19 25 ALA B C 1
ATOM 2503 O O . ALA B 1 25 ? -11.008 -28.078 6.938 1 80.19 25 ALA B O 1
ATOM 2504 N N . ALA B 1 26 ? -10.406 -27.438 8.938 1 80.94 26 ALA B N 1
ATOM 2505 C CA . ALA B 1 26 ? -9.047 -27.953 8.766 1 80.94 26 ALA B CA 1
ATOM 2506 C C . ALA B 1 26 ? -9.047 -29.469 8.633 1 80.94 26 ALA B C 1
ATOM 2508 O O . ALA B 1 26 ? -8.32 -30.016 7.805 1 80.94 26 ALA B O 1
ATOM 2509 N N . ALA B 1 27 ? -9.82 -30.062 9.359 1 81.19 27 ALA B N 1
ATOM 2510 C CA . ALA B 1 27 ? -9.898 -31.531 9.328 1 81.19 27 ALA B CA 1
ATOM 2511 C C . ALA B 1 27 ? -10.344 -32.031 7.957 1 81.19 27 ALA B C 1
ATOM 2513 O O . ALA B 1 27 ? -9.82 -33.031 7.449 1 81.19 27 ALA B O 1
ATOM 2514 N N . ARG B 1 28 ? -11.164 -31.375 7.422 1 77.75 28 ARG B N 1
ATOM 2515 C CA . ARG B 1 28 ? -11.664 -31.719 6.098 1 77.75 28 ARG B CA 1
ATOM 2516 C C . ARG B 1 28 ? -10.555 -31.625 5.055 1 77.75 28 ARG B C 1
ATOM 2518 O O . ARG B 1 28 ? -10.375 -32.531 4.242 1 77.75 28 ARG B O 1
ATOM 2525 N N . VAL B 1 29 ? -9.812 -30.672 5.234 1 71.69 29 VAL B N 1
ATOM 2526 C CA . VAL B 1 29 ? -8.75 -30.406 4.266 1 71.69 29 VAL B CA 1
ATOM 2527 C C . VAL B 1 29 ? -7.617 -31.406 4.457 1 71.69 29 VAL B C 1
ATOM 2529 O O . VAL B 1 29 ? -7.012 -31.859 3.482 1 71.69 29 VAL B O 1
ATOM 2532 N N . LEU B 1 30 ? -7.41 -31.719 5.59 1 70.56 30 LEU B N 1
ATOM 2533 C CA . LEU B 1 30 ? -6.301 -32.594 5.941 1 70.56 30 LEU B CA 1
ATOM 2534 C C . LEU B 1 30 ? -6.723 -34.062 5.855 1 70.56 30 LEU B C 1
ATOM 2536 O O . LEU B 1 30 ? -5.891 -34.969 6.016 1 70.56 30 LEU B O 1
ATOM 2540 N N . ASN B 1 31 ? -8.039 -34.219 5.578 1 75.94 31 ASN B N 1
ATOM 2541 C CA . ASN B 1 31 ? -8.594 -35.562 5.582 1 75.94 31 ASN B CA 1
ATOM 2542 C C . ASN B 1 31 ? -8.289 -36.312 6.887 1 75.94 31 ASN B C 1
ATOM 2544 O O . ASN B 1 31 ? -7.789 -37.438 6.871 1 75.94 31 ASN B O 1
ATOM 2548 N N . MET B 1 32 ? -8.516 -35.562 7.918 1 79.44 32 MET B N 1
ATOM 2549 C CA . MET B 1 32 ? -8.328 -36.094 9.266 1 79.44 32 MET B CA 1
ATOM 2550 C C . MET B 1 32 ? -9.609 -35.969 10.086 1 79.44 32 MET B C 1
ATOM 2552 O O . MET B 1 32 ? -10.469 -35.156 9.773 1 79.44 32 MET B O 1
ATOM 2556 N N . GLN B 1 33 ? -9.797 -36.875 10.977 1 83 33 GLN B N 1
ATOM 2557 C CA . GLN B 1 33 ? -10.883 -36.75 11.938 1 83 33 GLN B CA 1
ATOM 2558 C C . GLN B 1 33 ? -10.68 -35.5 12.82 1 83 33 GLN B C 1
ATOM 2560 O O . GLN B 1 33 ? -9.562 -35.25 13.266 1 83 33 GLN B O 1
ATOM 2565 N N . ARG B 1 34 ? -11.727 -34.781 12.93 1 87.5 34 ARG B N 1
ATOM 2566 C CA . ARG B 1 34 ? -11.664 -33.562 13.742 1 87.5 34 ARG B CA 1
ATOM 2567 C C . ARG B 1 34 ? -11.141 -33.875 15.141 1 87.5 34 ARG B C 1
ATOM 2569 O O . ARG B 1 34 ? -10.367 -33.094 15.703 1 87.5 34 ARG B O 1
ATOM 2576 N N . SER B 1 35 ? -11.633 -34.969 15.695 1 88.62 35 SER B N 1
ATOM 2577 C CA . SER B 1 35 ? -11.211 -35.375 17.031 1 88.62 35 SER B CA 1
ATOM 2578 C C . SER B 1 35 ? -9.703 -35.594 17.094 1 88.62 35 SER B C 1
ATOM 2580 O O . SER B 1 35 ? -9.047 -35.219 18.062 1 88.62 35 SER B O 1
ATOM 2582 N N . LYS B 1 36 ? -9.195 -36.156 16.078 1 83.5 36 LYS B N 1
ATOM 2583 C CA . LYS B 1 36 ? -7.762 -36.406 16 1 83.5 36 LYS B CA 1
ATOM 2584 C C . LYS B 1 36 ? -6.984 -35.094 15.867 1 83.5 36 LYS B C 1
ATOM 2586 O O . LYS B 1 36 ? -5.965 -34.906 16.531 1 83.5 36 LYS B O 1
ATOM 2591 N N . LEU B 1 37 ? -7.465 -34.312 14.977 1 85.38 37 LEU B N 1
ATOM 2592 C CA . LEU B 1 37 ? -6.828 -33.031 14.773 1 85.38 37 LEU B CA 1
ATOM 2593 C C . LEU B 1 37 ? -6.816 -32.219 16.062 1 85.38 37 LEU B C 1
ATOM 2595 O O . LEU B 1 37 ? -5.801 -31.625 16.422 1 85.38 37 LEU B O 1
ATOM 2599 N N . SER B 1 38 ? -7.945 -32.156 16.719 1 87.19 38 SER B N 1
ATOM 2600 C CA . SER B 1 38 ? -8.055 -31.438 17.984 1 87.19 38 SER B CA 1
ATOM 2601 C C . SER B 1 38 ? -7.086 -31.984 19.031 1 87.19 38 SER B C 1
ATOM 2603 O O . SER B 1 38 ? -6.414 -31.219 19.719 1 87.19 38 SER B O 1
ATOM 2605 N N . ARG B 1 39 ? -7.004 -33.25 19.094 1 84.38 39 ARG B N 1
ATOM 2606 C CA . ARG B 1 39 ? -6.105 -33.906 20.047 1 84.38 39 ARG B CA 1
ATOM 2607 C C . ARG B 1 39 ? -4.648 -33.562 19.75 1 84.38 39 ARG B C 1
ATOM 2609 O O . ARG B 1 39 ? -3.871 -33.281 20.656 1 84.38 39 ARG B O 1
ATOM 2616 N N . ARG B 1 40 ? -4.359 -33.625 18.484 1 81.81 40 ARG B N 1
ATOM 2617 C CA . ARG B 1 40 ? -2.984 -33.375 18.078 1 81.81 40 ARG B CA 1
ATOM 2618 C C . ARG B 1 40 ? -2.59 -31.922 18.391 1 81.81 40 ARG B C 1
ATOM 2620 O O . ARG B 1 40 ? -1.471 -31.656 18.828 1 81.81 40 ARG B O 1
ATOM 2627 N N . VAL B 1 41 ? -3.512 -31.016 18.156 1 84.19 41 VAL B N 1
ATOM 2628 C CA . VAL B 1 41 ? -3.242 -29.609 18.469 1 84.19 41 VAL B CA 1
ATOM 2629 C C . VAL B 1 41 ? -3.125 -29.422 19.969 1 84.19 41 VAL B C 1
ATOM 2631 O O . VAL B 1 41 ? -2.258 -28.688 20.453 1 84.19 41 VAL B O 1
ATOM 2634 N N . ALA B 1 42 ? -4 -30.094 20.719 1 83.94 42 ALA B N 1
ATOM 2635 C CA . ALA B 1 42 ? -3.928 -30.047 22.172 1 83.94 42 ALA B CA 1
ATOM 2636 C C . ALA B 1 42 ? -2.602 -30.625 22.672 1 83.94 42 ALA B C 1
ATOM 2638 O O . ALA B 1 42 ? -2.002 -30.078 23.609 1 83.94 42 ALA B O 1
ATOM 2639 N N . GLU B 1 43 ? -2.199 -31.672 22.062 1 79.62 43 GLU B N 1
ATOM 2640 C CA . GLU B 1 43 ? -0.915 -32.281 22.406 1 79.62 43 GLU B CA 1
ATOM 2641 C C . GLU B 1 43 ? 0.238 -31.312 22.125 1 79.62 43 GLU B C 1
ATOM 2643 O O . GLU B 1 43 ? 1.195 -31.234 22.891 1 79.62 43 GLU B O 1
ATOM 2648 N N . LEU B 1 44 ? 0.147 -30.672 20.969 1 78.94 44 LEU B N 1
ATOM 2649 C CA . LEU B 1 44 ? 1.141 -29.656 20.625 1 78.94 44 LEU B CA 1
ATOM 2650 C C . LEU B 1 44 ? 1.206 -28.594 21.719 1 78.94 44 LEU B C 1
ATOM 2652 O O . LEU B 1 44 ? 2.295 -28.219 22.156 1 78.94 44 LEU B O 1
ATOM 2656 N N . GLU B 1 45 ? 0.01 -28.078 22.141 1 81.25 45 GLU B N 1
ATOM 2657 C CA . GLU B 1 45 ? -0.059 -27.062 23.188 1 81.25 45 GLU B CA 1
ATOM 2658 C C . GLU B 1 45 ? 0.543 -27.578 24.484 1 81.25 45 GLU B C 1
ATOM 2660 O O . GLU B 1 45 ? 1.271 -26.859 25.172 1 81.25 45 GLU B O 1
ATOM 2665 N N . THR B 1 46 ? 0.257 -28.828 24.812 1 77.25 46 THR B N 1
ATOM 2666 C CA . THR B 1 46 ? 0.791 -29.469 26.016 1 77.25 46 THR B CA 1
ATOM 2667 C C . THR B 1 46 ? 2.311 -29.578 25.938 1 77.25 46 THR B C 1
ATOM 2669 O O . THR B 1 46 ? 3.012 -29.266 26.891 1 77.25 46 THR B O 1
ATOM 2672 N N . ARG B 1 47 ? 2.746 -29.984 24.812 1 70.94 47 ARG B N 1
ATOM 2673 C CA . ARG B 1 47 ? 4.184 -30.141 24.625 1 70.94 47 ARG B CA 1
ATOM 2674 C C . ARG B 1 47 ? 4.902 -28.797 24.734 1 70.94 47 ARG B C 1
ATOM 2676 O O . ARG B 1 47 ? 6.02 -28.719 25.25 1 70.94 47 ARG B O 1
ATOM 2683 N N . LEU B 1 48 ? 4.207 -27.828 24.125 1 69.56 48 LEU B N 1
ATOM 2684 C CA . LEU B 1 48 ? 4.793 -26.484 24.125 1 69.56 48 LEU B CA 1
ATOM 2685 C C . LEU B 1 48 ? 4.594 -25.812 25.484 1 69.56 48 LEU B C 1
ATOM 2687 O O . LEU B 1 48 ? 5.266 -24.828 25.797 1 69.56 48 LEU B O 1
ATOM 2691 N N . GLY B 1 49 ? 3.686 -26.359 26.297 1 70.75 49 GLY B N 1
ATOM 2692 C CA . GLY B 1 49 ? 3.375 -25.797 27.594 1 70.75 49 GLY B CA 1
ATOM 2693 C C . GLY B 1 49 ? 2.598 -24.5 27.516 1 70.75 49 GLY B C 1
ATOM 2694 O O . GLY B 1 49 ? 2.65 -23.672 28.438 1 70.75 49 GLY B O 1
ATOM 2695 N N . LEU B 1 50 ? 2.109 -24.188 26.344 1 72.75 50 LEU B N 1
ATOM 2696 C CA . LEU B 1 50 ? 1.331 -22.969 26.172 1 72.75 50 LEU B CA 1
ATOM 2697 C C . LEU B 1 50 ? 0.096 -23.219 25.328 1 72.75 50 LEU B C 1
ATOM 2699 O O . LEU B 1 50 ? 0.055 -24.188 24.562 1 72.75 50 LEU B O 1
ATOM 2703 N N . ARG B 1 51 ? -0.887 -22.375 25.547 1 78.25 51 ARG B N 1
ATOM 2704 C CA . ARG B 1 51 ? -2.078 -22.406 24.719 1 78.25 51 ARG B CA 1
ATOM 2705 C C . ARG B 1 51 ? -1.876 -21.562 23.453 1 78.25 51 ARG B C 1
ATOM 2707 O O . ARG B 1 51 ? -1.349 -20.453 23.516 1 78.25 51 ARG B O 1
ATOM 2714 N N . LEU B 1 52 ? -2.154 -22.25 22.359 1 80.38 52 LEU B N 1
ATOM 2715 C CA . LEU B 1 52 ? -2.012 -21.562 21.094 1 80.38 52 LEU B CA 1
ATOM 2716 C C . LEU B 1 52 ? -3.34 -20.953 20.641 1 80.38 52 LEU B C 1
ATOM 2718 O O . LEU B 1 52 ? -3.363 -19.891 20.016 1 80.38 52 LEU B O 1
ATOM 2722 N N . LEU B 1 53 ? -4.48 -21.625 20.938 1 81.88 53 LEU B N 1
ATOM 2723 C CA . LEU B 1 53 ? -5.812 -21.219 20.516 1 81.88 53 LEU B CA 1
ATOM 2724 C C . LEU B 1 53 ? -6.691 -20.859 21.703 1 81.88 53 LEU B C 1
ATOM 2726 O O . LEU B 1 53 ? -6.566 -21.469 22.766 1 81.88 53 LEU B O 1
ATOM 2730 N N . GLN B 1 54 ? -7.492 -19.781 21.5 1 76.06 54 GLN B N 1
ATOM 2731 C CA . GLN B 1 54 ? -8.406 -19.391 22.562 1 76.06 54 GLN B CA 1
ATOM 2732 C C . GLN B 1 54 ? -9.523 -20.422 22.734 1 76.06 54 GLN B C 1
ATOM 2734 O O . GLN B 1 54 ? -10.016 -20.984 21.75 1 76.06 54 GLN B O 1
ATOM 2739 N N . ARG B 1 55 ? -9.859 -20.859 23.984 1 62.25 55 ARG B N 1
ATOM 2740 C CA . ARG B 1 55 ? -10.789 -21.922 24.328 1 62.25 55 ARG B CA 1
ATOM 2741 C C . ARG B 1 55 ? -12.234 -21.469 24.125 1 62.25 55 ARG B C 1
ATOM 2743 O O . ARG B 1 55 ? -13.117 -22.297 23.891 1 62.25 55 ARG B O 1
ATOM 2750 N N . ASN B 1 56 ? -12.578 -20.328 24.359 1 56.44 56 ASN B N 1
ATOM 2751 C CA . ASN B 1 56 ? -13.977 -20.031 24.672 1 56.44 56 ASN B CA 1
ATOM 2752 C C . ASN B 1 56 ? -14.734 -19.578 23.438 1 56.44 56 ASN B C 1
ATOM 2754 O O . ASN B 1 56 ? -15.914 -19.234 23.516 1 56.44 56 ASN B O 1
ATOM 2758 N N . THR B 1 57 ? -14.07 -19.484 22.234 1 53.19 57 THR B N 1
ATOM 2759 C CA . THR B 1 57 ? -14.891 -18.781 21.25 1 53.19 57 THR B CA 1
ATOM 2760 C C . THR B 1 57 ? -15.352 -19.719 20.156 1 53.19 57 THR B C 1
ATOM 2762 O O . THR B 1 57 ? -14.766 -20.797 19.953 1 53.19 57 THR B O 1
ATOM 2765 N N . ARG B 1 58 ? -16.516 -19.5 19.594 1 55.91 58 ARG B N 1
ATOM 2766 C CA . ARG B 1 58 ? -17.109 -20.203 18.453 1 55.91 58 ARG B CA 1
ATOM 2767 C C . ARG B 1 58 ? -16.188 -20.125 17.234 1 55.91 58 ARG B C 1
ATOM 2769 O O . ARG B 1 58 ? -16.375 -20.859 16.266 1 55.91 58 ARG B O 1
ATOM 2776 N N . ARG B 1 59 ? -15.266 -19.25 17.266 1 58.56 59 ARG B N 1
ATOM 2777 C CA . ARG B 1 59 ? -14.281 -19.109 16.203 1 58.56 59 ARG B CA 1
ATOM 2778 C C . ARG B 1 59 ? -12.867 -19.297 16.734 1 58.56 59 ARG B C 1
ATOM 2780 O O . ARG B 1 59 ? -12.578 -18.938 17.875 1 58.56 59 ARG B O 1
ATOM 2787 N N . VAL B 1 60 ? -12.031 -20.109 16.109 1 67.75 60 VAL B N 1
ATOM 2788 C CA . VAL B 1 60 ? -10.648 -20.359 16.484 1 67.75 60 VAL B CA 1
ATOM 2789 C C . VAL B 1 60 ? -9.836 -19.062 16.391 1 67.75 60 VAL B C 1
ATOM 2791 O O . VAL B 1 60 ? -9.805 -18.422 15.344 1 67.75 60 VAL B O 1
ATOM 2794 N N . SER B 1 61 ? -9.523 -18.531 17.609 1 75.88 61 SER B N 1
ATOM 2795 C CA . SER B 1 61 ? -8.641 -17.375 17.656 1 75.88 61 SER B CA 1
ATOM 2796 C C . SER B 1 61 ? -7.32 -17.703 18.344 1 75.88 61 SER B C 1
ATOM 2798 O O . SER B 1 61 ? -7.266 -18.594 19.188 1 75.88 61 SER B O 1
ATOM 2800 N N . LEU B 1 62 ? -6.281 -17.047 17.891 1 76.5 62 LEU B N 1
ATOM 2801 C CA . LEU B 1 62 ? -4.938 -17.297 18.406 1 76.5 62 LEU B CA 1
ATOM 2802 C C . LEU B 1 62 ? -4.711 -16.578 19.719 1 76.5 62 LEU B C 1
ATOM 2804 O O . LEU B 1 62 ? -5.195 -15.461 19.922 1 76.5 62 LEU B O 1
ATOM 2808 N N . THR B 1 63 ? -4.094 -17.297 20.703 1 70.75 63 THR B N 1
ATOM 2809 C CA . THR B 1 63 ? -3.486 -16.609 21.844 1 70.75 63 THR B CA 1
ATOM 2810 C C . THR B 1 63 ? -2.311 -15.75 21.391 1 70.75 63 THR B C 1
ATOM 2812 O O . THR B 1 63 ? -1.811 -15.906 20.281 1 70.75 63 THR B O 1
ATOM 2815 N N . PRO B 1 64 ? -1.922 -14.82 22.172 1 61.03 64 PRO B N 1
ATOM 2816 C CA . PRO B 1 64 ? -0.735 -14.047 21.812 1 61.03 64 PRO B CA 1
ATOM 2817 C C . PRO B 1 64 ? 0.472 -14.93 21.5 1 61.03 64 PRO B C 1
ATOM 2819 O O . PRO B 1 64 ? 1.181 -14.68 20.516 1 61.03 64 PRO B O 1
ATOM 2822 N N . MET B 1 65 ? 0.7 -15.922 22.281 1 63.38 65 MET B N 1
ATOM 2823 C CA . MET B 1 65 ? 1.772 -16.875 22.016 1 63.38 65 MET B CA 1
ATOM 2824 C C . MET B 1 65 ? 1.466 -17.688 20.766 1 63.38 65 MET B C 1
ATOM 2826 O O . MET B 1 65 ? 2.369 -18.016 19.984 1 63.38 65 MET B O 1
ATOM 2830 N N . GLY B 1 66 ? 0.21 -17.938 20.594 1 73.38 66 GLY B N 1
ATOM 2831 C CA . GLY B 1 66 ? -0.221 -18.625 19.391 1 73.38 66 GLY B CA 1
ATOM 2832 C C . GLY B 1 66 ? 0.111 -17.859 18.125 1 73.38 66 GLY B C 1
ATOM 2833 O O . GLY B 1 66 ? 0.526 -18.453 17.125 1 73.38 66 GLY B O 1
ATOM 2834 N N . GLU B 1 67 ? 0.015 -16.625 18.203 1 69.12 67 GLU B N 1
ATOM 2835 C CA . GLU B 1 67 ? 0.344 -15.781 17.047 1 69.12 67 GLU B CA 1
ATOM 2836 C C . GLU B 1 67 ? 1.83 -15.859 16.719 1 69.12 67 GLU B C 1
ATOM 2838 O O . GLU B 1 67 ? 2.205 -15.953 15.547 1 69.12 67 GLU B O 1
ATOM 2843 N N . GLN B 1 68 ? 2.574 -15.898 17.75 1 61.69 68 GLN B N 1
ATOM 2844 C CA . GLN B 1 68 ? 4.02 -15.969 17.547 1 61.69 68 GLN B CA 1
ATOM 2845 C C . GLN B 1 68 ? 4.434 -17.328 17 1 61.69 68 GLN B C 1
ATOM 2847 O O . GLN B 1 68 ? 5.25 -17.391 16.078 1 61.69 68 GLN B O 1
ATOM 2852 N N . ILE B 1 69 ? 3.859 -18.312 17.625 1 66.19 69 ILE B N 1
ATOM 2853 C CA . ILE B 1 69 ? 4.207 -19.656 17.188 1 66.19 69 ILE B CA 1
ATOM 2854 C C . ILE B 1 69 ? 3.699 -19.891 15.758 1 66.19 69 ILE B C 1
ATOM 2856 O O . ILE B 1 69 ? 4.359 -20.547 14.961 1 66.19 69 ILE B O 1
ATOM 2860 N N . TYR B 1 70 ? 2.568 -19.312 15.516 1 74.19 70 TYR B N 1
ATOM 2861 C CA . TYR B 1 70 ? 1.986 -19.438 14.18 1 74.19 70 TYR B CA 1
ATOM 2862 C C . TYR B 1 70 ? 2.928 -18.875 13.125 1 74.19 70 TYR B C 1
ATOM 2864 O O . TYR B 1 70 ? 3.113 -19.484 12.062 1 74.19 70 TYR B O 1
ATOM 2872 N N . VAL B 1 71 ? 3.568 -17.938 13.461 1 63.19 71 VAL B N 1
ATOM 2873 C CA . VAL B 1 71 ? 4.523 -17.312 12.547 1 63.19 71 VAL B CA 1
ATOM 2874 C C . VAL B 1 71 ? 5.672 -18.281 12.273 1 63.19 71 VAL B C 1
ATOM 2876 O O . VAL B 1 71 ? 6.062 -18.484 11.117 1 63.19 71 VAL B O 1
ATOM 2879 N N . HIS B 1 72 ? 6.117 -18.859 13.281 1 61.22 72 HIS B N 1
ATOM 2880 C CA . HIS B 1 72 ? 7.215 -19.812 13.141 1 61.22 72 HIS B CA 1
ATOM 2881 C C . HIS B 1 72 ? 6.758 -21.078 12.43 1 61.22 72 HIS B C 1
ATOM 2883 O O . HIS B 1 72 ? 7.5 -21.641 11.625 1 61.22 72 HIS B O 1
ATOM 2889 N N . ALA B 1 73 ? 5.57 -21.5 12.781 1 66.81 73 ALA B N 1
ATOM 2890 C CA . ALA B 1 73 ? 5.031 -22.688 12.141 1 66.81 73 ALA B CA 1
ATOM 2891 C C . ALA B 1 73 ? 4.84 -22.469 10.641 1 66.81 73 ALA B C 1
ATOM 2893 O O . ALA B 1 73 ? 5.117 -23.359 9.836 1 66.81 73 ALA B O 1
ATOM 2894 N N . LEU B 1 74 ? 4.473 -21.344 10.359 1 64.75 74 LEU B N 1
ATOM 2895 C CA . LEU B 1 74 ? 4.32 -21 8.953 1 64.75 74 LEU B CA 1
ATOM 2896 C C . LEU B 1 74 ? 5.668 -21.031 8.234 1 64.75 74 LEU B C 1
ATOM 2898 O O . LEU B 1 74 ? 5.77 -21.516 7.113 1 64.75 74 LEU B O 1
ATOM 2902 N N . ALA B 1 75 ? 6.598 -20.594 8.906 1 60.53 75 ALA B N 1
ATOM 2903 C CA . ALA B 1 75 ? 7.945 -20.625 8.344 1 60.53 75 ALA B CA 1
ATOM 2904 C C . ALA B 1 75 ? 8.43 -22.047 8.133 1 60.53 75 ALA B C 1
ATOM 2906 O O . ALA B 1 75 ? 9.031 -22.359 7.102 1 60.53 75 ALA B O 1
ATOM 2907 N N . MET B 1 76 ? 8.148 -22.812 9.102 1 57.31 76 MET B N 1
ATOM 2908 C CA . MET B 1 76 ? 8.5 -24.219 8.992 1 57.31 76 MET B CA 1
ATOM 2909 C C . MET B 1 76 ? 7.789 -24.875 7.816 1 57.31 76 MET B C 1
ATOM 2911 O O . MET B 1 76 ? 8.398 -25.641 7.059 1 57.31 76 MET B O 1
ATOM 2915 N N . ALA B 1 77 ? 6.527 -24.625 7.781 1 60.5 77 ALA B N 1
ATOM 2916 C CA . ALA B 1 77 ? 5.75 -25.203 6.68 1 60.5 77 ALA B CA 1
ATOM 2917 C C . ALA B 1 77 ? 6.305 -24.766 5.328 1 60.5 77 ALA B C 1
ATOM 2919 O O . ALA B 1 77 ? 6.371 -25.547 4.387 1 60.5 77 ALA B O 1
ATOM 2920 N N . ARG B 1 78 ? 6.727 -23.734 5.367 1 57.47 78 ARG B N 1
ATOM 2921 C CA . ARG B 1 78 ? 7.305 -23.188 4.148 1 57.47 78 ARG B CA 1
ATOM 2922 C C . ARG B 1 78 ? 8.602 -23.906 3.781 1 57.47 78 ARG B C 1
ATOM 2924 O O . ARG B 1 78 ? 8.828 -24.219 2.613 1 57.47 78 ARG B O 1
ATOM 2931 N N . GLU B 1 79 ? 9.367 -24.016 4.773 1 54.06 79 GLU B N 1
ATOM 2932 C CA . GLU B 1 79 ? 10.617 -24.734 4.535 1 54.06 79 GLU B CA 1
ATOM 2933 C C . GLU B 1 79 ? 10.352 -26.156 4.074 1 54.06 79 GLU B C 1
ATOM 2935 O O . GLU B 1 79 ? 11.047 -26.672 3.188 1 54.06 79 GLU B O 1
ATOM 2940 N N . ALA B 1 80 ? 9.375 -26.641 4.707 1 53.19 80 ALA B N 1
ATOM 2941 C CA . ALA B 1 80 ? 9.016 -28 4.309 1 53.19 80 ALA B CA 1
ATOM 2942 C C . ALA B 1 80 ? 8.523 -28.031 2.865 1 53.19 80 ALA B C 1
ATOM 2944 O O . ALA B 1 80 ? 8.93 -28.906 2.088 1 53.19 80 ALA B O 1
ATOM 2945 N N . ARG B 1 81 ? 7.688 -27.094 2.598 1 52.44 81 ARG B N 1
ATOM 2946 C CA . ARG B 1 81 ? 7.184 -27.031 1.231 1 52.44 81 ARG B CA 1
ATOM 2947 C C . ARG B 1 81 ? 8.32 -26.797 0.239 1 52.44 81 ARG B C 1
ATOM 2949 O O . ARG B 1 81 ? 8.344 -27.406 -0.832 1 52.44 81 ARG B O 1
ATOM 2956 N N . SER B 1 82 ? 9.102 -25.938 0.633 1 52.88 82 SER B N 1
ATOM 2957 C CA . SER B 1 82 ? 10.25 -25.641 -0.224 1 52.88 82 SER B CA 1
ATOM 2958 C C . SER B 1 82 ? 11.086 -26.891 -0.477 1 52.88 82 SER B C 1
ATOM 2960 O O . SER B 1 82 ? 11.57 -27.109 -1.59 1 52.88 82 SER B O 1
ATOM 2962 N N . ALA B 1 83 ? 11.242 -27.625 0.519 1 48.62 83 ALA B N 1
ATOM 2963 C CA . ALA B 1 83 ? 11.984 -28.875 0.368 1 48.62 83 ALA B CA 1
ATOM 2964 C C . ALA B 1 83 ? 11.289 -29.797 -0.62 1 48.62 83 ALA B C 1
ATOM 2966 O O . ALA B 1 83 ? 11.938 -30.422 -1.468 1 48.62 83 ALA B O 1
ATOM 2967 N N . PHE B 1 84 ? 10.039 -29.828 -0.474 1 47.69 84 PHE B N 1
ATOM 2968 C CA . PHE B 1 84 ? 9.289 -30.703 -1.375 1 47.69 84 PHE B CA 1
ATOM 2969 C C . PHE B 1 84 ? 9.289 -30.141 -2.793 1 47.69 84 PHE B C 1
ATOM 2971 O O . PHE B 1 84 ? 9.391 -30.891 -3.764 1 47.69 84 PHE B O 1
ATOM 2978 N N . ASP B 1 85 ? 9.125 -28.875 -2.793 1 48.62 85 ASP B N 1
ATOM 2979 C CA . ASP B 1 85 ? 9.148 -28.25 -4.109 1 48.62 85 ASP B CA 1
ATOM 2980 C C . ASP B 1 85 ? 10.5 -28.453 -4.793 1 48.62 85 ASP B C 1
ATOM 2982 O O . ASP B 1 85 ? 10.562 -28.656 -6.008 1 48.62 85 ASP B O 1
ATOM 2986 N N . LEU B 1 86 ? 11.484 -28.359 -4 1 45.88 86 LEU B N 1
ATOM 2987 C CA . LEU B 1 86 ? 12.805 -28.656 -4.543 1 45.88 86 LEU B CA 1
ATOM 2988 C C . LEU B 1 86 ? 12.859 -30.062 -5.109 1 45.88 86 LEU B C 1
ATOM 2990 O O . LEU B 1 86 ? 13.453 -30.297 -6.168 1 45.88 86 LEU B O 1
ATOM 2994 N N . ALA B 1 87 ? 12.336 -30.906 -4.363 1 44.84 87 ALA B N 1
ATOM 2995 C CA . ALA B 1 87 ? 12.32 -32.281 -4.848 1 44.84 87 ALA B CA 1
ATOM 2996 C C . ALA B 1 87 ? 11.5 -32.406 -6.125 1 44.84 87 ALA B C 1
ATOM 2998 O O . ALA B 1 87 ? 11.859 -33.156 -7.035 1 44.84 87 ALA B O 1
ATOM 2999 N N . ALA B 1 88 ? 10.438 -31.75 -6.102 1 42.88 88 ALA B N 1
ATOM 3000 C CA . ALA B 1 88 ? 9.625 -31.797 -7.316 1 42.88 88 ALA B CA 1
ATOM 3001 C C . ALA B 1 88 ? 10.312 -31.062 -8.461 1 42.88 88 ALA B C 1
ATOM 3003 O O . ALA B 1 88 ? 10.102 -31.391 -9.633 1 42.88 88 ALA B O 1
ATOM 3004 N N . ALA B 1 89 ? 10.969 -30.062 -8.078 1 45.75 89 ALA B N 1
ATOM 3005 C CA . ALA B 1 89 ? 11.664 -29.266 -9.078 1 45.75 89 ALA B CA 1
ATOM 3006 C C . ALA B 1 89 ? 12.742 -30.078 -9.781 1 45.75 89 ALA B C 1
ATOM 3008 O O . ALA B 1 89 ? 13.523 -29.547 -10.57 1 45.75 89 ALA B O 1
ATOM 3009 N N . MET B 1 90 ? 12.898 -31.266 -9.422 1 44.03 90 MET B N 1
ATOM 3010 C CA . MET B 1 90 ? 13.844 -31.984 -10.266 1 44.03 90 MET B CA 1
ATOM 3011 C C . MET B 1 90 ? 13.531 -31.781 -11.742 1 44.03 90 MET B C 1
ATOM 3013 O O . MET B 1 90 ? 14.352 -32.125 -12.609 1 44.03 90 MET B O 1
ATOM 3017 N N . GLY B 1 91 ? 12.406 -31.359 -12.055 1 52.53 91 GLY B N 1
ATOM 3018 C CA . GLY B 1 91 ? 12.242 -31.031 -13.461 1 52.53 91 GLY B CA 1
ATOM 3019 C C . GLY B 1 91 ? 12.656 -29.609 -13.805 1 52.53 91 GLY B C 1
ATOM 3020 O O . GLY B 1 91 ? 12.898 -28.797 -12.906 1 52.53 91 GLY B O 1
ATOM 3021 N N . ASP B 1 92 ? 13.164 -29.281 -14.992 1 64.19 92 ASP B N 1
ATOM 3022 C CA . ASP B 1 92 ? 13.719 -28.062 -15.578 1 64.19 92 ASP B CA 1
ATOM 3023 C C . ASP B 1 92 ? 12.664 -26.969 -15.688 1 64.19 92 ASP B C 1
ATOM 3025 O O . ASP B 1 92 ? 12.945 -25.875 -16.172 1 64.19 92 ASP B O 1
ATOM 3029 N N . THR B 1 93 ? 11.414 -27.297 -15.148 1 79.38 93 THR B N 1
ATOM 3030 C CA . THR B 1 93 ? 10.383 -26.281 -15.336 1 79.38 93 THR B CA 1
ATOM 3031 C C . THR B 1 93 ? 9.961 -25.688 -13.992 1 79.38 93 THR B C 1
ATOM 3033 O O . THR B 1 93 ? 9.539 -26.406 -13.094 1 79.38 93 THR B O 1
ATOM 3036 N N . PRO B 1 94 ? 10.133 -24.375 -13.766 1 85.88 94 PRO B N 1
ATOM 3037 C CA . PRO B 1 94 ? 9.742 -23.734 -12.508 1 85.88 94 PRO B CA 1
ATOM 3038 C C . PRO B 1 94 ? 8.258 -23.891 -12.195 1 85.88 94 PRO B C 1
ATOM 3040 O O . PRO B 1 94 ? 7.426 -23.844 -13.109 1 85.88 94 PRO B O 1
ATOM 3043 N N . SER B 1 95 ? 7.949 -24.203 -10.953 1 85.31 95 SER B N 1
ATOM 3044 C CA . SER B 1 95 ? 6.566 -24.328 -10.508 1 85.31 95 SER B CA 1
ATOM 3045 C C . SER B 1 95 ? 6.43 -23.969 -9.031 1 85.31 95 SER B C 1
ATOM 3047 O O . SER B 1 95 ? 7.43 -23.812 -8.328 1 85.31 95 SER B O 1
ATOM 3049 N N . GLY B 1 96 ? 5.117 -23.734 -8.602 1 87.25 96 GLY B N 1
ATOM 3050 C CA . GLY B 1 96 ? 4.84 -23.469 -7.199 1 87.25 96 GLY B CA 1
ATOM 3051 C C . GLY B 1 96 ? 4.414 -22.031 -6.941 1 87.25 96 GLY B C 1
ATOM 3052 O O . GLY B 1 96 ? 4.227 -21.25 -7.879 1 87.25 96 GLY B O 1
ATOM 3053 N N . LEU B 1 97 ? 4.188 -21.75 -5.66 1 89.62 97 LEU B N 1
ATOM 3054 C CA . LEU B 1 97 ? 3.742 -20.438 -5.246 1 89.62 97 LEU B CA 1
ATOM 3055 C C . LEU B 1 97 ? 4.898 -19.625 -4.676 1 89.62 97 LEU B C 1
ATOM 3057 O O . LEU B 1 97 ? 5.562 -20.047 -3.732 1 89.62 97 LEU B O 1
ATOM 3061 N N . LEU B 1 98 ? 5.18 -18.516 -5.301 1 92.56 98 LEU B N 1
ATOM 3062 C CA . LEU B 1 98 ? 6.152 -17.562 -4.77 1 92.56 98 LEU B CA 1
ATOM 3063 C C . LEU B 1 98 ? 5.461 -16.484 -3.928 1 92.56 98 LEU B C 1
ATOM 3065 O O . LEU B 1 98 ? 4.543 -15.82 -4.402 1 92.56 98 LEU B O 1
ATOM 3069 N N . ARG B 1 99 ? 5.871 -16.406 -2.713 1 92.38 99 ARG B N 1
ATOM 3070 C CA . ARG B 1 99 ? 5.359 -15.375 -1.824 1 92.38 99 ARG B CA 1
ATOM 3071 C C . ARG B 1 99 ? 6.301 -14.18 -1.775 1 92.38 99 ARG B C 1
ATOM 3073 O O . ARG B 1 99 ? 7.414 -14.281 -1.253 1 92.38 99 ARG B O 1
ATOM 3080 N N . MET B 1 100 ? 5.766 -13.094 -2.287 1 95.12 100 MET B N 1
ATOM 3081 C CA . MET B 1 100 ? 6.602 -11.898 -2.393 1 95.12 100 MET B CA 1
ATOM 3082 C C . MET B 1 100 ? 5.953 -10.711 -1.686 1 95.12 100 MET B C 1
ATOM 3084 O O . MET B 1 100 ? 4.73 -10.656 -1.557 1 95.12 100 MET B O 1
ATOM 3088 N N . THR B 1 101 ? 6.801 -9.82 -1.229 1 93.5 101 THR B N 1
ATOM 3089 C CA . THR B 1 101 ? 6.305 -8.578 -0.639 1 93.5 101 THR B CA 1
ATOM 3090 C C . THR B 1 101 ? 7.09 -7.379 -1.167 1 93.5 101 THR B C 1
ATOM 3092 O O . THR B 1 101 ? 8.242 -7.52 -1.586 1 93.5 101 THR B O 1
ATOM 3095 N N . ALA B 1 102 ? 6.438 -6.277 -1.25 1 94 102 ALA B N 1
ATOM 3096 C CA . ALA B 1 102 ? 7.027 -5.027 -1.716 1 94 102 ALA B CA 1
ATOM 3097 C C . ALA B 1 102 ? 6.207 -3.824 -1.259 1 94 102 ALA B C 1
ATOM 3099 O O . ALA B 1 102 ? 5.027 -3.965 -0.919 1 94 102 ALA B O 1
ATOM 3100 N N . PRO B 1 103 ? 6.887 -2.664 -1.229 1 92.69 103 PRO B N 1
ATOM 3101 C CA . PRO B 1 103 ? 6.059 -1.463 -1.082 1 92.69 103 PRO B CA 1
ATOM 3102 C C . PRO B 1 103 ? 5.008 -1.332 -2.184 1 92.69 103 PRO B C 1
ATOM 3104 O O . PRO B 1 103 ? 5.238 -1.764 -3.314 1 92.69 103 PRO B O 1
ATOM 3107 N N . SER B 1 104 ? 3.891 -0.723 -1.823 1 93.44 104 SER B N 1
ATOM 3108 C CA . SER B 1 104 ? 2.754 -0.633 -2.734 1 93.44 104 SER B CA 1
ATOM 3109 C C . SER B 1 104 ? 3.139 0.074 -4.027 1 93.44 104 SER B C 1
ATOM 3111 O O . SER B 1 104 ? 2.736 -0.346 -5.117 1 93.44 104 SER B O 1
ATOM 3113 N N . ALA B 1 105 ? 3.859 1.132 -3.936 1 92.81 105 ALA B N 1
ATOM 3114 C CA . ALA B 1 105 ? 4.223 1.9 -5.125 1 92.81 105 ALA B CA 1
ATOM 3115 C C . ALA B 1 105 ? 5.016 1.048 -6.109 1 92.81 105 ALA B C 1
ATOM 3117 O O . ALA B 1 105 ? 4.789 1.111 -7.32 1 92.81 105 ALA B O 1
ATOM 3118 N N . LEU B 1 106 ? 5.914 0.245 -5.629 1 92.88 106 LEU B N 1
ATOM 3119 C CA . LEU B 1 106 ? 6.707 -0.641 -6.473 1 92.88 106 LEU B CA 1
ATOM 3120 C C . LEU B 1 106 ? 5.844 -1.752 -7.062 1 92.88 106 LEU B C 1
ATOM 3122 O O . LEU B 1 106 ? 5.965 -2.076 -8.242 1 92.88 106 LEU B O 1
ATOM 3126 N N . ALA B 1 107 ? 5.051 -2.316 -6.211 1 94.75 107 ALA B N 1
ATOM 3127 C CA . ALA B 1 107 ? 4.184 -3.414 -6.629 1 94.75 107 ALA B CA 1
ATOM 3128 C C . ALA B 1 107 ? 3.279 -2.99 -7.785 1 94.75 107 ALA B C 1
ATOM 3130 O O . ALA B 1 107 ? 3.156 -3.707 -8.781 1 94.75 107 ALA B O 1
ATOM 3131 N N . VAL B 1 108 ? 2.719 -1.814 -7.676 1 94.38 108 VAL B N 1
ATOM 3132 C CA . VAL B 1 108 ? 1.721 -1.352 -8.633 1 94.38 108 VAL B CA 1
ATOM 3133 C C . VAL B 1 108 ? 2.414 -0.849 -9.898 1 94.38 108 VAL B C 1
ATOM 3135 O O . VAL B 1 108 ? 1.992 -1.168 -11.016 1 94.38 108 VAL B O 1
ATOM 3138 N N . SER B 1 109 ? 3.486 -0.198 -9.773 1 92.56 109 SER B N 1
ATOM 3139 C CA . SER B 1 109 ? 4.094 0.486 -10.906 1 92.56 109 SER B CA 1
ATOM 3140 C C . SER B 1 109 ? 4.988 -0.457 -11.711 1 92.56 109 SER B C 1
ATOM 3142 O O . SER B 1 109 ? 5.168 -0.279 -12.914 1 92.56 109 SER B O 1
ATOM 3144 N N . LEU B 1 110 ? 5.559 -1.459 -11.016 1 92.62 110 LEU B N 1
ATOM 3145 C CA . LEU B 1 110 ? 6.586 -2.238 -11.703 1 92.62 110 LEU B CA 1
ATOM 3146 C C . LEU B 1 110 ? 6.312 -3.732 -11.57 1 92.62 110 LEU B C 1
ATOM 3148 O O . LEU B 1 110 ? 6.289 -4.453 -12.57 1 92.62 110 LEU B O 1
ATOM 3152 N N . LEU B 1 111 ? 6 -4.203 -10.398 1 94.88 111 LEU B N 1
ATOM 3153 C CA . LEU B 1 111 ? 6.031 -5.637 -10.125 1 94.88 111 LEU B CA 1
ATOM 3154 C C . LEU B 1 111 ? 4.797 -6.324 -10.703 1 94.88 111 LEU B C 1
ATOM 3156 O O . LEU B 1 111 ? 4.855 -7.496 -11.078 1 94.88 111 LEU B O 1
ATOM 3160 N N . GLY B 1 112 ? 3.672 -5.641 -10.727 1 94.12 112 GLY B N 1
ATOM 3161 C CA . GLY B 1 112 ? 2.49 -6.234 -11.336 1 94.12 112 GLY B CA 1
ATOM 3162 C C . GLY B 1 112 ? 2.738 -6.762 -12.734 1 94.12 112 GLY B C 1
ATOM 3163 O O . GLY B 1 112 ? 2.424 -7.914 -13.031 1 94.12 112 GLY B O 1
ATOM 3164 N N . GLU B 1 113 ? 3.324 -5.922 -13.516 1 92.75 113 GLU B N 1
ATOM 3165 C CA . GLU B 1 113 ? 3.645 -6.285 -14.891 1 92.75 113 GLU B CA 1
ATOM 3166 C C . GLU B 1 113 ? 4.734 -7.355 -14.938 1 92.75 113 GLU B C 1
ATOM 3168 O O . GLU B 1 113 ? 4.633 -8.32 -15.703 1 92.75 113 GLU B O 1
ATOM 3173 N N . LEU B 1 114 ? 5.707 -7.152 -14.141 1 94.69 114 LEU B N 1
ATOM 3174 C CA . LEU B 1 114 ? 6.824 -8.086 -14.109 1 94.69 114 LEU B CA 1
ATOM 3175 C C . LEU B 1 114 ? 6.355 -9.484 -13.734 1 94.69 114 LEU B C 1
ATOM 3177 O O . LEU B 1 114 ? 6.715 -10.469 -14.383 1 94.69 114 LEU B O 1
ATOM 3181 N N . VAL B 1 115 ? 5.559 -9.586 -12.695 1 96.88 115 VAL B N 1
ATOM 3182 C CA . VAL B 1 115 ? 5.008 -10.852 -12.219 1 96.88 115 VAL B CA 1
ATOM 3183 C C . VAL B 1 115 ? 4.16 -11.484 -13.32 1 96.88 115 VAL B C 1
ATOM 3185 O O . VAL B 1 115 ? 4.254 -12.688 -13.57 1 96.88 115 VAL B O 1
ATOM 3188 N N . SER B 1 116 ? 3.373 -10.672 -13.969 1 96.25 116 SER B N 1
ATOM 3189 C CA . SER B 1 116 ? 2.492 -11.18 -15.016 1 96.25 116 SER B CA 1
ATOM 3190 C C . SER B 1 116 ? 3.291 -11.789 -16.156 1 96.25 116 SER B C 1
ATOM 3192 O O . SER B 1 116 ? 3.027 -12.922 -16.578 1 96.25 116 SER B O 1
ATOM 3194 N N . ARG B 1 117 ? 4.305 -11.07 -16.641 1 95.44 117 ARG B N 1
ATOM 3195 C CA . ARG B 1 117 ? 5.141 -11.555 -17.734 1 95.44 117 ARG B CA 1
ATOM 3196 C C . ARG B 1 117 ? 5.824 -12.859 -17.359 1 95.44 117 ARG B C 1
ATOM 3198 O O . ARG B 1 117 ? 5.906 -13.781 -18.172 1 95.44 117 ARG B O 1
ATOM 3205 N N . PHE B 1 118 ? 6.273 -12.953 -16.188 1 96.94 118 PHE B N 1
ATOM 3206 C CA . PHE B 1 118 ? 6.969 -14.156 -15.742 1 96.94 118 PHE B CA 1
ATOM 3207 C C . PHE B 1 118 ? 6.008 -15.336 -15.648 1 96.94 118 PHE B C 1
ATOM 3209 O O . PHE B 1 118 ? 6.309 -16.422 -16.141 1 96.94 118 PHE B O 1
ATOM 3216 N N . CYS B 1 119 ? 4.832 -15.094 -15.016 1 96.31 119 CYS B N 1
ATOM 3217 C CA . CYS B 1 119 ? 3.859 -16.156 -14.805 1 96.31 119 CYS B CA 1
ATOM 3218 C C . CYS B 1 119 ? 3.291 -16.641 -16.141 1 96.31 119 CYS B C 1
ATOM 3220 O O . CYS B 1 119 ? 2.955 -17.828 -16.281 1 96.31 119 CYS B O 1
ATOM 3222 N N . LEU B 1 120 ? 3.113 -15.766 -17.078 1 94.88 120 LEU B N 1
ATOM 3223 C CA . LEU B 1 120 ? 2.639 -16.156 -18.406 1 94.88 120 LEU B CA 1
ATOM 3224 C C . LEU B 1 120 ? 3.658 -17.031 -19.109 1 94.88 120 LEU B C 1
ATOM 3226 O O . LEU B 1 120 ? 3.287 -17.953 -19.844 1 94.88 120 LEU B O 1
ATOM 3230 N N . LYS B 1 121 ? 5 -16.797 -18.875 1 94.06 121 LYS B N 1
ATOM 3231 C CA . LYS B 1 121 ? 6.086 -17.609 -19.422 1 94.06 121 LYS B CA 1
ATOM 3232 C C . LYS B 1 121 ? 6.234 -18.922 -18.672 1 94.06 121 LYS B C 1
ATOM 3234 O O . LYS B 1 121 ? 6.727 -19.906 -19.234 1 94.06 121 LYS B O 1
ATOM 3239 N N . HIS B 1 122 ? 5.844 -18.891 -17.453 1 94.06 122 HIS B N 1
ATOM 3240 C CA . HIS B 1 122 ? 5.941 -20.078 -16.594 1 94.06 122 HIS B CA 1
ATOM 3241 C C . HIS B 1 122 ? 4.598 -20.406 -15.961 1 94.06 122 HIS B C 1
ATOM 3243 O O . HIS B 1 122 ? 4.383 -20.172 -14.766 1 94.06 122 HIS B O 1
ATOM 3249 N N . PRO B 1 123 ? 3.756 -21.094 -16.641 1 92 123 PRO B N 1
ATOM 3250 C CA . PRO B 1 123 ? 2.373 -21.312 -16.219 1 92 123 PRO B CA 1
ATOM 3251 C C . PRO B 1 123 ? 2.275 -22.094 -14.906 1 92 123 PRO B C 1
ATOM 3253 O O . PRO B 1 123 ? 1.233 -22.078 -14.25 1 92 123 PRO B O 1
ATOM 3256 N N . GLY B 1 124 ? 3.316 -22.766 -14.539 1 90.62 124 GLY B N 1
ATOM 3257 C CA . GLY B 1 124 ? 3.309 -23.531 -13.305 1 90.62 124 GLY B CA 1
ATOM 3258 C C . GLY B 1 124 ? 3.59 -22.688 -12.078 1 90.62 124 GLY B C 1
ATOM 3259 O O . GLY B 1 124 ? 3.473 -23.156 -10.945 1 90.62 124 GLY B O 1
ATOM 3260 N N . VAL B 1 125 ? 3.971 -21.469 -12.289 1 92.75 125 VAL B N 1
ATOM 3261 C CA . VAL B 1 125 ? 4.336 -20.578 -11.188 1 92.75 125 VAL B CA 1
ATOM 3262 C C . VAL B 1 125 ? 3.162 -19.672 -10.852 1 92.75 125 VAL B C 1
ATOM 3264 O O . VAL B 1 125 ? 2.545 -19.078 -11.742 1 92.75 125 VAL B O 1
ATOM 3267 N N . ARG B 1 126 ? 2.811 -19.641 -9.594 1 95.44 126 ARG B N 1
ATOM 3268 C CA . ARG B 1 126 ? 1.867 -18.656 -9.055 1 95.44 126 ARG B CA 1
ATOM 3269 C C . ARG B 1 126 ? 2.562 -17.688 -8.109 1 95.44 126 ARG B C 1
ATOM 3271 O O . ARG B 1 126 ? 3.637 -17.984 -7.582 1 95.44 126 ARG B O 1
ATOM 3278 N N . VAL B 1 127 ? 1.933 -16.5 -7.957 1 96.5 127 VAL B N 1
ATOM 3279 C CA . VAL B 1 127 ? 2.568 -15.492 -7.113 1 96.5 127 VAL B CA 1
ATOM 3280 C C . VAL B 1 127 ? 1.543 -14.906 -6.148 1 96.5 127 VAL B C 1
ATOM 3282 O O . VAL B 1 127 ? 0.407 -14.617 -6.535 1 96.5 127 VAL B O 1
ATOM 3285 N N . LEU B 1 128 ? 1.894 -14.859 -4.93 1 95.44 128 LEU B N 1
ATOM 3286 C CA . LEU B 1 128 ? 1.262 -13.977 -3.951 1 95.44 128 LEU B CA 1
ATOM 3287 C C . LEU B 1 128 ? 2.086 -12.711 -3.746 1 95.44 128 LEU B C 1
ATOM 3289 O O . LEU B 1 128 ? 3.195 -12.766 -3.211 1 95.44 128 LEU B O 1
ATOM 3293 N N . LEU B 1 129 ? 1.563 -11.617 -4.176 1 96.19 129 LEU B N 1
ATOM 3294 C CA . LEU B 1 129 ? 2.217 -10.32 -4.012 1 96.19 129 LEU B CA 1
ATOM 3295 C C . LEU B 1 129 ? 1.549 -9.516 -2.904 1 96.19 129 LEU B C 1
ATOM 3297 O O . LEU B 1 129 ? 0.519 -8.875 -3.131 1 96.19 129 LEU B O 1
ATOM 3301 N N . ASP B 1 130 ? 2.166 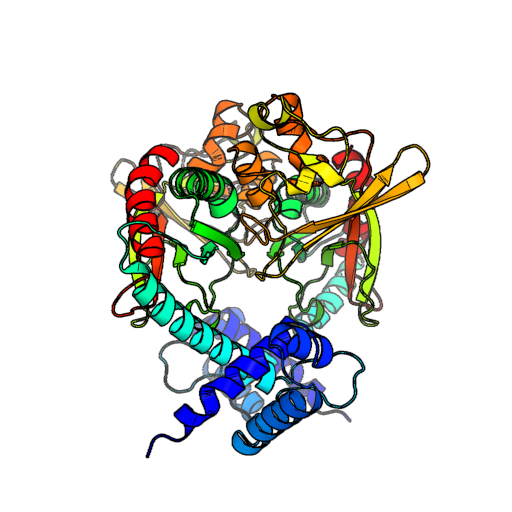-9.5 -1.78 1 93.5 130 ASP B N 1
ATOM 3302 C CA . ASP B 1 130 ? 1.671 -8.773 -0.615 1 93.5 130 ASP B CA 1
ATOM 3303 C C . ASP B 1 130 ? 2.375 -7.426 -0.469 1 93.5 130 ASP B C 1
ATOM 3305 O O . ASP B 1 130 ? 3.605 -7.367 -0.414 1 93.5 130 ASP B O 1
ATOM 3309 N N . THR B 1 131 ? 1.606 -6.367 -0.409 1 92.5 131 THR B N 1
ATOM 3310 C CA . THR B 1 131 ? 2.223 -5.047 -0.325 1 92.5 131 THR B CA 1
ATOM 3311 C C . THR B 1 131 ? 2.32 -4.586 1.127 1 92.5 131 THR B C 1
ATOM 3313 O O . THR B 1 131 ? 1.331 -4.613 1.86 1 92.5 131 THR B O 1
ATOM 3316 N N . ARG B 1 132 ? 3.52 -4.223 1.468 1 85.75 132 ARG B N 1
ATOM 3317 C CA . ARG B 1 132 ? 3.844 -3.686 2.785 1 85.75 132 ARG B CA 1
ATOM 3318 C C . ARG B 1 132 ? 4.746 -2.461 2.672 1 85.75 132 ARG B C 1
ATOM 3320 O O . ARG B 1 132 ? 5.859 -2.551 2.154 1 85.75 132 ARG B O 1
ATOM 3327 N N . ASP B 1 133 ? 4.211 -1.413 3.191 1 81.12 133 ASP B N 1
ATOM 3328 C CA . ASP B 1 133 ? 5.039 -0.211 3.139 1 81.12 133 ASP B CA 1
ATOM 3329 C C . ASP B 1 133 ? 5.984 -0.143 4.332 1 81.12 133 ASP B C 1
ATOM 3331 O O . ASP B 1 133 ? 6.898 0.685 4.363 1 81.12 133 ASP B O 1
ATOM 3335 N N . GLN B 1 134 ? 5.84 -1.096 5.238 1 71.81 134 GLN B N 1
ATOM 3336 C CA . GLN B 1 134 ? 6.68 -1.181 6.426 1 71.81 134 GLN B CA 1
ATOM 3337 C C . GLN B 1 134 ? 7.73 -2.279 6.281 1 71.81 134 GLN B C 1
ATOM 3339 O O . GLN B 1 134 ? 7.594 -3.168 5.438 1 71.81 134 GLN B O 1
ATOM 3344 N N . ILE B 1 135 ? 8.805 -2.066 7.012 1 66.62 135 ILE B N 1
ATOM 3345 C CA . ILE B 1 135 ? 9.781 -3.145 7.086 1 66.62 135 ILE B CA 1
ATOM 3346 C C . ILE B 1 135 ? 9.219 -4.297 7.914 1 66.62 135 ILE B C 1
ATOM 3348 O O . ILE B 1 135 ? 8.648 -4.078 8.984 1 66.62 135 ILE B O 1
ATOM 3352 N N . ILE B 1 136 ? 9.375 -5.465 7.32 1 68.19 136 ILE B N 1
ATOM 3353 C CA . ILE B 1 136 ? 8.75 -6.598 8 1 68.19 136 ILE B CA 1
ATOM 3354 C C . ILE B 1 136 ? 9.789 -7.688 8.242 1 68.19 136 ILE B C 1
ATOM 3356 O O . ILE B 1 136 ? 10.906 -7.621 7.715 1 68.19 136 ILE B O 1
ATOM 3360 N N . ASP B 1 137 ? 9.359 -8.617 9.078 1 67.88 137 ASP B N 1
ATOM 3361 C CA . ASP B 1 137 ? 10.164 -9.828 9.266 1 67.88 137 ASP B CA 1
ATOM 3362 C C . ASP B 1 137 ? 9.914 -10.828 8.133 1 67.88 137 ASP B C 1
ATOM 3364 O O . ASP B 1 137 ? 9.016 -11.656 8.227 1 67.88 137 ASP B O 1
ATOM 3368 N N . LEU B 1 138 ? 10.805 -10.758 7.195 1 74.38 138 LEU B N 1
ATOM 3369 C CA . LEU B 1 138 ? 10.641 -11.539 5.98 1 74.38 138 LEU B CA 1
ATOM 3370 C C . LEU B 1 138 ? 10.586 -13.031 6.301 1 74.38 138 LEU B C 1
ATOM 3372 O O . LEU B 1 138 ? 9.742 -13.758 5.766 1 74.38 138 LEU B O 1
ATOM 3376 N N . VAL B 1 139 ? 11.547 -13.391 7.121 1 65.56 139 VAL B N 1
ATOM 3377 C CA . VAL B 1 139 ? 11.672 -14.805 7.449 1 65.56 139 VAL B CA 1
ATOM 3378 C C . VAL B 1 139 ? 10.484 -15.234 8.312 1 65.56 139 VAL B C 1
ATOM 3380 O O . VAL B 1 139 ? 9.82 -16.234 8.016 1 65.56 139 VAL B O 1
ATOM 3383 N N . GLY B 1 140 ? 10.234 -14.445 9.289 1 67.81 140 GLY B N 1
ATOM 3384 C CA . GLY B 1 140 ? 9.172 -14.781 10.227 1 67.81 140 GLY B CA 1
ATOM 3385 C C . GLY B 1 140 ? 7.793 -14.789 9.586 1 67.81 140 GLY B C 1
ATOM 3386 O O . GLY B 1 140 ? 6.918 -15.562 9.992 1 67.81 140 GLY B O 1
ATOM 3387 N N . GLU B 1 141 ? 7.641 -14.008 8.578 1 73.81 141 GLU B N 1
ATOM 3388 C CA . GLU B 1 141 ? 6.32 -13.875 7.977 1 73.81 141 GLU B CA 1
ATOM 3389 C C . GLU B 1 141 ? 6.18 -14.758 6.738 1 73.81 141 GLU B C 1
ATOM 3391 O O . GLU B 1 141 ? 5.125 -14.789 6.105 1 73.81 141 GLU B O 1
ATOM 3396 N N . GLY B 1 142 ? 7.223 -15.445 6.344 1 77 142 GLY B N 1
ATOM 3397 C CA . GLY B 1 142 ? 7.137 -16.516 5.363 1 77 142 GLY B CA 1
ATOM 3398 C C . GLY B 1 142 ? 7.211 -16.016 3.932 1 77 142 GLY B C 1
ATOM 3399 O O . GLY B 1 142 ? 6.641 -16.641 3.027 1 77 142 GLY B O 1
ATOM 3400 N N . TYR B 1 143 ? 7.797 -14.961 3.758 1 87.44 143 TYR B N 1
ATOM 3401 C CA . TYR B 1 143 ? 7.996 -14.484 2.395 1 87.44 143 TYR B CA 1
ATOM 3402 C C . TYR B 1 143 ? 9.25 -15.094 1.776 1 87.44 143 TYR B C 1
ATOM 3404 O O . TYR B 1 143 ? 10.242 -15.312 2.469 1 87.44 143 TYR B O 1
ATOM 3412 N N . ASP B 1 144 ? 9.125 -15.383 0.488 1 87.31 144 ASP B N 1
ATOM 3413 C CA . ASP B 1 144 ? 10.273 -15.906 -0.248 1 87.31 144 ASP B CA 1
ATOM 3414 C C . ASP B 1 144 ? 11.18 -14.781 -0.73 1 87.31 144 ASP B C 1
ATOM 3416 O O . ASP B 1 144 ? 12.383 -14.969 -0.89 1 87.31 144 ASP B O 1
ATOM 3420 N N . LEU B 1 145 ? 10.57 -13.656 -0.984 1 91.56 145 LEU B N 1
ATOM 3421 C CA . LEU B 1 145 ? 11.289 -12.555 -1.612 1 91.56 145 LEU B CA 1
ATOM 3422 C C . LEU B 1 145 ? 10.656 -11.211 -1.238 1 91.56 145 LEU B C 1
ATOM 3424 O O . LEU B 1 145 ? 9.438 -11.078 -1.235 1 91.56 145 LEU B O 1
ATOM 3428 N N . ALA B 1 146 ? 11.461 -10.312 -0.87 1 92.69 146 ALA B N 1
ATOM 3429 C CA . ALA B 1 146 ? 11.023 -8.945 -0.639 1 92.69 146 ALA B CA 1
ATOM 3430 C C . ALA B 1 146 ? 11.75 -7.973 -1.562 1 92.69 146 ALA B C 1
ATOM 3432 O O . ALA B 1 146 ? 12.969 -8.07 -1.743 1 92.69 146 ALA B O 1
ATOM 3433 N N . PHE B 1 147 ? 10.953 -7.129 -2.188 1 92.75 147 PHE B N 1
ATOM 3434 C CA . PHE B 1 147 ? 11.555 -5.98 -2.854 1 92.75 147 PHE B CA 1
ATOM 3435 C C . PHE B 1 147 ? 11.578 -4.77 -1.928 1 92.75 147 PHE B C 1
ATOM 3437 O O . PHE B 1 147 ? 10.594 -4.484 -1.242 1 92.75 147 PHE B O 1
ATOM 3444 N N . ARG B 1 148 ? 12.719 -4.137 -1.955 1 87.88 148 ARG B N 1
ATOM 3445 C CA . ARG B 1 148 ? 12.891 -2.949 -1.124 1 87.88 148 ARG B CA 1
ATOM 3446 C C . ARG B 1 148 ? 13.625 -1.853 -1.882 1 87.88 148 ARG B C 1
ATOM 3448 O O . ARG B 1 148 ? 14.492 -2.139 -2.711 1 87.88 148 ARG B O 1
ATOM 3455 N N . ALA B 1 149 ? 13.109 -0.688 -1.646 1 82.56 149 ALA B N 1
ATOM 3456 C CA . ALA B 1 149 ? 13.828 0.468 -2.174 1 82.56 149 ALA B CA 1
ATOM 3457 C C . ALA B 1 149 ? 14.469 1.272 -1.049 1 82.56 149 ALA B C 1
ATOM 3459 O O . ALA B 1 149 ? 13.773 1.875 -0.23 1 82.56 149 ALA B O 1
ATOM 3460 N N . GLN B 1 150 ? 15.68 1.115 -0.8 1 70.94 150 GLN B N 1
ATOM 3461 C CA . GLN B 1 150 ? 16.312 1.794 0.324 1 70.94 150 GLN B CA 1
ATOM 3462 C C . GLN B 1 150 ? 17.703 2.311 -0.058 1 70.94 150 GLN B C 1
ATOM 3464 O O . GLN B 1 150 ? 18.25 1.91 -1.083 1 70.94 150 GLN B O 1
ATOM 3469 N N . GLY B 1 151 ? 18.031 3.375 0.648 1 59.22 151 GLY B N 1
ATOM 3470 C CA . GLY B 1 151 ? 19.375 3.92 0.453 1 59.22 151 GLY B CA 1
ATOM 3471 C C . GLY B 1 151 ? 20.469 2.992 0.929 1 59.22 151 GLY B C 1
ATOM 3472 O O . GLY B 1 151 ? 21.547 2.951 0.341 1 59.22 151 GLY B O 1
ATOM 3473 N N . ALA B 1 152 ? 20.281 2.361 2.098 1 55.22 152 ALA B N 1
ATOM 3474 C CA . ALA B 1 152 ? 21.359 1.549 2.629 1 55.22 152 ALA B CA 1
ATOM 3475 C C . ALA B 1 152 ? 20.969 0.078 2.705 1 55.22 152 ALA B C 1
ATOM 3477 O O . ALA B 1 152 ? 19.781 -0.247 2.82 1 55.22 152 ALA B O 1
ATOM 3478 N N . SER B 1 153 ? 21.969 -0.772 2.453 1 56.28 153 SER B N 1
ATOM 3479 C CA . SER B 1 153 ? 21.781 -2.219 2.41 1 56.28 153 SER B CA 1
ATOM 3480 C C . SER B 1 153 ? 21.312 -2.754 3.756 1 56.28 153 SER B C 1
ATOM 3482 O O . SER B 1 153 ? 21.609 -2.176 4.801 1 56.28 153 SER B O 1
ATOM 3484 N N . LEU B 1 154 ? 20.375 -3.725 3.729 1 57.91 154 LEU B N 1
ATOM 3485 C CA . LEU B 1 154 ? 19.891 -4.434 4.906 1 57.91 154 LEU B CA 1
ATOM 3486 C C . LEU B 1 154 ? 20.984 -5.289 5.52 1 57.91 154 LEU B C 1
ATOM 3488 O O . LEU B 1 154 ? 21.703 -5.992 4.805 1 57.91 154 LEU B O 1
ATOM 3492 N N . THR B 1 155 ? 21.391 -5.035 6.781 1 55.88 155 THR B N 1
ATOM 3493 C CA . THR B 1 155 ? 22.531 -5.68 7.441 1 55.88 155 THR B CA 1
ATOM 3494 C C . THR B 1 155 ? 22.078 -6.941 8.172 1 55.88 155 THR B C 1
ATOM 3496 O O . THR B 1 155 ? 22.828 -7.52 8.945 1 55.88 155 THR B O 1
ATOM 3499 N N . ASP B 1 156 ? 20.969 -7.391 7.922 1 60.59 156 ASP B N 1
ATOM 3500 C CA . ASP B 1 156 ? 20.594 -8.602 8.648 1 60.59 156 ASP B CA 1
ATOM 3501 C C . ASP B 1 156 ? 21.234 -9.836 8.023 1 60.59 156 ASP B C 1
ATOM 3503 O O . ASP B 1 156 ? 21.031 -10.117 6.836 1 60.59 156 ASP B O 1
ATOM 3507 N N . SER B 1 157 ? 22.156 -10.539 8.68 1 58.97 157 SER B N 1
ATOM 3508 C CA . SER B 1 157 ? 22.922 -11.695 8.203 1 58.97 157 SER B CA 1
ATOM 3509 C C . SER B 1 157 ? 21.984 -12.797 7.719 1 58.97 157 SER B C 1
ATOM 3511 O O . SER B 1 157 ? 22.406 -13.68 6.965 1 58.97 157 SER B O 1
ATOM 3513 N N . ARG B 1 158 ? 20.875 -12.828 8.18 1 69.56 158 ARG B N 1
ATOM 3514 C CA . ARG B 1 158 ? 19.938 -13.883 7.805 1 69.56 158 ARG B CA 1
ATOM 3515 C C . ARG B 1 158 ? 19.328 -13.609 6.43 1 69.56 158 ARG B C 1
ATOM 3517 O O . ARG B 1 158 ? 18.594 -14.445 5.895 1 69.56 158 ARG B O 1
ATOM 3524 N N . LEU B 1 159 ? 19.734 -12.461 5.902 1 75.56 159 LEU B N 1
ATOM 3525 C CA . LEU B 1 159 ? 19.141 -12.039 4.633 1 75.56 159 LEU B CA 1
ATOM 3526 C C . LEU B 1 159 ? 20.234 -11.781 3.594 1 75.56 159 LEU B C 1
ATOM 3528 O O . LEU B 1 159 ? 21.359 -11.414 3.941 1 75.56 159 LEU B O 1
ATOM 3532 N N . VAL B 1 160 ? 19.953 -12.203 2.416 1 82.25 160 VAL B N 1
ATOM 3533 C CA . VAL B 1 160 ? 20.781 -11.867 1.262 1 82.25 160 VAL B CA 1
ATOM 3534 C C . VAL B 1 160 ? 20.062 -10.836 0.393 1 82.25 160 VAL B C 1
ATOM 3536 O O . VAL B 1 160 ? 18.875 -10.961 0.124 1 82.25 160 VAL B O 1
ATOM 3539 N N . ALA B 1 161 ? 20.812 -9.836 0.078 1 87.81 161 ALA B N 1
ATOM 3540 C CA . ALA B 1 161 ? 20.25 -8.773 -0.745 1 87.81 161 ALA B CA 1
ATOM 3541 C C . ALA B 1 161 ? 20.969 -8.68 -2.088 1 87.81 161 ALA B C 1
ATOM 3543 O O . ALA B 1 161 ? 22.203 -8.742 -2.148 1 87.81 161 ALA B O 1
ATOM 3544 N N . ARG B 1 162 ? 20.188 -8.633 -3.156 1 88 162 ARG B N 1
ATOM 3545 C CA . ARG B 1 162 ? 20.703 -8.391 -4.5 1 88 162 ARG B CA 1
ATOM 3546 C C . ARG B 1 162 ? 20.219 -7.055 -5.047 1 88 162 ARG B C 1
ATOM 3548 O O . ARG B 1 162 ? 19.016 -6.801 -5.086 1 88 162 ARG B O 1
ATOM 3555 N N . GLU B 1 163 ? 21.156 -6.246 -5.426 1 89.25 163 GLU B N 1
ATOM 3556 C CA . GLU B 1 163 ? 20.781 -4.977 -6.039 1 89.25 163 GLU B CA 1
ATOM 3557 C C . GLU B 1 163 ? 20.266 -5.188 -7.461 1 89.25 163 GLU B C 1
ATOM 3559 O O . GLU B 1 163 ? 20.859 -5.922 -8.242 1 89.25 163 GLU B O 1
ATOM 3564 N N . LEU B 1 164 ? 19.172 -4.562 -7.73 1 91.5 164 LEU B N 1
ATOM 3565 C CA . LEU B 1 164 ? 18.562 -4.766 -9.039 1 91.5 164 LEU B CA 1
ATOM 3566 C C . LEU B 1 164 ? 18.734 -3.533 -9.922 1 91.5 164 LEU B C 1
ATOM 3568 O O . LEU B 1 164 ? 19.016 -3.656 -11.117 1 91.5 164 LEU B O 1
ATOM 3572 N N . ALA B 1 165 ? 18.578 -2.33 -9.336 1 90.5 165 ALA B N 1
ATOM 3573 C CA . ALA B 1 165 ? 18.641 -1.122 -10.156 1 90.5 165 ALA B CA 1
ATOM 3574 C C . ALA B 1 165 ? 18.688 0.129 -9.281 1 90.5 165 ALA B C 1
ATOM 3576 O O . ALA B 1 165 ? 18.078 0.162 -8.203 1 90.5 165 ALA B O 1
ATOM 3577 N N . PRO B 1 166 ? 19.375 1.161 -9.766 1 89.88 166 PRO B N 1
ATOM 3578 C CA . PRO B 1 166 ? 19.266 2.467 -9.117 1 89.88 166 PRO B CA 1
ATOM 3579 C C . PRO B 1 166 ? 17.938 3.172 -9.445 1 89.88 166 PRO B C 1
ATOM 3581 O O . PRO B 1 166 ? 17.375 2.961 -10.516 1 89.88 166 PRO B O 1
ATOM 3584 N N . VAL B 1 167 ? 17.5 3.912 -8.516 1 92.25 167 VAL B N 1
ATOM 3585 C CA . VAL B 1 167 ? 16.266 4.664 -8.68 1 92.25 167 VAL B CA 1
ATOM 3586 C C . VAL B 1 167 ? 16.516 6.148 -8.453 1 92.25 167 VAL B C 1
ATOM 3588 O O . VAL B 1 167 ? 16.516 6.617 -7.309 1 92.25 167 VAL B O 1
ATOM 3591 N N . PRO B 1 168 ? 16.656 6.914 -9.562 1 93.12 168 PRO B N 1
ATOM 3592 C CA . PRO B 1 168 ? 16.844 8.359 -9.383 1 93.12 168 PRO B CA 1
ATOM 3593 C C . PRO B 1 168 ? 15.648 9.023 -8.688 1 93.12 168 PRO B C 1
ATOM 3595 O O . PRO B 1 168 ? 14.5 8.656 -8.938 1 93.12 168 PRO B O 1
ATOM 3598 N N . LEU B 1 169 ? 16.016 9.945 -7.793 1 95.88 169 LEU B N 1
ATOM 3599 C CA . LEU B 1 169 ? 15 10.75 -7.109 1 95.88 169 LEU B CA 1
ATOM 3600 C C . LEU B 1 169 ? 14.961 12.164 -7.668 1 95.88 169 LEU B C 1
ATOM 3602 O O . LEU B 1 169 ? 16.016 12.742 -7.969 1 95.88 169 LEU B O 1
ATOM 3606 N N . ILE B 1 170 ? 13.773 12.68 -7.77 1 96.75 170 ILE B N 1
ATOM 3607 C CA . ILE B 1 170 ? 13.617 14.023 -8.297 1 96.75 170 ILE B CA 1
ATOM 3608 C C . ILE B 1 170 ? 12.648 14.82 -7.422 1 96.75 170 ILE B C 1
ATOM 3610 O O . ILE B 1 170 ? 11.766 14.242 -6.789 1 96.75 170 ILE B O 1
ATOM 3614 N N . LEU B 1 171 ? 12.844 16.094 -7.434 1 97.62 171 LEU B N 1
ATOM 3615 C CA . LEU B 1 171 ? 11.898 17 -6.789 1 97.62 171 LEU B CA 1
ATOM 3616 C C . LEU B 1 171 ? 10.75 17.344 -7.73 1 97.62 171 LEU B C 1
ATOM 3618 O O . LEU B 1 171 ? 10.984 17.766 -8.867 1 97.62 171 LEU B O 1
ATOM 3622 N N . VAL B 1 172 ? 9.508 17.203 -7.211 1 98 172 VAL B N 1
ATOM 3623 C CA . VAL B 1 172 ? 8.367 17.484 -8.07 1 98 172 VAL B CA 1
ATOM 3624 C C . VAL B 1 172 ? 7.34 18.312 -7.312 1 98 172 VAL B C 1
ATOM 3626 O O . VAL B 1 172 ? 7.27 18.266 -6.082 1 98 172 VAL B O 1
ATOM 3629 N N . ALA B 1 173 ? 6.582 19.078 -8.016 1 97.75 173 ALA B N 1
ATOM 3630 C CA . ALA B 1 173 ? 5.469 19.875 -7.516 1 97.75 173 ALA B CA 1
ATOM 3631 C C . ALA B 1 173 ? 4.449 20.141 -8.617 1 97.75 173 ALA B C 1
ATOM 3633 O O . ALA B 1 173 ? 4.676 19.797 -9.781 1 97.75 173 ALA B O 1
ATOM 3634 N N . ALA B 1 174 ? 3.295 20.672 -8.211 1 97.19 174 ALA B N 1
ATOM 3635 C CA . ALA B 1 174 ? 2.326 21.109 -9.203 1 97.19 174 ALA B CA 1
ATOM 3636 C C . ALA B 1 174 ? 2.916 22.203 -10.094 1 97.19 174 ALA B C 1
ATOM 3638 O O . ALA B 1 174 ? 3.74 23 -9.641 1 97.19 174 ALA B O 1
ATOM 3639 N N . PRO B 1 175 ? 2.523 22.266 -11.328 1 95.56 175 PRO B N 1
ATOM 3640 C CA . PRO B 1 175 ? 3.072 23.234 -12.281 1 95.56 175 PRO B CA 1
ATOM 3641 C C . PRO B 1 175 ? 2.965 24.672 -11.781 1 95.56 175 PRO B C 1
ATOM 3643 O O . PRO B 1 175 ? 3.881 25.484 -11.992 1 95.56 175 PRO B O 1
ATOM 3646 N N . GLU B 1 176 ? 1.912 25 -11.125 1 91.88 176 GLU B N 1
ATOM 3647 C CA . GLU B 1 176 ? 1.722 26.359 -10.625 1 91.88 176 GLU B CA 1
ATOM 3648 C C . GLU B 1 176 ? 2.801 26.719 -9.609 1 91.88 176 GLU B C 1
ATOM 3650 O O . GLU B 1 176 ? 3.262 27.859 -9.578 1 91.88 176 GLU B O 1
ATOM 3655 N N . MET B 1 177 ? 3.166 25.797 -8.867 1 90.75 177 MET B N 1
ATOM 3656 C CA . MET B 1 177 ? 4.211 26.031 -7.867 1 90.75 177 MET B CA 1
ATOM 3657 C C . MET B 1 177 ? 5.582 26.109 -8.523 1 90.75 177 MET B C 1
ATOM 3659 O O . MET B 1 177 ? 6.484 26.766 -8.016 1 90.75 177 MET B O 1
ATOM 3663 N N . ALA B 1 178 ? 5.75 25.5 -9.609 1 88.06 178 ALA B N 1
ATOM 3664 C CA . ALA B 1 178 ? 7.023 25.422 -10.32 1 88.06 178 ALA B CA 1
ATOM 3665 C C . ALA B 1 178 ? 7.305 26.734 -11.062 1 88.06 178 ALA B C 1
ATOM 3667 O O . ALA B 1 178 ? 8.453 27.031 -11.391 1 88.06 178 ALA B O 1
ATOM 3668 N N . ARG B 1 179 ? 6.277 27.453 -11.367 1 83.94 179 ARG B N 1
ATOM 3669 C CA . ARG B 1 179 ? 6.441 28.719 -12.078 1 83.94 179 ARG B CA 1
ATOM 3670 C C . ARG B 1 179 ? 7.312 29.688 -11.289 1 83.94 179 ARG B C 1
ATOM 3672 O O . ARG B 1 179 ? 8.094 30.438 -11.867 1 83.94 179 ARG B O 1
ATOM 3679 N N . ALA B 1 180 ? 7.176 29.734 -10.008 1 79.81 180 ALA B N 1
ATOM 3680 C CA . ALA B 1 180 ? 8.039 30.531 -9.148 1 79.81 180 ALA B CA 1
ATOM 3681 C C . ALA B 1 180 ? 9.133 29.672 -8.516 1 79.81 180 ALA B C 1
ATOM 3683 O O . ALA B 1 180 ? 9.469 29.859 -7.344 1 79.81 180 ALA B O 1
ATOM 3684 N N . ALA B 1 181 ? 9.742 28.891 -9.266 1 75.44 181 ALA B N 1
ATOM 3685 C CA . ALA B 1 181 ? 10.57 27.766 -8.797 1 75.44 181 ALA B CA 1
ATOM 3686 C C . ALA B 1 181 ? 11.859 28.266 -8.156 1 75.44 181 ALA B C 1
ATOM 3688 O O . ALA B 1 181 ? 12.438 29.266 -8.602 1 75.44 181 ALA B O 1
ATOM 3689 N N . PRO B 1 182 ? 12.227 27.594 -7.176 1 87.44 182 PRO B N 1
ATOM 3690 C CA . PRO B 1 182 ? 13.523 27.875 -6.543 1 87.44 182 PRO B CA 1
ATOM 3691 C C . PRO B 1 182 ? 14.703 27.609 -7.469 1 87.44 182 PRO B C 1
ATOM 3693 O O . PRO B 1 182 ? 14.617 26.75 -8.352 1 87.44 182 PRO B O 1
ATOM 3696 N N . ARG B 1 183 ? 15.758 28.438 -7.301 1 88.5 183 ARG B N 1
ATOM 3697 C CA . ARG B 1 183 ? 16.969 28.25 -8.102 1 88.5 183 ARG B CA 1
ATOM 3698 C C . ARG B 1 183 ? 18.047 27.516 -7.305 1 88.5 183 ARG B C 1
ATOM 3700 O O . ARG B 1 183 ? 19.031 27.047 -7.875 1 88.5 183 ARG B O 1
ATOM 3707 N N . HIS B 1 184 ? 17.75 27.469 -6.035 1 93.81 184 HIS B N 1
ATOM 3708 C CA . HIS B 1 184 ? 18.688 26.812 -5.121 1 93.81 184 HIS B CA 1
ATOM 3709 C C . HIS B 1 184 ? 17.938 26.031 -4.047 1 93.81 184 HIS B C 1
ATOM 3711 O O . HIS B 1 184 ? 16.875 26.453 -3.59 1 93.81 184 HIS B O 1
ATOM 3717 N N . PRO B 1 185 ? 18.547 24.891 -3.566 1 95.06 185 PRO B N 1
ATOM 3718 C CA . PRO B 1 185 ? 17.875 24.062 -2.564 1 95.06 185 PRO B CA 1
ATOM 3719 C C . PRO B 1 185 ? 17.531 24.828 -1.294 1 95.06 185 PRO B C 1
ATOM 3721 O O . PRO B 1 185 ? 16.531 24.531 -0.635 1 95.06 185 PRO B O 1
ATOM 3724 N N . ARG B 1 186 ? 18.266 25.781 -0.959 1 92.19 186 ARG B N 1
ATOM 3725 C CA . ARG B 1 186 ? 18.031 26.562 0.251 1 92.19 186 ARG B CA 1
ATOM 3726 C C . ARG B 1 186 ? 16.672 27.25 0.196 1 92.19 186 ARG B C 1
ATOM 3728 O O . ARG B 1 186 ? 16.062 27.531 1.234 1 92.19 186 ARG B O 1
ATOM 3735 N N . GLU B 1 187 ? 16.203 27.531 -0.988 1 93.56 187 GLU B N 1
ATOM 3736 C CA . GLU B 1 187 ? 14.945 28.25 -1.179 1 93.56 187 GLU B CA 1
ATOM 3737 C C . GLU B 1 187 ? 13.75 27.312 -0.982 1 93.56 187 GLU B C 1
ATOM 3739 O O . GLU B 1 187 ? 12.602 27.766 -0.903 1 93.56 187 GLU B O 1
ATOM 3744 N N . LEU B 1 188 ? 13.984 25.984 -0.855 1 94.31 188 LEU B N 1
ATOM 3745 C CA . LEU B 1 188 ? 12.914 25.016 -0.654 1 94.31 188 LEU B CA 1
ATOM 3746 C C . LEU B 1 188 ? 12.242 25.219 0.702 1 94.31 188 LEU B C 1
ATOM 3748 O O . LEU B 1 188 ? 11.07 24.891 0.873 1 94.31 188 LEU B O 1
ATOM 3752 N N . SER B 1 189 ? 13 25.75 1.591 1 89.12 189 SER B N 1
ATOM 3753 C CA . SER B 1 189 ? 12.492 25.922 2.951 1 89.12 189 SER B CA 1
ATOM 3754 C C . SER B 1 189 ? 11.312 26.875 2.988 1 89.12 189 SER B C 1
ATOM 3756 O O . SER B 1 189 ? 10.539 26.891 3.949 1 89.12 189 SER B O 1
ATOM 3758 N N . ALA B 1 190 ? 11.164 27.688 1.95 1 90.19 190 ALA B N 1
ATOM 3759 C CA . ALA B 1 190 ? 10.078 28.672 1.881 1 90.19 190 ALA B CA 1
ATOM 3760 C C . ALA B 1 190 ? 8.812 28.047 1.312 1 90.19 190 ALA B C 1
ATOM 3762 O O . ALA B 1 190 ? 7.754 28.672 1.292 1 90.19 190 ALA B O 1
ATOM 3763 N N . LEU B 1 191 ? 8.922 26.797 0.865 1 93.75 191 LEU B N 1
ATOM 3764 C CA . LEU B 1 191 ? 7.801 26.094 0.25 1 93.75 191 LEU B CA 1
ATOM 3765 C C . LEU B 1 191 ? 7.281 25 1.166 1 93.75 191 LEU B C 1
ATOM 3767 O O . LEU B 1 191 ? 8.023 24.484 2.008 1 93.75 191 LEU B O 1
ATOM 3771 N N . PRO B 1 192 ? 5.953 24.703 1.058 1 95.94 192 PRO B N 1
ATOM 3772 C CA . PRO B 1 192 ? 5.512 23.484 1.739 1 95.94 192 PRO B CA 1
ATOM 3773 C C . PRO B 1 192 ? 6.168 22.219 1.182 1 95.94 192 PRO B C 1
ATOM 3775 O O . PRO B 1 192 ? 6.234 22.031 -0.037 1 95.94 192 PRO B O 1
ATOM 3778 N N . LEU B 1 193 ? 6.695 21.438 2.096 1 97.44 193 LEU B N 1
ATOM 3779 C CA . LEU B 1 193 ? 7.383 20.219 1.684 1 97.44 193 LEU B CA 1
ATOM 3780 C C . LEU B 1 193 ? 6.668 18.984 2.213 1 97.44 193 LEU B C 1
ATOM 3782 O O . LEU B 1 193 ? 6.125 19 3.322 1 97.44 193 LEU B O 1
ATOM 3786 N N . LEU B 1 194 ? 6.621 17.969 1.374 1 98.12 194 LEU B N 1
ATOM 3787 C CA . LEU B 1 194 ? 6.008 16.688 1.712 1 98.12 194 LEU B CA 1
ATOM 3788 C C . LEU B 1 194 ? 7.074 15.641 2.008 1 98.12 194 LEU B C 1
ATOM 3790 O O . LEU B 1 194 ? 8.125 15.609 1.36 1 98.12 194 LEU B O 1
ATOM 3794 N N . ALA B 1 195 ? 6.766 14.734 2.971 1 96.62 195 ALA B N 1
ATOM 3795 C CA . ALA B 1 195 ? 7.812 13.797 3.363 1 96.62 195 ALA B CA 1
ATOM 3796 C C . ALA B 1 195 ? 7.297 12.359 3.334 1 96.62 195 ALA B C 1
ATOM 3798 O O . ALA B 1 195 ? 6.152 12.102 3.713 1 96.62 195 ALA B O 1
ATOM 3799 N N . HIS B 1 196 ? 8.148 11.5 2.887 1 94.75 196 HIS B N 1
ATOM 3800 C CA . HIS B 1 196 ? 7.945 10.07 3.057 1 94.75 196 HIS B CA 1
ATOM 3801 C C . HIS B 1 196 ? 8.336 9.617 4.461 1 94.75 196 HIS B C 1
ATOM 3803 O O . HIS B 1 196 ? 9.523 9.414 4.742 1 94.75 196 HIS B O 1
ATOM 3809 N N . ALA B 1 197 ? 7.352 9.43 5.289 1 90.62 197 ALA B N 1
ATOM 3810 C CA . ALA B 1 197 ? 7.605 9.094 6.688 1 90.62 197 ALA B CA 1
ATOM 3811 C C . ALA B 1 197 ? 6.359 8.508 7.344 1 90.62 197 ALA B C 1
ATOM 3813 O O . ALA B 1 197 ? 5.25 8.656 6.828 1 90.62 197 ALA B O 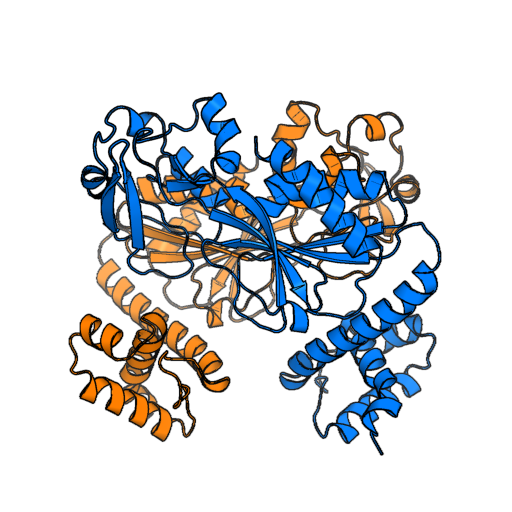1
ATOM 3814 N N . THR B 1 198 ? 6.59 7.797 8.477 1 85.31 198 THR B N 1
ATOM 3815 C CA . THR B 1 198 ? 5.488 7.234 9.25 1 85.31 198 THR B CA 1
ATOM 3816 C C . THR B 1 198 ? 5.363 7.941 10.602 1 85.31 198 THR B C 1
ATOM 3818 O O . THR B 1 198 ? 4.473 7.629 11.391 1 85.31 198 THR B O 1
ATOM 3821 N N . GLN B 1 199 ? 6.258 8.789 10.805 1 80.56 199 GLN B N 1
ATOM 3822 C CA . GLN B 1 199 ? 6.258 9.562 12.047 1 80.56 199 GLN B CA 1
ATOM 3823 C C . GLN B 1 199 ? 6.477 11.047 11.773 1 80.56 199 GLN B C 1
ATOM 3825 O O . GLN B 1 199 ? 7.223 11.414 10.859 1 80.56 199 GLN B O 1
ATOM 3830 N N . ASP B 1 200 ? 5.809 11.742 12.586 1 83.62 200 ASP B N 1
ATOM 3831 C CA . ASP B 1 200 ? 5.945 13.188 12.453 1 83.62 200 ASP B CA 1
ATOM 3832 C C . ASP B 1 200 ? 7.242 13.68 13.094 1 83.62 200 ASP B C 1
ATOM 3834 O O . ASP B 1 200 ? 7.262 14.016 14.281 1 83.62 200 ASP B O 1
ATOM 3838 N N . SER B 1 201 ? 8.281 13.727 12.414 1 82 201 SER B N 1
ATOM 3839 C CA . SER B 1 201 ? 9.594 14.195 12.852 1 82 201 SER B CA 1
ATOM 3840 C C . SER B 1 201 ? 10.258 15.047 11.773 1 82 201 SER B C 1
ATOM 3842 O O . SER B 1 201 ? 9.875 14.992 10.602 1 82 201 SER B O 1
ATOM 3844 N N . PRO B 1 202 ? 11.148 15.914 12.211 1 86.88 202 PRO B N 1
ATOM 3845 C CA . PRO B 1 202 ? 11.891 16.656 11.195 1 86.88 202 PRO B CA 1
ATOM 3846 C C . PRO B 1 202 ? 12.555 15.758 10.156 1 86.88 202 PRO B C 1
ATOM 3848 O O . PRO B 1 202 ? 13.039 14.672 10.492 1 86.88 202 PRO B O 1
ATOM 3851 N N . GLN B 1 203 ? 12.5 16.281 8.977 1 91.94 203 GLN B N 1
ATOM 3852 C CA . GLN B 1 203 ? 13.07 15.547 7.855 1 91.94 203 GLN B CA 1
ATOM 3853 C C . GLN B 1 203 ? 14.25 16.312 7.246 1 91.94 203 GLN B C 1
ATOM 3855 O O . GLN B 1 203 ? 14.391 17.516 7.457 1 91.94 203 GLN B O 1
ATOM 3860 N N . SER B 1 204 ? 15.086 15.539 6.547 1 93.69 204 SER B N 1
ATOM 3861 C CA . SER B 1 204 ? 16.219 16.156 5.879 1 93.69 204 SER B CA 1
ATOM 3862 C C . SER B 1 204 ? 16.375 15.648 4.449 1 93.69 204 SER B C 1
ATOM 3864 O O . SER B 1 204 ? 16.156 14.461 4.188 1 93.69 204 SER B O 1
ATOM 3866 N N . TRP B 1 205 ? 16.703 16.531 3.568 1 95.56 205 TRP B N 1
ATOM 3867 C CA . TRP B 1 205 ? 17.094 16.203 2.205 1 95.56 205 TRP B CA 1
ATOM 3868 C C . TRP B 1 205 ? 18.531 16.641 1.929 1 95.56 205 TRP B C 1
ATOM 3870 O O . TRP B 1 205 ? 18.969 17.672 2.443 1 95.56 205 TRP B O 1
ATOM 3880 N N . HIS B 1 206 ? 19.219 15.828 1.15 1 95.31 206 HIS B N 1
ATOM 3881 C CA . HIS B 1 206 ? 20.594 16.125 0.768 1 95.31 206 HIS B CA 1
ATOM 3882 C C . HIS B 1 206 ? 20.75 16.141 -0.749 1 95.31 206 HIS B C 1
ATOM 3884 O O . HIS B 1 206 ? 20.312 15.227 -1.439 1 95.31 206 HIS B O 1
ATOM 3890 N N . PHE B 1 207 ? 21.375 17.203 -1.191 1 96.38 207 PHE B N 1
ATOM 3891 C CA . PHE B 1 207 ? 21.547 17.391 -2.629 1 96.38 207 PHE B CA 1
ATOM 3892 C C . PHE B 1 207 ? 23 17.656 -2.977 1 96.38 207 PHE B C 1
ATOM 3894 O O . PHE B 1 207 ? 23.766 18.156 -2.148 1 96.38 207 PHE B O 1
ATOM 3901 N N . THR B 1 208 ? 23.312 17.25 -4.188 1 95.94 208 THR B N 1
ATOM 3902 C CA . THR B 1 208 ? 24.609 17.562 -4.781 1 95.94 208 THR B CA 1
ATOM 3903 C C . THR B 1 208 ? 24.438 18.344 -6.086 1 95.94 208 THR B C 1
ATOM 3905 O O . THR B 1 208 ? 23.688 17.906 -6.965 1 95.94 208 THR B O 1
ATOM 3908 N N . GLY B 1 209 ? 25.172 19.469 -6.16 1 94.19 209 GLY B N 1
ATOM 3909 C CA . GLY B 1 209 ? 25.109 20.281 -7.363 1 94.19 209 GLY B CA 1
ATOM 3910 C C . GLY B 1 209 ? 26.016 19.766 -8.469 1 94.19 209 GLY B C 1
ATOM 3911 O O . GLY B 1 209 ? 26.75 18.797 -8.281 1 94.19 209 GLY B O 1
ATOM 3912 N N . THR B 1 210 ? 25.859 20.438 -9.641 1 90.44 210 THR B N 1
ATOM 3913 C CA . THR B 1 210 ? 26.609 20.031 -10.82 1 90.44 210 THR B CA 1
ATOM 3914 C C . THR B 1 210 ? 28.109 20.156 -10.586 1 90.44 210 THR B C 1
ATOM 3916 O O . THR B 1 210 ? 28.891 19.406 -11.164 1 90.44 210 THR B O 1
ATOM 3919 N N . ALA B 1 211 ? 28.438 21.078 -9.828 1 91.25 211 ALA B N 1
ATOM 3920 C CA . ALA B 1 211 ? 29.859 21.312 -9.57 1 91.25 211 ALA B CA 1
ATOM 3921 C C . ALA B 1 211 ? 30.328 20.516 -8.352 1 91.25 211 ALA B C 1
ATOM 3923 O O . ALA B 1 211 ? 31.453 20.688 -7.898 1 91.25 211 ALA B O 1
ATOM 3924 N N . GLY B 1 212 ? 29.5 19.75 -7.738 1 90.5 212 GLY B N 1
ATOM 3925 C CA . GLY B 1 212 ? 29.859 18.922 -6.605 1 90.5 212 GLY B CA 1
ATOM 3926 C C . GLY B 1 212 ? 29.516 19.547 -5.266 1 90.5 212 GLY B C 1
ATOM 3927 O O . GLY B 1 212 ? 29.812 18.969 -4.215 1 90.5 212 GLY B O 1
ATOM 3928 N N . GLU B 1 213 ? 28.938 20.703 -5.258 1 92.12 213 GLU B N 1
ATOM 3929 C CA . GLU B 1 213 ? 28.562 21.359 -4.012 1 92.12 213 GLU B CA 1
ATOM 3930 C C . GLU B 1 213 ? 27.422 20.609 -3.312 1 92.12 213 GLU B C 1
ATOM 3932 O O . GLU B 1 213 ? 26.531 20.078 -3.969 1 92.12 213 GLU B O 1
ATOM 3937 N N . ALA B 1 214 ? 27.578 20.547 -1.987 1 94.31 214 ALA B N 1
ATOM 3938 C CA . ALA B 1 214 ? 26.594 19.844 -1.181 1 94.31 214 ALA B CA 1
ATOM 3939 C C . ALA B 1 214 ? 25.672 20.812 -0.456 1 94.31 214 ALA B C 1
ATOM 3941 O O . ALA B 1 214 ? 26.125 21.844 0.048 1 94.31 214 ALA B O 1
ATOM 3942 N N . GLU B 1 215 ? 24.375 20.5 -0.522 1 94.94 215 GLU B N 1
ATOM 3943 C CA . GLU B 1 215 ? 23.375 21.281 0.201 1 94.94 215 GLU B CA 1
ATOM 3944 C C . GLU B 1 215 ? 22.391 20.359 0.935 1 94.94 215 GLU B C 1
ATOM 3946 O O . GLU B 1 215 ? 21.969 19.328 0.403 1 94.94 215 GLU B O 1
ATOM 3951 N N . SER B 1 216 ? 22.141 20.766 2.164 1 95.44 216 SER B N 1
ATOM 3952 C CA . SER B 1 216 ? 21.172 20.016 2.955 1 95.44 216 SER B CA 1
ATOM 3953 C C . SER B 1 216 ? 20.078 20.938 3.486 1 95.44 216 SER B C 1
ATOM 3955 O O . SER B 1 216 ? 20.344 22.078 3.875 1 95.44 216 SER B O 1
ATOM 3957 N N . ILE B 1 217 ? 18.906 20.391 3.5 1 93.38 217 ILE B N 1
ATOM 3958 C CA . ILE B 1 217 ? 17.812 21.156 4.082 1 93.38 217 ILE B CA 1
ATOM 3959 C C . ILE B 1 217 ? 17.094 20.312 5.137 1 93.38 217 ILE B C 1
ATOM 3961 O O . ILE B 1 217 ? 16.938 19.094 4.965 1 93.38 217 ILE B O 1
ATOM 3965 N N . GLU B 1 218 ? 16.797 20.922 6.234 1 93.88 218 GLU B N 1
ATOM 3966 C CA . GLU B 1 218 ? 15.945 20.359 7.273 1 93.88 218 GLU B CA 1
ATOM 3967 C C . GLU B 1 218 ? 14.586 21.062 7.32 1 93.88 218 GLU B C 1
ATOM 3969 O O . GLU B 1 218 ? 14.508 22.281 7.191 1 93.88 218 GLU B O 1
ATOM 3974 N N . PHE B 1 219 ? 13.57 20.25 7.449 1 92.81 219 PHE B N 1
ATOM 3975 C CA . PHE B 1 219 ? 12.25 20.859 7.402 1 92.81 219 PHE B CA 1
ATOM 3976 C C . PHE B 1 219 ? 11.234 20.031 8.172 1 92.81 219 PHE B C 1
ATOM 3978 O O . PHE B 1 219 ? 11.469 18.844 8.43 1 92.81 219 PHE B O 1
ATOM 3985 N N . ARG B 1 220 ? 10.203 20.703 8.562 1 91 220 ARG B N 1
ATOM 3986 C CA . ARG B 1 220 ? 9 20.031 9.039 1 91 220 ARG B CA 1
ATOM 3987 C C . ARG B 1 220 ? 7.988 19.844 7.914 1 91 220 ARG B C 1
ATOM 3989 O O . ARG B 1 220 ? 7.562 20.812 7.293 1 91 220 ARG B O 1
ATOM 3996 N N . PRO B 1 221 ? 7.609 18.625 7.668 1 95.56 221 PRO B N 1
ATOM 3997 C CA . PRO B 1 221 ? 6.746 18.391 6.508 1 95.56 221 PRO B CA 1
ATOM 3998 C C . PRO B 1 221 ? 5.344 18.969 6.688 1 95.56 221 PRO B C 1
ATOM 4000 O O . PRO B 1 221 ? 4.789 18.922 7.789 1 95.56 221 PRO B O 1
ATOM 4003 N N . ARG B 1 222 ? 4.82 19.562 5.598 1 95.94 222 ARG B N 1
ATOM 4004 C CA . ARG B 1 222 ? 3.426 19.984 5.535 1 95.94 222 ARG B CA 1
ATOM 4005 C C . ARG B 1 222 ? 2.486 18.797 5.711 1 95.94 222 ARG B C 1
ATOM 4007 O O . ARG B 1 222 ? 1.501 18.875 6.445 1 95.94 222 ARG B O 1
ATOM 4014 N N . CYS B 1 223 ? 2.771 17.734 5.059 1 96.88 223 CYS B N 1
ATOM 4015 C CA . CYS B 1 223 ? 2.109 16.438 5.168 1 96.88 223 CYS B CA 1
ATOM 4016 C C . CYS B 1 223 ? 3.09 15.305 4.914 1 96.88 223 CYS B C 1
ATOM 4018 O O . CYS B 1 223 ? 4.18 15.523 4.379 1 96.88 223 CYS B O 1
ATOM 4020 N N . LEU B 1 224 ? 2.707 14.18 5.414 1 96.06 224 LEU B N 1
ATOM 4021 C CA . LEU B 1 224 ? 3.572 13.008 5.297 1 96.06 224 LEU B CA 1
ATOM 4022 C C . LEU B 1 224 ? 2.764 11.766 4.926 1 96.06 224 LEU B C 1
ATOM 4024 O O . LEU B 1 224 ? 1.565 11.695 5.207 1 96.06 224 LEU B O 1
ATOM 4028 N N . SER B 1 225 ? 3.422 10.852 4.309 1 96.69 225 SER B N 1
ATOM 4029 C CA . SER B 1 225 ? 2.814 9.562 3.979 1 96.69 225 SER B CA 1
ATOM 4030 C C . SER B 1 225 ? 3.861 8.453 3.936 1 96.69 225 SER B C 1
ATOM 4032 O O . SER B 1 225 ? 5.02 8.695 3.59 1 96.69 225 SER B O 1
ATOM 4034 N N . SER B 1 226 ? 3.416 7.273 4.242 1 93.12 226 SER B N 1
ATOM 4035 C CA . SER B 1 226 ? 4.262 6.094 4.082 1 93.12 226 SER B CA 1
ATOM 4036 C C . SER B 1 226 ? 4.266 5.613 2.635 1 93.12 226 SER B C 1
ATOM 4038 O O . SER B 1 226 ? 5.039 4.723 2.273 1 93.12 226 SER B O 1
ATOM 4040 N N . ASN B 1 227 ? 3.451 6.184 1.846 1 94.5 227 ASN B N 1
ATOM 4041 C CA . ASN B 1 227 ? 3.262 5.766 0.461 1 94.5 227 ASN B CA 1
ATOM 4042 C C . ASN B 1 227 ? 3.713 6.848 -0.517 1 94.5 227 ASN B C 1
ATOM 4044 O O . ASN B 1 227 ? 3.121 7.926 -0.574 1 94.5 227 ASN B O 1
ATOM 4048 N N . LEU B 1 228 ? 4.66 6.504 -1.363 1 95.81 228 LEU B N 1
ATOM 4049 C CA . LEU B 1 228 ? 5.266 7.484 -2.26 1 95.81 228 LEU B CA 1
ATOM 4050 C C . LEU B 1 228 ? 4.281 7.91 -3.344 1 95.81 228 LEU B C 1
ATOM 4052 O O . LEU B 1 228 ? 4.305 9.055 -3.793 1 95.81 228 LEU B O 1
ATOM 4056 N N . ALA B 1 229 ? 3.451 7.012 -3.721 1 96.5 229 ALA B N 1
ATOM 4057 C CA . ALA B 1 229 ? 2.467 7.355 -4.742 1 96.5 229 ALA B CA 1
ATOM 4058 C C . ALA B 1 229 ? 1.414 8.312 -4.188 1 96.5 229 ALA B C 1
ATOM 4060 O O . ALA B 1 229 ? 0.915 9.18 -4.91 1 96.5 229 ALA B O 1
ATOM 4061 N N . ALA B 1 230 ? 1.071 8.117 -2.959 1 96.38 230 ALA B N 1
ATOM 4062 C CA . ALA B 1 230 ? 0.167 9.07 -2.326 1 96.38 230 ALA B CA 1
ATOM 4063 C C . ALA B 1 230 ? 0.79 10.461 -2.275 1 96.38 230 ALA B C 1
ATOM 4065 O O . ALA B 1 230 ? 0.108 11.461 -2.514 1 96.38 230 ALA B O 1
ATOM 4066 N N . LEU B 1 231 ? 2.035 10.523 -1.981 1 97.75 231 LEU B N 1
ATOM 4067 C CA . LEU B 1 231 ? 2.746 11.797 -1.968 1 97.75 231 LEU B CA 1
ATOM 4068 C C . LEU B 1 231 ? 2.732 12.445 -3.35 1 97.75 231 LEU B C 1
ATOM 4070 O O . LEU B 1 231 ? 2.613 13.664 -3.467 1 97.75 231 LEU B O 1
ATOM 4074 N N . ARG B 1 232 ? 2.904 11.594 -4.352 1 97.75 232 ARG B N 1
ATOM 4075 C CA . ARG B 1 232 ? 2.84 12.109 -5.715 1 97.75 232 ARG B CA 1
ATOM 4076 C C . ARG B 1 232 ? 1.507 12.805 -5.973 1 97.75 232 ARG B C 1
ATOM 4078 O O . ARG B 1 232 ? 1.473 13.906 -6.523 1 97.75 232 ARG B O 1
ATOM 4085 N N . GLU B 1 233 ? 0.442 12.188 -5.527 1 96.69 233 GLU B N 1
ATOM 4086 C CA . GLU B 1 233 ? -0.884 12.766 -5.738 1 96.69 233 GLU B CA 1
ATOM 4087 C C . GLU B 1 233 ? -1.057 14.055 -4.945 1 96.69 233 GLU B C 1
ATOM 4089 O O . GLU B 1 233 ? -1.685 15 -5.426 1 96.69 233 GLU B O 1
ATOM 4094 N N . MET B 1 234 ? -0.507 14.094 -3.762 1 97.62 234 MET B N 1
ATOM 4095 C CA . MET B 1 234 ? -0.564 15.305 -2.955 1 97.62 234 MET B CA 1
ATOM 4096 C C . MET B 1 234 ? 0.202 16.438 -3.625 1 97.62 234 MET B C 1
ATOM 4098 O O . MET B 1 234 ? -0.267 17.578 -3.65 1 97.62 234 MET B O 1
ATOM 4102 N N . ALA B 1 235 ? 1.361 16.109 -4.164 1 97.88 235 ALA B N 1
ATOM 4103 C CA . ALA B 1 235 ? 2.162 17.109 -4.871 1 97.88 235 ALA B CA 1
ATOM 4104 C C . ALA B 1 235 ? 1.432 17.625 -6.109 1 97.88 235 ALA B C 1
ATOM 4106 O O . ALA B 1 235 ? 1.385 18.828 -6.355 1 97.88 235 ALA B O 1
ATOM 4107 N N . ARG B 1 236 ? 0.892 16.719 -6.844 1 96.81 236 ARG B N 1
ATOM 4108 C CA . ARG B 1 236 ? 0.145 17.047 -8.055 1 96.81 236 ARG B CA 1
ATOM 4109 C C . ARG B 1 236 ? -1.012 18 -7.73 1 96.81 236 ARG B C 1
ATOM 4111 O O . ARG B 1 236 ? -1.324 18.891 -8.516 1 96.81 236 ARG B O 1
ATOM 4118 N N . ALA B 1 237 ? -1.562 17.812 -6.578 1 95.44 237 ALA B N 1
ATOM 4119 C CA . ALA B 1 237 ? -2.727 18.594 -6.164 1 95.44 237 ALA B CA 1
ATOM 4120 C C . ALA B 1 237 ? -2.307 19.953 -5.602 1 95.44 237 ALA B C 1
ATOM 4122 O O . ALA B 1 237 ? -3.152 20.75 -5.195 1 95.44 237 ALA B O 1
ATOM 4123 N N . GLY B 1 238 ? -1.058 20.141 -5.496 1 95.44 238 GLY B N 1
ATOM 4124 C CA . GLY B 1 238 ? -0.56 21.453 -5.137 1 95.44 238 GLY B CA 1
ATOM 4125 C C . GLY B 1 238 ? -0.294 21.609 -3.65 1 95.44 238 GLY B C 1
ATOM 4126 O O . GLY B 1 238 ? -0.172 22.719 -3.146 1 95.44 238 GLY B O 1
ATOM 4127 N N . LEU B 1 239 ? -0.197 20.5 -2.92 1 97.12 239 LEU B N 1
ATOM 4128 C CA . LEU B 1 239 ? -0.056 20.578 -1.469 1 97.12 239 LEU B CA 1
ATOM 4129 C C . LEU B 1 239 ? 1.376 20.922 -1.078 1 97.12 239 LEU B C 1
ATOM 4131 O O . LEU B 1 239 ? 1.619 21.438 0.017 1 97.12 239 LEU B O 1
ATOM 4135 N N . GLY B 1 240 ? 2.299 20.578 -1.981 1 97.12 240 GLY B N 1
ATOM 4136 C CA . GLY B 1 240 ? 3.693 20.859 -1.68 1 97.12 240 GLY B CA 1
ATOM 4137 C C . GLY B 1 240 ? 4.66 20.188 -2.633 1 97.12 240 GLY B C 1
ATOM 4138 O O . GLY B 1 240 ? 4.246 19.625 -3.652 1 97.12 240 GLY B O 1
ATOM 4139 N N . VAL B 1 241 ? 5.957 20.297 -2.268 1 97.62 241 VAL B N 1
ATOM 4140 C CA . VAL B 1 241 ? 7.047 19.703 -3.035 1 97.62 241 VAL B CA 1
ATOM 4141 C C . VAL B 1 241 ? 7.406 18.344 -2.445 1 97.62 241 VAL B C 1
ATOM 4143 O O . VAL B 1 241 ? 7.484 18.188 -1.225 1 97.62 241 VAL B O 1
ATOM 4146 N N . ALA B 1 242 ? 7.547 17.391 -3.311 1 98.12 242 ALA B N 1
ATOM 4147 C CA . ALA B 1 242 ? 7.922 16.047 -2.867 1 98.12 242 ALA B CA 1
ATOM 4148 C C . ALA B 1 242 ? 9.195 15.578 -3.562 1 98.12 242 ALA B C 1
ATOM 4150 O O . ALA B 1 242 ? 9.469 15.969 -4.699 1 98.12 242 ALA B O 1
ATOM 4151 N N . LEU B 1 243 ? 10.031 14.828 -2.887 1 97.62 243 LEU B N 1
ATOM 4152 C CA . LEU B 1 243 ? 11.164 14.102 -3.441 1 97.62 243 LEU B CA 1
ATOM 4153 C C . LEU B 1 243 ? 10.805 12.648 -3.719 1 97.62 243 LEU B C 1
ATOM 4155 O O . LEU B 1 243 ? 10.625 11.859 -2.787 1 97.62 243 LEU B O 1
ATOM 4159 N N . LEU B 1 244 ? 10.68 12.328 -5.016 1 97.25 244 LEU B N 1
ATOM 4160 C CA . LEU B 1 244 ? 10.094 11.047 -5.391 1 97.25 244 LEU B CA 1
ATOM 4161 C C . LEU B 1 244 ? 10.938 10.359 -6.461 1 97.25 244 LEU B C 1
ATOM 4163 O O . LEU B 1 244 ? 11.68 11.023 -7.195 1 97.25 244 LEU B O 1
ATOM 4167 N N . PRO B 1 245 ? 10.797 9 -6.562 1 95.75 245 PRO B N 1
ATOM 4168 C CA . PRO B 1 245 ? 11.422 8.297 -7.688 1 95.75 245 PRO B CA 1
ATOM 4169 C C . PRO B 1 245 ? 10.914 8.797 -9.039 1 95.75 245 PRO B C 1
ATOM 4171 O O . PRO B 1 245 ? 9.703 8.984 -9.219 1 95.75 245 PRO B O 1
ATOM 4174 N N . HIS B 1 246 ? 11.844 8.914 -9.961 1 95 246 HIS B N 1
ATOM 4175 C CA . HIS B 1 246 ? 11.508 9.398 -11.289 1 95 246 HIS B CA 1
ATOM 4176 C C . HIS B 1 246 ? 10.445 8.523 -11.945 1 95 246 HIS B C 1
ATOM 4178 O O . HIS B 1 246 ? 9.508 9.031 -12.562 1 95 246 HIS B O 1
ATOM 4184 N N . TYR B 1 247 ? 10.531 7.223 -11.781 1 92.19 247 TYR B N 1
ATOM 4185 C CA . TYR B 1 247 ? 9.641 6.297 -12.469 1 92.19 247 TYR B CA 1
ATOM 4186 C C . TYR B 1 247 ? 8.195 6.492 -12.016 1 92.19 247 TYR B C 1
ATOM 4188 O O . TYR B 1 247 ? 7.262 6.227 -12.773 1 92.19 247 TYR B O 1
ATOM 4196 N N . LEU B 1 248 ? 8.016 6.961 -10.812 1 94.69 248 LEU B N 1
ATOM 4197 C CA . LEU B 1 248 ? 6.676 7.172 -10.273 1 94.69 248 LEU B CA 1
ATOM 4198 C C . LEU B 1 248 ? 6.059 8.453 -10.828 1 94.69 248 LEU B C 1
ATOM 4200 O O . LEU B 1 248 ? 4.844 8.641 -10.758 1 94.69 248 LEU B O 1
ATOM 4204 N N . CYS B 1 249 ? 6.895 9.312 -11.344 1 96.69 249 CYS B N 1
ATOM 4205 C CA . CYS B 1 249 ? 6.449 10.648 -11.742 1 96.69 249 CYS B CA 1
ATOM 4206 C C . CYS B 1 249 ? 6.438 10.789 -13.266 1 96.69 249 CYS B C 1
ATOM 4208 O O . CYS B 1 249 ? 5.887 11.75 -13.797 1 96.69 249 CYS B O 1
ATOM 4210 N N . ALA B 1 250 ? 6.984 9.836 -14.031 1 94.25 250 ALA B N 1
ATOM 4211 C CA . ALA B 1 250 ? 7.238 9.953 -15.469 1 94.25 250 ALA B CA 1
ATOM 4212 C C . ALA B 1 250 ? 5.961 10.289 -16.219 1 94.25 250 ALA B C 1
ATOM 4214 O O . ALA B 1 250 ? 5.941 11.211 -17.047 1 94.25 250 ALA B O 1
ATOM 4215 N N . GLY B 1 251 ? 4.926 9.594 -15.922 1 92.19 251 GLY B N 1
ATOM 4216 C CA . GLY B 1 251 ? 3.666 9.844 -16.609 1 92.19 251 GLY B CA 1
ATOM 4217 C C . GLY B 1 251 ? 3.107 11.227 -16.344 1 92.19 251 GLY B C 1
ATOM 4218 O O . GLY B 1 251 ? 2.67 11.914 -17.281 1 92.19 251 GLY B O 1
ATOM 4219 N N . SER B 1 252 ? 3.098 11.602 -15.109 1 95.06 252 SER B N 1
ATOM 4220 C CA . SER B 1 252 ? 2.566 12.906 -14.727 1 95.06 252 SER B CA 1
ATOM 4221 C C . SER B 1 252 ? 3.424 14.039 -15.289 1 95.06 252 SER B C 1
ATOM 4223 O O . SER B 1 252 ? 2.91 15.109 -15.625 1 95.06 252 SER B O 1
ATOM 4225 N N . LEU B 1 253 ? 4.711 13.781 -15.367 1 96.38 253 LEU B N 1
ATOM 4226 C CA . LEU B 1 253 ? 5.609 14.766 -15.961 1 96.38 253 LEU B CA 1
ATOM 4227 C C . LEU B 1 253 ? 5.332 14.93 -17.453 1 96.38 253 LEU B C 1
ATOM 4229 O O . LEU B 1 253 ? 5.262 16.047 -17.953 1 96.38 253 LEU B O 1
ATOM 4233 N N . ALA B 1 254 ? 5.082 13.867 -18.125 1 94.75 254 ALA B N 1
ATOM 4234 C CA . ALA B 1 254 ? 4.828 13.867 -19.562 1 94.75 254 ALA B CA 1
ATOM 4235 C C . ALA B 1 254 ? 3.521 14.586 -19.891 1 94.75 254 ALA B C 1
ATOM 4237 O O . ALA B 1 254 ? 3.424 15.281 -20.906 1 94.75 254 ALA B O 1
ATOM 4238 N N . ARG B 1 255 ? 2.559 14.508 -18.984 1 94.38 255 ARG B N 1
ATOM 4239 C CA . ARG B 1 255 ? 1.249 15.109 -19.203 1 94.38 255 ARG B CA 1
ATOM 4240 C C . ARG B 1 255 ? 1.225 16.562 -18.734 1 94.38 255 ARG B C 1
ATOM 4242 O O . ARG B 1 255 ? 0.241 17.266 -18.938 1 94.38 255 ARG B O 1
ATOM 4249 N N . GLY B 1 256 ? 2.201 16.906 -17.984 1 95.12 256 GLY B N 1
ATOM 4250 C CA . GLY B 1 256 ? 2.287 18.266 -17.5 1 95.12 256 GLY B CA 1
ATOM 4251 C C . GLY B 1 256 ? 1.532 18.5 -16.203 1 95.12 256 GLY B C 1
ATOM 4252 O O . GLY B 1 256 ? 1.308 19.641 -15.805 1 95.12 256 GLY B O 1
ATOM 4253 N N . ASP B 1 257 ? 1.118 17.391 -15.578 1 94.94 257 ASP B N 1
ATOM 4254 C CA . ASP B 1 257 ? 0.405 17.484 -14.305 1 94.94 257 ASP B CA 1
ATOM 4255 C C . ASP B 1 257 ? 1.374 17.703 -13.148 1 94.94 257 ASP B C 1
ATOM 4257 O O . ASP B 1 257 ? 0.962 18.078 -12.047 1 94.94 257 ASP B O 1
ATOM 4261 N N . LEU B 1 258 ? 2.623 17.391 -13.383 1 96.88 258 LEU B N 1
ATOM 4262 C CA . LEU B 1 258 ? 3.725 17.578 -12.445 1 96.88 258 LEU B CA 1
ATOM 4263 C C . LEU B 1 258 ? 4.902 18.281 -13.117 1 96.88 258 LEU B C 1
ATOM 4265 O O . LEU B 1 258 ? 5.094 18.141 -14.328 1 96.88 258 LEU B O 1
ATOM 4269 N N . ALA B 1 259 ? 5.617 18.984 -12.352 1 97.56 259 ALA B N 1
ATOM 4270 C CA . ALA B 1 259 ? 6.828 19.625 -12.844 1 97.56 259 ALA B CA 1
ATOM 4271 C C . ALA B 1 259 ? 8.031 19.297 -11.961 1 97.56 259 ALA B C 1
ATOM 4273 O O . ALA B 1 259 ? 7.91 19.234 -10.734 1 97.56 259 ALA B O 1
ATOM 4274 N N . GLN B 1 260 ? 9.172 19.109 -12.609 1 97.12 260 GLN B N 1
ATOM 4275 C CA . GLN B 1 260 ? 10.406 18.859 -11.875 1 97.12 260 GLN B CA 1
ATOM 4276 C C . GLN B 1 260 ? 11.047 20.172 -11.422 1 97.12 260 GLN B C 1
ATOM 4278 O O . GLN B 1 260 ? 11.078 21.156 -12.172 1 97.12 260 GLN B O 1
ATOM 4283 N N . LEU B 1 261 ? 11.5 20.172 -10.203 1 96.62 261 LEU B N 1
ATOM 4284 C CA . LEU B 1 261 ? 12.203 21.328 -9.656 1 96.62 261 LEU B CA 1
ATOM 4285 C C . LEU B 1 261 ? 13.695 21.047 -9.523 1 96.62 261 LEU B C 1
ATOM 4287 O O . LEU B 1 261 ? 14.094 19.891 -9.312 1 96.62 261 LEU B O 1
ATOM 4291 N N . LEU B 1 262 ? 14.516 22.109 -9.773 1 95.38 262 LEU B N 1
ATOM 4292 C CA . LEU B 1 262 ? 15.953 22.094 -9.516 1 95.38 262 LEU B CA 1
ATOM 4293 C C . LEU B 1 262 ? 16.625 20.922 -10.203 1 95.38 262 LEU B C 1
ATOM 4295 O O . LEU B 1 262 ? 17.344 20.156 -9.562 1 95.38 262 LEU B O 1
ATOM 4299 N N . PRO B 1 263 ? 16.453 20.828 -11.477 1 93.94 263 PRO B N 1
ATOM 4300 C CA . PRO B 1 263 ? 17.016 19.672 -12.188 1 93.94 263 PRO B CA 1
ATOM 4301 C C . PRO B 1 263 ? 18.531 19.609 -12.109 1 93.94 263 PRO B C 1
ATOM 4303 O O . PRO B 1 263 ? 19.125 18.562 -12.336 1 93.94 263 PRO B O 1
ATOM 4306 N N . ALA B 1 264 ? 19.156 20.719 -11.727 1 93.81 264 ALA B N 1
ATOM 4307 C CA . ALA B 1 264 ? 20.625 20.781 -11.664 1 93.81 264 ALA B CA 1
ATOM 4308 C C . ALA B 1 264 ? 21.125 20.219 -10.336 1 93.81 264 ALA B C 1
ATOM 4310 O O . ALA B 1 264 ? 22.328 20.031 -10.156 1 93.81 264 ALA B O 1
ATOM 4311 N N . TRP B 1 265 ? 20.234 19.984 -9.453 1 95.12 265 TRP B N 1
ATOM 4312 C CA . TRP B 1 265 ? 20.578 19.438 -8.141 1 95.12 265 TRP B CA 1
ATOM 4313 C C . TRP B 1 265 ? 20.094 18 -8.016 1 95.12 265 TRP B C 1
ATOM 4315 O O . TRP B 1 265 ? 18.922 17.703 -8.289 1 95.12 265 TRP B O 1
ATOM 4325 N N . ARG B 1 266 ? 21.031 17.125 -7.531 1 94.19 266 ARG B N 1
ATOM 4326 C CA . ARG B 1 266 ? 20.703 15.703 -7.492 1 94.19 266 ARG B CA 1
ATOM 4327 C C . ARG B 1 266 ? 20.703 15.18 -6.059 1 94.19 266 ARG B C 1
ATOM 4329 O O . ARG B 1 266 ? 21.578 15.531 -5.266 1 94.19 266 ARG B O 1
ATOM 4336 N N . ALA B 1 267 ? 19.625 14.438 -5.746 1 93.88 267 ALA B N 1
ATOM 4337 C CA . ALA B 1 267 ? 19.656 13.664 -4.508 1 93.88 267 ALA B CA 1
ATOM 4338 C C . ALA B 1 267 ? 20.328 12.312 -4.723 1 93.88 267 ALA B C 1
ATOM 4340 O O . ALA B 1 267 ? 20.391 11.812 -5.852 1 93.88 267 ALA B O 1
ATOM 4341 N N . ALA B 1 268 ? 20.906 11.727 -3.607 1 88.69 268 ALA B N 1
ATOM 4342 C CA . ALA B 1 268 ? 21.422 10.367 -3.723 1 88.69 268 ALA B CA 1
ATOM 4343 C C . ALA B 1 268 ? 20.328 9.406 -4.184 1 88.69 268 ALA B C 1
ATOM 4345 O O . ALA B 1 268 ? 19.219 9.414 -3.654 1 88.69 268 ALA B O 1
ATOM 4346 N N . PRO B 1 269 ? 20.703 8.648 -5.207 1 88.88 269 PRO B N 1
ATOM 4347 C CA . PRO B 1 269 ? 19.688 7.723 -5.691 1 88.88 269 PRO B CA 1
ATOM 4348 C C . PRO B 1 269 ? 19.344 6.629 -4.676 1 88.88 269 PRO B C 1
ATOM 4350 O O . PRO B 1 269 ? 20.203 6.23 -3.887 1 88.88 269 PRO B O 1
ATOM 4353 N N . ALA B 1 270 ? 18.094 6.289 -4.711 1 90 270 ALA B N 1
ATOM 4354 C CA . ALA B 1 270 ? 17.734 5.043 -4.035 1 90 270 ALA B CA 1
ATOM 4355 C C . ALA B 1 270 ? 18.125 3.834 -4.879 1 90 270 ALA B C 1
ATOM 4357 O O . ALA B 1 270 ? 18.594 3.982 -6.008 1 90 270 ALA B O 1
ATOM 4358 N N . ARG B 1 271 ? 18.062 2.688 -4.238 1 89.88 271 ARG B N 1
ATOM 4359 C CA . ARG B 1 271 ? 18.344 1.434 -4.93 1 89.88 271 ARG B CA 1
ATOM 4360 C C . ARG B 1 271 ? 17.281 0.388 -4.613 1 89.88 271 ARG B C 1
ATOM 4362 O O . ARG B 1 271 ? 16.844 0.267 -3.469 1 89.88 271 ARG B O 1
ATOM 4369 N N . ILE B 1 272 ? 16.875 -0.269 -5.664 1 92.19 272 ILE B N 1
ATOM 4370 C CA . ILE B 1 272 ? 15.953 -1.379 -5.453 1 92.19 272 ILE B CA 1
ATOM 4371 C C . ILE B 1 272 ? 16.734 -2.658 -5.172 1 92.19 272 ILE B C 1
ATOM 4373 O O . ILE B 1 272 ? 17.672 -3 -5.914 1 92.19 272 ILE B O 1
ATOM 4377 N N . TYR B 1 273 ? 16.359 -3.289 -4.098 1 90.69 273 TYR B N 1
ATOM 4378 C CA . TYR B 1 273 ? 16.969 -4.559 -3.729 1 90.69 273 TYR B CA 1
ATOM 4379 C C . TYR B 1 273 ? 15.938 -5.68 -3.721 1 90.69 273 TYR B C 1
ATOM 4381 O O . TYR B 1 273 ? 14.781 -5.469 -3.35 1 90.69 273 TYR B O 1
ATOM 4389 N N . ALA B 1 274 ? 16.375 -6.805 -4.18 1 92.38 274 ALA B N 1
ATOM 4390 C CA . ALA B 1 274 ? 15.695 -8.062 -3.871 1 92.38 274 ALA B CA 1
ATOM 4391 C C . ALA B 1 274 ? 16.297 -8.727 -2.639 1 92.38 274 ALA B C 1
ATOM 4393 O O . ALA B 1 274 ? 17.5 -9.023 -2.613 1 92.38 274 ALA B O 1
ATOM 4394 N N . VAL B 1 275 ? 15.508 -8.852 -1.606 1 90.19 275 VAL B N 1
ATOM 4395 C CA . VAL B 1 275 ? 15.969 -9.406 -0.34 1 90.19 275 VAL B CA 1
ATOM 4396 C C . VAL B 1 275 ? 15.312 -10.766 -0.103 1 90.19 275 VAL B C 1
ATOM 4398 O O . VAL B 1 275 ? 14.102 -10.914 -0.276 1 90.19 275 VAL B O 1
ATOM 4401 N N . MET B 1 276 ? 16.109 -11.727 0.225 1 87.44 276 MET B N 1
ATOM 4402 C CA . MET B 1 276 ? 15.562 -13.062 0.448 1 87.44 276 MET B CA 1
ATOM 4403 C C . MET B 1 276 ? 16.281 -13.758 1.595 1 87.44 276 MET B C 1
ATOM 4405 O O . MET B 1 276 ? 17.422 -13.398 1.934 1 87.44 276 MET B O 1
ATOM 4409 N N . PRO B 1 277 ? 15.617 -14.656 2.254 1 78 277 PRO B N 1
ATOM 4410 C CA . PRO B 1 277 ? 16.312 -15.422 3.289 1 78 277 PRO B CA 1
ATOM 4411 C C . PRO B 1 277 ? 17.547 -16.141 2.76 1 78 277 PRO B C 1
ATOM 4413 O O . PRO B 1 277 ? 17.562 -16.609 1.62 1 78 277 PRO B O 1
ATOM 4416 N N . ALA B 1 278 ? 18.547 -16.094 3.715 1 73.44 278 ALA B N 1
ATOM 4417 C CA . ALA B 1 278 ? 19.781 -16.812 3.381 1 73.44 278 ALA B CA 1
ATOM 4418 C C . ALA B 1 278 ? 19.562 -18.328 3.471 1 73.44 278 ALA B C 1
ATOM 4420 O O . ALA B 1 278 ? 19.219 -18.844 4.531 1 73.44 278 ALA B O 1
ATOM 4421 N N . ARG B 1 279 ? 19.172 -18.922 2.479 1 63.03 279 ARG B N 1
ATOM 4422 C CA . ARG B 1 279 ? 19 -20.375 2.555 1 63.03 279 ARG B CA 1
ATOM 4423 C C . ARG B 1 279 ? 19.781 -21.078 1.451 1 63.03 279 ARG B C 1
ATOM 4425 O O . ARG B 1 279 ? 20.078 -20.484 0.411 1 63.03 279 ARG B O 1
ATOM 4432 N N . ARG B 1 280 ? 20.281 -22.312 1.918 1 54.72 280 ARG B N 1
ATOM 4433 C CA . ARG B 1 280 ? 20.875 -23.203 0.933 1 54.72 280 ARG B CA 1
ATOM 4434 C C . ARG B 1 280 ? 19.812 -23.797 0.015 1 54.72 280 ARG B C 1
ATOM 4436 O O . ARG B 1 280 ? 18.797 -24.328 0.486 1 54.72 280 ARG B O 1
ATOM 4443 N N . GLY B 1 281 ? 19.734 -23.328 -1.288 1 62.81 281 GLY B N 1
ATOM 4444 C CA . GLY B 1 281 ? 18.922 -23.984 -2.305 1 62.81 281 GLY B CA 1
ATOM 4445 C C . GLY B 1 281 ? 17.625 -23.266 -2.584 1 62.81 281 GLY B C 1
ATOM 4446 O O . GLY B 1 281 ? 16.547 -23.844 -2.455 1 62.81 281 GLY B O 1
ATOM 4447 N N . ALA B 1 282 ? 17.609 -22.219 -2.98 1 74.75 282 ALA B N 1
ATOM 4448 C CA . ALA B 1 282 ? 16.406 -21.5 -3.375 1 74.75 282 ALA B CA 1
ATOM 4449 C C . ALA B 1 282 ? 15.625 -22.266 -4.43 1 74.75 282 ALA B C 1
ATOM 4451 O O . ALA B 1 282 ? 16.203 -22.828 -5.359 1 74.75 282 ALA B O 1
ATOM 4452 N N . PRO B 1 283 ? 14.258 -22.375 -4.207 1 75.44 283 PRO B N 1
ATOM 4453 C CA . PRO B 1 283 ? 13.445 -23.031 -5.234 1 75.44 283 PRO B CA 1
ATOM 4454 C C . PRO B 1 283 ? 13.695 -22.484 -6.633 1 75.44 283 PRO B C 1
ATOM 4456 O O . PRO B 1 283 ? 14.047 -21.312 -6.785 1 75.44 283 PRO B O 1
ATOM 4459 N N . LEU B 1 284 ? 13.633 -23.328 -7.602 1 80.44 284 LEU B N 1
ATOM 4460 C CA . LEU B 1 284 ? 13.906 -22.969 -8.984 1 80.44 284 LEU B CA 1
ATOM 4461 C C . LEU B 1 284 ? 13.07 -21.766 -9.414 1 80.44 284 LEU B C 1
ATOM 4463 O O . LEU B 1 284 ? 13.57 -20.875 -10.102 1 80.44 284 LEU B O 1
ATOM 4467 N N . ALA B 1 285 ? 11.773 -21.766 -9.023 1 88.88 285 ALA B N 1
ATOM 4468 C CA . ALA B 1 285 ? 10.891 -20.656 -9.375 1 88.88 285 ALA B CA 1
ATOM 4469 C C . ALA B 1 285 ? 11.438 -19.328 -8.875 1 88.88 285 ALA B C 1
ATOM 4471 O O . ALA B 1 285 ? 11.391 -18.312 -9.578 1 88.88 285 ALA B O 1
ATOM 4472 N N . LEU B 1 286 ? 11.969 -19.344 -7.688 1 90.12 286 LEU B N 1
ATOM 4473 C CA . LEU B 1 286 ? 12.523 -18.125 -7.094 1 90.12 286 LEU B CA 1
ATOM 4474 C C . LEU B 1 286 ? 13.773 -17.688 -7.84 1 90.12 286 LEU B C 1
ATOM 4476 O O . LEU B 1 286 ? 13.922 -16.5 -8.172 1 90.12 286 LEU B O 1
ATOM 4480 N N . ARG B 1 287 ? 14.648 -18.625 -8.141 1 87.31 287 ARG B N 1
ATOM 4481 C CA . ARG B 1 287 ? 15.875 -18.312 -8.852 1 87.31 287 ARG B CA 1
ATOM 4482 C C . ARG B 1 287 ? 15.586 -17.75 -10.234 1 87.31 287 ARG B C 1
ATOM 4484 O O . ARG B 1 287 ? 16.172 -16.75 -10.648 1 87.31 287 ARG B O 1
ATOM 4491 N N . ARG B 1 288 ? 14.68 -18.391 -10.875 1 91.69 288 ARG B N 1
ATOM 4492 C CA . ARG B 1 288 ? 14.336 -17.938 -12.219 1 91.69 288 ARG B CA 1
ATOM 4493 C C . ARG B 1 288 ? 13.648 -16.578 -12.195 1 91.69 288 ARG B C 1
ATOM 4495 O O . ARG B 1 288 ? 13.867 -15.758 -13.078 1 91.69 288 ARG B O 1
ATOM 4502 N N . PHE B 1 289 ? 12.82 -16.406 -11.188 1 95.06 289 PHE B N 1
ATOM 4503 C CA . PHE B 1 289 ? 12.156 -15.117 -11.086 1 95.06 289 PHE B CA 1
ATOM 4504 C C . PHE B 1 289 ? 13.172 -14.016 -10.812 1 95.06 289 PHE B C 1
ATOM 4506 O O . PHE B 1 289 ? 13.086 -12.93 -11.391 1 95.06 289 PHE B O 1
ATOM 4513 N N . LEU B 1 290 ? 14.102 -14.289 -9.969 1 92.88 290 LEU B N 1
ATOM 4514 C CA . LEU B 1 290 ? 15.117 -13.297 -9.633 1 92.88 290 LEU B CA 1
ATOM 4515 C C . LEU B 1 290 ? 15.953 -12.93 -10.859 1 92.88 290 LEU B C 1
ATOM 4517 O O . LEU B 1 290 ? 16.25 -11.75 -11.086 1 92.88 290 LEU B O 1
ATOM 4521 N N . ASP B 1 291 ? 16.328 -13.93 -11.617 1 92.88 291 ASP B N 1
ATOM 4522 C CA . ASP B 1 291 ? 17.062 -13.68 -12.852 1 92.88 291 ASP B CA 1
ATOM 4523 C C . ASP B 1 291 ? 16.234 -12.844 -13.82 1 92.88 291 ASP B C 1
ATOM 4525 O O . ASP B 1 291 ? 16.75 -11.906 -14.438 1 92.88 291 ASP B O 1
ATOM 4529 N N . PHE B 1 292 ? 15.031 -13.195 -13.914 1 95 292 PHE B N 1
ATOM 4530 C CA . PHE B 1 292 ? 14.109 -12.484 -14.797 1 95 292 PHE B CA 1
ATOM 4531 C C . PHE B 1 292 ? 13.961 -11.031 -14.367 1 95 292 PHE B C 1
ATOM 4533 O O . PHE B 1 292 ? 14.031 -10.117 -15.195 1 95 292 PHE B O 1
ATOM 4540 N N . ALA B 1 293 ? 13.734 -10.805 -13.086 1 94.75 293 ALA B N 1
ATOM 4541 C CA . ALA B 1 293 ? 13.57 -9.461 -12.531 1 94.75 293 ALA B CA 1
ATOM 4542 C C . ALA B 1 293 ? 14.828 -8.617 -12.75 1 94.75 293 ALA B C 1
ATOM 4544 O O . ALA B 1 293 ? 14.742 -7.449 -13.133 1 94.75 293 ALA B O 1
ATOM 4545 N N . ALA B 1 294 ? 15.945 -9.203 -12.531 1 92.94 294 ALA B N 1
ATOM 4546 C CA . ALA B 1 294 ? 17.219 -8.5 -12.703 1 92.94 294 ALA B CA 1
ATOM 4547 C C . ALA B 1 294 ? 17.406 -8.062 -14.156 1 92.94 294 ALA B C 1
ATOM 4549 O O . ALA B 1 294 ? 17.938 -6.98 -14.422 1 92.94 294 ALA B O 1
ATOM 4550 N N . ALA B 1 295 ? 16.938 -8.836 -15.039 1 93.25 295 ALA B N 1
ATOM 4551 C CA . ALA B 1 295 ? 17.109 -8.562 -16.453 1 93.25 295 ALA B CA 1
ATOM 4552 C C . ALA B 1 295 ? 16.109 -7.516 -16.938 1 93.25 295 ALA B C 1
ATOM 4554 O O . ALA B 1 295 ? 16.453 -6.66 -17.766 1 93.25 295 ALA B O 1
ATOM 4555 N N . GLU B 1 296 ? 14.898 -7.543 -16.406 1 93.25 296 GLU B N 1
ATOM 4556 C CA . GLU B 1 296 ? 13.812 -6.758 -16.984 1 93.25 296 GLU B CA 1
ATOM 4557 C C . GLU B 1 296 ? 13.648 -5.43 -16.25 1 93.25 296 GLU B C 1
ATOM 4559 O O . GLU B 1 296 ? 13.188 -4.445 -16.828 1 93.25 296 GLU B O 1
ATOM 4564 N N . MET B 1 297 ? 13.969 -5.359 -15.023 1 90.12 297 MET B N 1
ATOM 4565 C CA . MET B 1 297 ? 13.641 -4.219 -14.172 1 90.12 297 MET B CA 1
ATOM 4566 C C . MET B 1 297 ? 14.297 -2.945 -14.688 1 90.12 297 MET B C 1
ATOM 4568 O O . MET B 1 297 ? 13.656 -1.896 -14.766 1 90.12 297 MET B O 1
ATOM 4572 N N . PRO B 1 298 ? 15.602 -2.988 -15.117 1 87.12 298 PRO B N 1
ATOM 4573 C CA . PRO B 1 298 ? 16.219 -1.76 -15.625 1 87.12 298 PRO B CA 1
ATOM 4574 C C . PRO B 1 298 ? 15.453 -1.17 -16.812 1 87.12 298 PRO B C 1
ATOM 4576 O O . PRO B 1 298 ? 15.297 0.05 -16.906 1 87.12 298 PRO B O 1
ATOM 4579 N N . ALA B 1 299 ? 14.922 -2 -17.609 1 86.56 299 ALA B N 1
ATOM 4580 C CA . ALA B 1 299 ? 14.18 -1.535 -18.781 1 86.56 299 ALA B CA 1
ATOM 4581 C C . ALA B 1 299 ? 12.836 -0.933 -18.375 1 86.56 299 ALA B C 1
ATOM 4583 O O . ALA B 1 299 ? 12.367 0.021 -19 1 86.56 299 ALA B O 1
ATOM 4584 N N . LEU B 1 300 ? 12.281 -1.448 -17.312 1 85.56 300 LEU B N 1
ATOM 4585 C CA . LEU B 1 300 ? 10.984 -0.962 -16.844 1 85.56 300 LEU B CA 1
ATOM 4586 C C . LEU B 1 300 ? 11.133 0.375 -16.125 1 85.56 300 LEU B C 1
ATOM 4588 O O . LEU B 1 300 ? 10.18 1.152 -16.047 1 85.56 300 LEU B O 1
ATOM 4592 N N . LEU B 1 301 ? 12.305 0.609 -15.594 1 86.62 301 LEU B N 1
ATOM 4593 C CA . LEU B 1 301 ? 12.562 1.847 -14.867 1 86.62 301 LEU B CA 1
ATOM 4594 C C . LEU B 1 301 ? 12.984 2.961 -15.82 1 86.62 301 LEU B C 1
ATOM 4596 O O . LEU B 1 301 ? 12.969 4.137 -15.445 1 86.62 301 LEU B O 1
ATOM 4600 N N . ALA B 1 302 ? 13.469 2.678 -17.078 1 77.81 302 ALA B N 1
ATOM 4601 C CA . ALA B 1 302 ? 13.938 3.666 -18.047 1 77.81 302 ALA B CA 1
ATOM 4602 C C . ALA B 1 302 ? 12.773 4.453 -18.641 1 77.81 302 ALA B C 1
ATOM 4604 O O . ALA B 1 302 ? 11.656 3.938 -18.734 1 77.81 302 ALA B O 1
#

Sequence (604 aa):
MHSYIHHLDDLLLFTEVVEKGGFSAAARVLNMQRSKLSRRVAELETRLGLRLLQRNTRRVSLTPMGEQIYVHALAMAREARSAFDLAAAMGDTPSGLLRMTAPSALAVSLLGELVSRFCLKHPGVRVLLDTRDQIIDLVGEGYDLAFRAQGASLTDSRLVARELAPVPLILVAAPEMARAAPRHPRELSALPLLAHATQDSPQSWHFTGTAGEAESIEFRPRCLSSNLAALREMARAGLGVALLPHYLCAGSLARGDLAQLLPAWRAAPARIYAVMPARRGAPLALRRFLDFAAAEMPALLAMHSYIHHLDDLLLFTEVVEKGGFSAAARVLNMQRSKLSRRVAELETRLGLRLLQRNTRRVSLTPMGEQIYVHALAMAREARSAFDLAAAMGDTPSGLLRMTAPSALAVSLLGELVSRFCLKHPGVRVLLDTRDQIIDLVGEGYDLAFRAQGASLTDSRLVARELAPVPLILVAAPEMARAAPRHPRELSALPLLAHATQDSPQSWHFTGTAGEAESIEFRPRCLSSNLAALREMARAGLGVALLPHYLCAGSLARGDLAQLLPAWRAAPARIYAVMPARRGAPLALRRFLDFAAAEMPALLA

Foldseek 3Di:
DPVCVVLLVLLVLLLLCVVLFHLVSSCVVVVHDSVVSVVSVVVVCVVVVHDQFDDPDPTTDGDPVNVQSSLVSLLVVLVVVQVVLQVVVVDPAFADEAEEEEAPLCCVQPVVVLVVVLCVVRVRYHYDYHYDLDDDDCSSNNHFKYKDWAADDDPDPQKDKDFQDWFFKFKKAFPVACVVADQDPVCQQVWAEEEQDDDFDKDKFWKAFPVGDIDMDIHGHLYYDSHQLVVVVCRLVGSTMYIHTCSSCVVVVVVRSMDTGNPRIGTDIITMMMMGGDDDDRRPNSVVSVVSSSVCVVVSSD/DDPVVVLLVLLVLLLLCVVLFHLVSSCVVVVHDSVVSVVSVVVVCVVVVHDQFDDPDPTTDGDPVNVQSSLVSLLVVLVVVQVVLQVVVVDPAFADEAEEEEAPLCCVQPVVVLVVVLCVVRVRYHYDYHYDLDDDDCSSNNHFKYKDWAADDDPDPQKDKDFQDWFFKFKKAFPVACVVADQDPVCQQVWAEEEQDDDFDKDKFWKAFPVGDIDMDIHGHLYYDSHQLVVVVCRLVGSTMYIHTCSSCVVCVVVRSMDTGNPRIGTDIITMMMMGGDDDDRRPNSVVSVVSSSVCVVVSSD

InterPro domains:
  IPR000847 LysR, HTH, N-terminal domain [PF00126] (8-67)
  IPR000847 LysR, HTH, N-terminal domain [PS50931] (8-63)
  IPR005119 LysR, substrate-binding [PF03466] (92-297)
  IPR036388 Winged helix-like DNA-binding domain superfamily [G3DSA:1.10.10.10] (7-93)
  IPR036390 Winged helix DNA-binding domain superfamily [SSF46785] (7-91)
  IPR058163 LysR-type transcriptional regulator, proteobacterial-type [PTHR30537] (5-297)

Organism: NCBI:txid1287738